Protein AF-0000000086676859 (afdb_homodimer)

Organism: NCBI:txid175570

pLDDT: mean 82.03, std 22.64, range [22.64, 98.88]

InterPro domains:
  IPR011251 Luciferase-like domain [PF00296] (35-246)
  IPR036661 Luciferase-like domain superfamily [G3DSA:3.20.20.30] (1-370)
  IPR036661 Luciferase-like domain superfamily [SSF51679] (4-365)
  IPR051260 Diverse substrate monooxygenases [PTHR30011] (36-241)

Secondary structure (DSSP, 8-state):
--S-EEEEE--TT-SS-SPPPSS---HHHHHTHHHHHHHHHHT-SEEEE---SS-TTS----TTS-S-------S-----SSS------------SS--SPPPHHHHHHHHHTT-SSSEEEEEEETTTS-HHHHHHHHHHHHHHTTS-BEEEEE----HHHHHTTT-----HHHHHHHHHHHHHHHHHHHTSB-TT-EEEETTTTEEE-GGGB----EE-SS-EE----SSPPPTTSS-EEEEEGGGS-GGG-SEEEE--SSHHHHHHHHHHHHHTT-SEEEEEEEEEE-S-S-TTS-----SSEEEEE-HHHHHHHHHHHHTT-SEEEEEESSHHHHHHHHHHHS-S-PPP-SSHHHHHTPPPPPPTT-/--S-EEEEE--TT-SS-SPP-SS---HHHHHTHHHHHHHHHHT-SEEEE---SS-TTS----TTS-S-------------SSS------------SS--SPPPHHHHHHHHHTT-SSSEEEEEEETTTS-HHHHHHHHHHHHHHTTS-BEEEEE----HHHHHTTT-----HHHHHHHHHHHHHHHHHHHTSB-TT-EEEETTTTEEE-GGGB----EE-SS-EE----SSPPPTTSS-EEEEEGGGS-GGG-SEEEE--SSHHHHHHHHHHHHHTT-SEEEEEEEEEE-S-S-TTS-----SSEEEEE-HHHHHHHHHHHHTT-SEEEEEESSHHHHHHHHHHHS-S-PPP-SSHHHHHTPPPPPPTT-

Nearest PDB structures (foldseek):
  3sdo-assembly1_B  TM=7.356E-01  e=5.758E-23  Burkholderia pseudomallei 1710b
  3sdo-assembly1_A  TM=7.218E-01  e=7.322E-23  Burkholderia pseudomallei 1710b
  5dqp-assembly1_B  TM=7.515E-01  e=1.270E-16  EDTA-degrading bacterium BNC1
  5dqp-assembly1_A  TM=7.462E-01  e=9.404E-17  EDTA-degrading bacterium BNC1
  7e36-assembly1_B  TM=7.087E-01  e=1.615E-16  Nocardia tenerifensis

Radius of gyration: 25.93 Å; Cα contacts (8 Å, |Δi|>4): 1665; chains: 2; bounding box: 66×74×64 Å

Foldseek 3Di:
DQLAAEEAEQAWFFQALAARPDDDQDVVNQLRQVLQVLCVLLFHQAYEYEDALDFQLQPDDQVLDLDPPPPPPPDPPPPDPDDPPPPPSPPPPSSHTGGDHDAQLVSLLVNLVVDQFHAREYEDELLQDDLLRVLQSQLVSLVSNVFRYAYRYGHDFDQVRNVSRPGHGDDSVRSLQSSQLSLVVSLLLLLQAPPCQQPPPVVVPDGGNVVRGHWPFDDDDPDTGTDNRPDHRGSLNHHQYEGALSSNPLLSHQEHEYFAADLVVLLVVLVVSVVVHHNFYAAEEEEDADPPDDCPDDRDDPRHHYDYYHLVVVVVVSNSNSVRGNYYYYTYNGSVPVSNRVSVSDDDHPDTDSHSCVRSVHHRDDRPVD/DQLAAEEAEQAWFFQALDARPDDDQDVVNQLRQVLQVLCVLLFHQAYEYEDALDFQLQPDDQVLDLDPPPPPPPDDPPPDPDPPSPPPSPPPPSSHTDGDHDAQLVSLLVNLVVDQFHAREYEDELLQDDLLRVLQSQLVSLVSNVFRYAYRYGHDFDQVRNVSRPGHGDDSVRSLQSSQLSLVVSLLLLLQAPPCQQPPPVVVPGGGNVVRGHWPFDDDDPDTGTDNRPDHRGSLNHHAYEGALSSNPLLSHQEHEYFAADLVVLLVVLVVSVVVHHNFYAAEEEEDADPPDDCPDDRDDPRHHYDYYHLVVVVVVSNSNSVRGNYYYYTYNGSVPVSNRNSVSDDDHDDGDSHSCVRSVHHRDDRPVD

Sequence (740 aa):
MTGLHLAVEIDGAGAHPGPRPAGDPTPADAVGLEAALAAEAAGFAFVTLADSPLPPGAGTARVEAGGAARVGVGGAARVEAGGAVRVGVGGVEAGAGGAARVEAGVRAAYLARRTRRIGLAPTLHVTVTEPFHLATQLASLDHASLGRAAWVIGAENSAAALATVGDRPLDDAGLRREIADVVDVARALWDSWEDDAIIRDRAAGRFLDADRVHHVNFTGARFAVTGPLITPRPPQGQVVVIGADTLGVTDRLDVALVAASTVDETAERARQARADGARLVFAEVEVQLGTDRDAVTPWAPSGRLRHVGDADGFRALLDRLAGVVDGVRLHPAKLAVDLPRLAAALPGRPDTGPTLRDTLGLPRPANQFAMTGLHLAVEIDGAGAHPGPRPAGDPTPADAVGLEAALAAEAAGFAFVTLADSPLPPGAGTARVEAGGAARVGVGGAARVEAGGAVRVGVGGVEAGAGGAARVEAGVRAAYLARRTRRIGLAPTLHVTVTEPFHLATQLASLDHASLGRAAWVIGAENSAAALATVGDRPLDDAGLRREIADVVDVARALWDSWEDDAIIRDRAAGRFLDADRVHHVNFTGARFAVTGPLITPRPPQGQVVVIGADTLGVTDRLDVALVAASTVDETAERARQARADGARLVFAEVEVQLGTDRDAVTPWAPSGRLRHVGDADGFRALLDRLAGVVDGVRLHPAKLAVDLPRLAAALPGRPDTGPTLRDTLGLPRPANQFA

Structure (mmCIF, N/CA/C/O backbone):
data_AF-0000000086676859-model_v1
#
loop_
_entity.id
_entity.type
_entity.pdbx_description
1 polymer 'Luciferase-like domain-containing protein'
#
loop_
_atom_site.group_PDB
_atom_site.id
_atom_site.type_symbol
_atom_site.label_atom_id
_atom_site.label_alt_id
_atom_site.label_comp_id
_atom_site.label_asym_id
_atom_site.label_entity_id
_atom_site.label_seq_id
_atom_site.pdbx_PDB_ins_code
_atom_site.Cartn_x
_atom_site.Cartn_y
_atom_site.Cartn_z
_atom_site.occupancy
_atom_site.B_iso_or_equiv
_atom_site.auth_seq_id
_atom_site.auth_comp_id
_atom_site.auth_asym_id
_atom_site.auth_atom_id
_atom_site.pdbx_PDB_model_num
ATOM 1 N N . MET A 1 1 ? 23.047 -29.453 -7.781 1 43.62 1 MET A N 1
ATOM 2 C CA . MET A 1 1 ? 22.125 -28.438 -7.266 1 43.62 1 MET A CA 1
ATOM 3 C C . MET A 1 1 ? 21.078 -28.062 -8.312 1 43.62 1 MET A C 1
ATOM 5 O O . MET A 1 1 ? 21.391 -27.969 -9.5 1 43.62 1 MET A O 1
ATOM 9 N N . THR A 1 2 ? 19.828 -28.484 -8.18 1 57 2 THR A N 1
ATOM 10 C CA . THR A 1 2 ? 18.906 -28.297 -9.297 1 57 2 THR A CA 1
ATOM 11 C C . THR A 1 2 ? 18.875 -26.828 -9.734 1 57 2 THR A C 1
ATOM 13 O O . THR A 1 2 ? 19.078 -25.938 -8.914 1 57 2 THR A O 1
ATOM 16 N N . GLY A 1 3 ? 19.344 -26.453 -10.992 1 80.25 3 GLY A N 1
ATOM 17 C CA . GLY A 1 3 ? 19.297 -25.203 -11.75 1 80.25 3 GLY A CA 1
ATOM 18 C C . GLY A 1 3 ? 17.953 -24.516 -11.672 1 80.25 3 GLY A C 1
ATOM 19 O O . GLY A 1 3 ? 17.672 -23.594 -12.438 1 80.25 3 GLY A O 1
ATOM 20 N N . LEU A 1 4 ? 17.062 -25.047 -10.609 1 91.31 4 LEU A N 1
ATOM 21 C CA . LEU A 1 4 ? 15.711 -24.516 -10.547 1 91.31 4 LEU A CA 1
ATOM 22 C C . LEU A 1 4 ? 15.641 -23.312 -9.609 1 91.31 4 LEU A C 1
ATOM 24 O O . LEU A 1 4 ? 16.234 -23.328 -8.523 1 91.31 4 LEU A O 1
ATOM 28 N N . HIS A 1 5 ? 15.008 -22.312 -10.016 1 94.75 5 HIS A N 1
ATOM 29 C CA . HIS A 1 5 ? 14.594 -21.266 -9.078 1 94.75 5 HIS A CA 1
ATOM 30 C C . HIS A 1 5 ? 13.438 -21.734 -8.203 1 94.75 5 HIS A C 1
ATOM 32 O O . HIS A 1 5 ? 12.516 -22.406 -8.688 1 94.75 5 HIS A O 1
ATOM 38 N N . LEU A 1 6 ? 13.508 -21.422 -6.918 1 95.5 6 LEU A N 1
ATOM 39 C CA . LEU A 1 6 ? 12.469 -21.844 -5.988 1 95.5 6 LEU A CA 1
ATOM 40 C C . LEU A 1 6 ? 11.695 -20.656 -5.453 1 95.5 6 LEU A C 1
ATOM 42 O O . LEU A 1 6 ? 12.297 -19.656 -5.016 1 95.5 6 LEU A O 1
ATOM 46 N N . ALA A 1 7 ? 10.422 -20.719 -5.539 1 96.81 7 ALA A N 1
ATOM 47 C CA . ALA A 1 7 ? 9.5 -19.766 -4.918 1 96.81 7 ALA A CA 1
ATOM 48 C C . ALA A 1 7 ? 8.492 -20.484 -4.023 1 96.81 7 ALA A C 1
ATOM 50 O O . ALA A 1 7 ? 8.273 -21.688 -4.176 1 96.81 7 ALA A O 1
ATOM 51 N N . VAL A 1 8 ? 7.898 -19.75 -3.059 1 96.75 8 VAL A N 1
ATOM 52 C CA . VAL A 1 8 ? 6.918 -20.375 -2.17 1 96.75 8 VAL A CA 1
ATOM 53 C C . VAL A 1 8 ? 5.832 -19.359 -1.815 1 96.75 8 VAL A C 1
ATOM 55 O O . VAL A 1 8 ? 6.117 -18.188 -1.588 1 96.75 8 VAL A O 1
ATOM 58 N N . GLU A 1 9 ? 4.637 -19.812 -1.855 1 95.12 9 GLU A N 1
ATOM 59 C CA . GLU A 1 9 ? 3.533 -19 -1.351 1 95.12 9 GLU A CA 1
ATOM 60 C C . GLU A 1 9 ? 3.445 -19.078 0.171 1 95.12 9 GLU A C 1
ATOM 62 O O . GLU A 1 9 ? 3.406 -20.172 0.743 1 95.12 9 GLU A O 1
ATOM 67 N N . ILE A 1 10 ? 3.412 -17.938 0.811 1 90.88 10 ILE A N 1
ATOM 68 C CA . ILE A 1 10 ? 3.355 -17.922 2.268 1 90.88 10 ILE A CA 1
ATOM 69 C C . ILE A 1 10 ? 2.035 -17.312 2.73 1 90.88 10 ILE A C 1
ATOM 71 O O . ILE A 1 10 ? 2.025 -16.391 3.549 1 90.88 10 ILE A O 1
ATOM 75 N N . ASP A 1 11 ? 1.001 -17.766 2.254 1 80.5 11 ASP A N 1
ATOM 76 C CA . ASP A 1 11 ? -0.311 -17.203 2.582 1 80.5 11 ASP A CA 1
ATOM 77 C C . ASP A 1 11 ? -1.062 -18.125 3.549 1 80.5 11 ASP A C 1
ATOM 79 O O . ASP A 1 11 ? -1.173 -19.328 3.316 1 80.5 11 ASP A O 1
ATOM 83 N N . GLY A 1 12 ? -1.575 -17.516 4.605 1 75.31 12 GLY A N 1
ATOM 84 C CA . GLY A 1 12 ? -2.445 -18.219 5.527 1 75.31 12 GLY A CA 1
ATOM 85 C C . GLY A 1 12 ? -1.773 -19.422 6.176 1 75.31 12 GLY A C 1
ATOM 86 O O . GLY A 1 12 ? -0.614 -19.344 6.59 1 75.31 12 GLY A O 1
ATOM 87 N N . ALA A 1 13 ? -2.615 -20.469 6.246 1 74.06 13 ALA A N 1
ATOM 88 C CA . ALA A 1 13 ? -2.135 -21.688 6.91 1 74.06 13 ALA A CA 1
ATOM 89 C C . ALA A 1 13 ? -1.52 -22.656 5.906 1 74.06 13 ALA A C 1
ATOM 91 O O . ALA A 1 13 ? -0.854 -23.625 6.289 1 74.06 13 ALA A O 1
ATOM 92 N N . GLY A 1 14 ? -1.655 -22.312 4.668 1 79.19 14 GLY A N 1
ATOM 93 C CA . GLY A 1 14 ? -1.155 -23.203 3.637 1 79.19 14 GLY A CA 1
ATOM 94 C C . GLY A 1 14 ? -2.221 -23.625 2.639 1 79.19 14 GLY A C 1
ATOM 95 O O . GLY A 1 14 ? -3.342 -23.109 2.672 1 79.19 14 GLY A O 1
ATOM 96 N N . ALA A 1 15 ? -1.875 -24.516 1.769 1 74.38 15 ALA A N 1
ATOM 97 C CA . ALA A 1 15 ? -2.721 -24.859 0.631 1 74.38 15 ALA A CA 1
ATOM 98 C C . ALA A 1 15 ? -3.77 -25.891 1.027 1 74.38 15 ALA A C 1
ATOM 100 O O . ALA A 1 15 ? -4.758 -26.094 0.317 1 74.38 15 ALA A O 1
ATOM 101 N N . HIS A 1 16 ? -3.518 -26.562 2.096 1 73.69 16 HIS A N 1
ATOM 102 C CA . HIS A 1 16 ? -4.492 -27.531 2.555 1 73.69 16 HIS A CA 1
ATOM 103 C C . HIS A 1 16 ? -5.672 -26.859 3.248 1 73.69 16 HIS A C 1
ATOM 105 O O . HIS A 1 16 ? -5.48 -25.984 4.102 1 73.69 16 HIS A O 1
ATOM 111 N N . PRO A 1 17 ? -6.812 -27.172 2.838 1 62.75 17 PRO A N 1
ATOM 112 C CA . PRO A 1 17 ? -7.996 -26.531 3.406 1 62.75 17 PRO A CA 1
ATOM 113 C C . PRO A 1 17 ? -8.227 -26.891 4.871 1 62.75 17 PRO A C 1
ATOM 115 O O . PRO A 1 17 ? -9.055 -26.281 5.543 1 62.75 17 PRO A O 1
ATOM 118 N N . GLY A 1 18 ? -7.465 -27.766 5.434 1 58.72 18 GLY A N 1
ATOM 119 C CA . GLY A 1 18 ? -7.715 -28.219 6.793 1 58.72 18 GLY A CA 1
ATOM 120 C C . GLY A 1 18 ? -7.551 -27.125 7.828 1 58.72 18 GLY A C 1
ATOM 121 O O . GLY A 1 18 ? -7.164 -26 7.5 1 58.72 18 GLY A O 1
ATOM 122 N N . PRO A 1 19 ? -8.164 -27.438 8.961 1 52.56 19 PRO A N 1
ATOM 123 C CA . PRO A 1 19 ? -8.141 -26.453 10.047 1 52.56 19 PRO A CA 1
ATOM 124 C C . PRO A 1 19 ? -6.727 -26 10.398 1 52.56 19 PRO A C 1
ATOM 126 O O . PRO A 1 19 ? -5.77 -26.75 10.219 1 52.56 19 PRO A O 1
ATOM 129 N N . ARG A 1 20 ? -6.527 -24.766 10.617 1 55.12 20 ARG A N 1
ATOM 130 C CA . ARG A 1 20 ? -5.273 -24.203 11.109 1 55.12 20 ARG A CA 1
ATOM 131 C C . ARG A 1 20 ? -4.859 -24.875 12.422 1 55.12 20 ARG A C 1
ATOM 133 O O . ARG A 1 20 ? -5.707 -25.234 13.234 1 55.12 20 ARG A O 1
ATOM 140 N N . PRO A 1 21 ? -3.525 -25.25 12.508 1 49.97 21 PRO A N 1
ATOM 141 C CA . PRO A 1 21 ? -3.115 -25.797 13.805 1 49.97 21 PRO A CA 1
ATOM 142 C C . PRO A 1 21 ? -3.59 -24.938 14.984 1 49.97 21 PRO A C 1
ATOM 144 O O . PRO A 1 21 ? -3.889 -23.75 14.812 1 49.97 21 PRO A O 1
ATOM 147 N N . ALA A 1 22 ? -3.467 -25.5 16.141 1 46.62 22 ALA A N 1
ATOM 148 C CA . ALA A 1 22 ? -3.766 -24.938 17.469 1 46.62 22 ALA A CA 1
ATOM 149 C C . ALA A 1 22 ? -2.895 -23.719 17.75 1 46.62 22 ALA A C 1
ATOM 151 O O . ALA A 1 22 ? -1.729 -23.672 17.344 1 46.62 22 ALA A O 1
ATOM 152 N N . GLY A 1 23 ? -3.52 -22.531 17.812 1 49.03 23 GLY A N 1
ATOM 153 C CA . GLY A 1 23 ? -2.967 -21.281 18.328 1 49.03 23 GLY A CA 1
ATOM 154 C C . GLY A 1 23 ? -3.453 -20.062 17.578 1 49.03 23 GLY A C 1
ATOM 155 O O . GLY A 1 23 ? -3.932 -20.172 16.438 1 49.03 23 GLY A O 1
ATOM 156 N N . ASP A 1 24 ? -3.58 -19.047 18.297 1 47.28 24 ASP A N 1
ATOM 157 C CA . ASP A 1 24 ? -4.102 -17.766 17.828 1 47.28 24 ASP A CA 1
ATOM 158 C C . ASP A 1 24 ? -3.105 -17.078 16.891 1 47.28 24 ASP A C 1
ATOM 160 O O . ASP A 1 24 ? -1.936 -16.906 17.234 1 47.28 24 ASP A O 1
ATOM 164 N N . PRO A 1 25 ? -3.482 -17 15.602 1 52.03 25 PRO A N 1
ATOM 165 C CA . PRO A 1 25 ? -2.533 -16.25 14.781 1 52.03 25 PRO A CA 1
ATOM 166 C C . PRO A 1 25 ? -2.227 -14.859 15.352 1 52.03 25 PRO A C 1
ATOM 168 O O . PRO A 1 25 ? -3.111 -14.211 15.914 1 52.03 25 PRO A O 1
ATOM 171 N N . THR A 1 26 ? -0.889 -14.594 15.711 1 50.91 26 THR A N 1
ATOM 172 C CA . THR A 1 26 ? -0.47 -13.234 16.047 1 50.91 26 THR A CA 1
ATOM 173 C C . THR A 1 26 ? -0.537 -12.328 14.812 1 50.91 26 THR A C 1
ATOM 175 O O . THR A 1 26 ? -0.588 -12.82 13.68 1 50.91 26 THR A O 1
ATOM 178 N N . PRO A 1 27 ? -0.759 -11.094 15.023 1 49.66 27 PRO A N 1
ATOM 179 C CA . PRO A 1 27 ? -0.689 -10.156 13.898 1 49.66 27 PRO A CA 1
ATOM 180 C C . PRO A 1 27 ? 0.512 -10.414 12.992 1 49.66 27 PRO A C 1
ATOM 182 O O . PRO A 1 27 ? 0.408 -10.273 11.773 1 49.66 27 PRO A O 1
ATOM 185 N N . ALA A 1 28 ? 1.633 -10.758 13.664 1 51.75 28 ALA A N 1
ATOM 186 C CA . ALA A 1 28 ? 2.816 -11.086 12.875 1 51.75 28 ALA A CA 1
ATOM 187 C C . ALA A 1 28 ? 2.555 -12.281 11.969 1 51.75 28 ALA A C 1
ATOM 189 O O . ALA A 1 28 ? 3.045 -12.328 10.836 1 51.75 28 ALA A O 1
ATOM 190 N N . ASP A 1 29 ? 1.719 -13.086 12.484 1 58.19 29 ASP A N 1
ATOM 191 C CA . ASP A 1 29 ? 1.367 -14.266 11.703 1 58.19 29 ASP A CA 1
ATOM 192 C C . ASP A 1 29 ? 0.578 -13.883 10.453 1 58.19 29 ASP A C 1
ATOM 194 O O . ASP A 1 29 ? 0.742 -14.492 9.391 1 58.19 29 ASP A O 1
ATOM 198 N N . ALA A 1 30 ? 0.035 -12.75 10.781 1 60.69 30 ALA A N 1
ATOM 199 C CA . ALA A 1 30 ? -0.823 -12.359 9.664 1 60.69 30 ALA A CA 1
ATOM 200 C C . ALA A 1 30 ? -0.001 -11.773 8.523 1 60.69 30 ALA A C 1
ATOM 202 O O . ALA A 1 30 ? -0.376 -11.891 7.355 1 60.69 30 ALA A O 1
ATOM 203 N N . VAL A 1 31 ? 1.177 -11.312 8.93 1 67.81 31 VAL A N 1
ATOM 204 C CA . VAL A 1 31 ? 1.97 -10.664 7.887 1 67.81 31 VAL A CA 1
ATOM 205 C C . VAL A 1 31 ? 2.883 -11.688 7.219 1 67.81 31 VAL A C 1
ATOM 207 O O . VAL A 1 31 ? 3.281 -11.516 6.066 1 67.81 31 VAL A O 1
ATOM 210 N N . GLY A 1 32 ? 3.305 -12.719 7.887 1 82.25 32 GLY A N 1
ATOM 211 C CA . GLY A 1 32 ? 4.066 -13.789 7.262 1 82.25 32 GLY A CA 1
ATOM 212 C C . GLY A 1 32 ? 5.566 -13.625 7.434 1 82.25 32 GLY A C 1
ATOM 213 O O . GLY A 1 32 ? 6.344 -14.109 6.609 1 82.25 32 GLY A O 1
ATOM 214 N N . LEU A 1 33 ? 6.035 -12.875 8.445 1 86.62 33 LEU A N 1
ATOM 215 C CA . LEU A 1 33 ? 7.453 -12.586 8.617 1 86.62 33 LEU A CA 1
ATOM 216 C C . LEU A 1 33 ? 8.242 -13.867 8.852 1 86.62 33 LEU A C 1
ATOM 218 O O . LEU A 1 33 ? 9.273 -14.094 8.203 1 86.62 33 LEU A O 1
ATOM 222 N N . GLU A 1 34 ? 7.797 -14.742 9.766 1 87.62 34 GLU A N 1
ATOM 223 C CA . GLU A 1 34 ? 8.516 -15.969 10.078 1 87.62 34 GLU A CA 1
ATOM 224 C C . GLU A 1 34 ? 8.656 -16.859 8.844 1 87.62 34 GLU A C 1
ATOM 226 O O . GLU A 1 34 ? 9.719 -17.422 8.594 1 87.62 34 GLU A O 1
ATOM 231 N N . ALA A 1 35 ? 7.609 -16.938 8.133 1 92.38 35 ALA A N 1
ATOM 232 C CA . ALA A 1 35 ? 7.637 -17.75 6.914 1 92.38 35 ALA A CA 1
ATOM 233 C C . ALA A 1 35 ? 8.594 -17.156 5.883 1 92.38 35 ALA A C 1
ATOM 235 O O . ALA A 1 35 ? 9.344 -17.891 5.23 1 92.38 35 ALA A O 1
ATOM 236 N N . ALA A 1 36 ? 8.594 -15.844 5.719 1 94.06 36 ALA A N 1
ATOM 237 C CA . ALA A 1 36 ? 9.477 -15.172 4.762 1 94.06 36 ALA A CA 1
ATOM 238 C C . ALA A 1 36 ? 10.945 -15.383 5.129 1 94.06 36 ALA A C 1
ATOM 240 O O . ALA A 1 36 ? 11.773 -15.664 4.258 1 94.06 36 ALA A O 1
ATOM 241 N N . LEU A 1 37 ? 11.234 -15.273 6.395 1 92.62 37 LEU A N 1
ATOM 242 C CA . LEU A 1 37 ? 12.602 -15.461 6.859 1 92.62 37 LEU A CA 1
ATOM 243 C C . LEU A 1 37 ? 13.055 -16.906 6.672 1 92.62 37 LEU A C 1
ATOM 245 O O . LEU A 1 37 ? 14.195 -17.156 6.281 1 92.62 37 LEU A O 1
ATOM 249 N N . ALA A 1 38 ? 12.148 -17.797 6.98 1 92.38 38 ALA A N 1
ATOM 250 C CA . ALA A 1 38 ? 12.469 -19.203 6.777 1 92.38 38 ALA A CA 1
ATOM 251 C C . ALA A 1 38 ? 12.742 -19.5 5.305 1 92.38 38 ALA A C 1
ATOM 253 O O . ALA A 1 38 ? 13.688 -20.219 4.969 1 92.38 38 ALA A O 1
ATOM 254 N N . ALA A 1 39 ? 11.922 -18.969 4.453 1 94.62 39 ALA A N 1
ATOM 255 C CA . ALA A 1 39 ? 12.102 -19.156 3.014 1 94.62 39 ALA A CA 1
ATOM 256 C C . ALA A 1 39 ? 13.422 -18.547 2.551 1 94.62 39 ALA A C 1
ATOM 258 O O . ALA A 1 39 ? 14.141 -19.141 1.745 1 94.62 39 ALA A O 1
ATOM 259 N N . GLU A 1 40 ? 13.719 -17.328 3.047 1 93.94 40 GLU A N 1
ATOM 260 C CA . GLU A 1 40 ? 14.977 -16.672 2.711 1 93.94 40 GLU A CA 1
ATOM 261 C C . GLU A 1 40 ? 16.172 -17.516 3.121 1 93.94 40 GLU A C 1
ATOM 263 O O . GLU A 1 40 ? 17.109 -17.703 2.334 1 93.94 40 GLU A O 1
ATOM 268 N N . ALA A 1 41 ? 16.125 -18.031 4.293 1 91.5 41 ALA A N 1
ATOM 269 C CA . ALA A 1 41 ? 17.219 -18.859 4.816 1 91.5 41 ALA A CA 1
ATOM 270 C C . ALA A 1 41 ? 17.375 -20.141 4.004 1 91.5 41 ALA A C 1
ATOM 272 O O . ALA A 1 41 ? 18.484 -20.656 3.852 1 91.5 41 ALA A O 1
ATOM 273 N N . ALA A 1 42 ? 16.266 -20.609 3.457 1 92.19 42 ALA A N 1
ATOM 274 C CA . ALA A 1 42 ? 16.281 -21.875 2.705 1 92.19 42 ALA A CA 1
ATOM 275 C C . ALA A 1 42 ? 16.719 -21.641 1.265 1 92.19 42 ALA A C 1
ATOM 277 O O . ALA A 1 42 ? 16.891 -22.594 0.504 1 92.19 42 ALA A O 1
ATOM 278 N N . GLY A 1 43 ? 16.844 -20.375 0.895 1 91.62 43 GLY A N 1
ATOM 279 C CA . GLY A 1 43 ? 17.391 -20.062 -0.414 1 91.62 43 GLY A CA 1
ATOM 280 C C . GLY A 1 43 ? 16.344 -19.859 -1.481 1 91.62 43 GLY A C 1
ATOM 281 O O . GLY A 1 43 ? 16.641 -19.922 -2.676 1 91.62 43 GLY A O 1
ATOM 282 N N . PHE A 1 44 ? 15.109 -19.656 -1.098 1 94.88 44 PHE A N 1
ATOM 283 C CA . PHE A 1 44 ? 14.07 -19.328 -2.066 1 94.88 44 PHE A CA 1
ATOM 284 C C . PHE A 1 44 ? 14.359 -18.016 -2.764 1 94.88 44 PHE A C 1
ATOM 286 O O . PHE A 1 44 ? 14.844 -17.062 -2.135 1 94.88 44 PHE A O 1
ATOM 293 N N . ALA A 1 45 ? 14.031 -17.984 -4.047 1 95.94 45 ALA A N 1
ATOM 294 C CA . ALA A 1 45 ? 14.242 -16.766 -4.836 1 95.94 45 ALA A CA 1
ATOM 295 C C . ALA A 1 45 ? 13.242 -15.68 -4.461 1 95.94 45 ALA A C 1
ATOM 297 O O . ALA A 1 45 ? 13.586 -14.5 -4.402 1 95.94 45 ALA A O 1
ATOM 298 N N . PHE A 1 46 ? 12 -16.062 -4.254 1 97.25 46 PHE A N 1
ATOM 299 C CA . PHE A 1 46 ? 10.984 -15.094 -3.844 1 97.25 46 PHE A CA 1
ATOM 300 C C . PHE A 1 46 ? 9.82 -15.789 -3.162 1 97.25 46 PHE A C 1
ATOM 302 O O . PHE A 1 46 ? 9.641 -17 -3.303 1 97.25 46 PHE A O 1
ATOM 309 N N . VAL A 1 47 ? 9.125 -15.016 -2.33 1 97.38 47 VAL A N 1
ATOM 310 C CA . VAL A 1 47 ? 7.852 -15.438 -1.764 1 97.38 47 VAL A CA 1
ATOM 311 C C . VAL A 1 47 ? 6.703 -14.727 -2.479 1 97.38 47 VAL A C 1
ATOM 313 O O . VAL A 1 47 ? 6.871 -13.609 -2.967 1 97.38 47 VAL A O 1
ATOM 316 N N . THR A 1 48 ? 5.629 -15.406 -2.615 1 97.62 48 THR A N 1
ATOM 317 C CA . THR A 1 48 ? 4.422 -14.766 -3.121 1 97.62 48 THR A CA 1
ATOM 318 C C . THR A 1 48 ? 3.391 -14.594 -2.008 1 97.62 48 THR A C 1
ATOM 320 O O . THR A 1 48 ? 3.307 -15.422 -1.101 1 97.62 48 THR A O 1
ATOM 323 N N . LEU A 1 49 ? 2.715 -13.469 -2.047 1 94.56 49 LEU A N 1
ATOM 324 C CA . LEU A 1 49 ? 1.664 -13.102 -1.104 1 94.56 49 LEU A CA 1
ATOM 325 C C . LEU A 1 49 ? 0.323 -12.953 -1.814 1 94.56 49 LEU A C 1
ATOM 327 O O . LEU A 1 49 ? 0.121 -12 -2.576 1 94.56 49 LEU A O 1
ATOM 331 N N . ALA A 1 50 ? -0.566 -13.891 -1.501 1 90.62 50 ALA A N 1
ATOM 332 C CA . ALA A 1 50 ? -1.87 -13.867 -2.158 1 90.62 50 ALA A CA 1
ATOM 333 C C . ALA A 1 50 ? -2.736 -12.734 -1.619 1 90.62 50 ALA A C 1
ATOM 335 O O . ALA A 1 50 ? -2.498 -12.227 -0.518 1 90.62 50 ALA A O 1
ATOM 336 N N . ASP A 1 51 ? -3.693 -12.312 -2.443 1 89.94 51 ASP A N 1
ATOM 337 C CA . ASP A 1 51 ? -4.672 -11.297 -2.049 1 89.94 51 ASP A CA 1
ATOM 338 C C . ASP A 1 51 ? -6.016 -11.539 -2.73 1 89.94 51 ASP A C 1
ATOM 340 O O . ASP A 1 51 ? -6.117 -12.359 -3.643 1 89.94 51 ASP A O 1
ATOM 344 N N . SER A 1 52 ? -7.004 -10.93 -2.152 1 88.19 52 SER A N 1
ATOM 345 C CA . SER A 1 52 ? -8.359 -10.945 -2.697 1 88.19 52 SER A CA 1
ATOM 346 C C . SER A 1 52 ? -9.148 -9.719 -2.252 1 88.19 52 SER A C 1
ATOM 348 O O . SER A 1 52 ? -9 -9.258 -1.118 1 88.19 52 SER A O 1
ATOM 350 N N . PRO A 1 53 ? -9.945 -9.188 -3.18 1 89.5 53 PRO A N 1
ATOM 351 C CA . PRO A 1 53 ? -10.828 -8.102 -2.746 1 89.5 53 PRO A CA 1
ATOM 352 C C . PRO A 1 53 ? -11.977 -8.594 -1.86 1 89.5 53 PRO A C 1
ATOM 354 O O . PRO A 1 53 ? -12.773 -7.785 -1.372 1 89.5 53 PRO A O 1
ATOM 357 N N . LEU A 1 54 ? -12.047 -9.859 -1.658 1 86 54 LEU A N 1
ATOM 358 C CA . LEU A 1 54 ? -13.094 -10.453 -0.833 1 86 54 LEU A CA 1
ATOM 359 C C . LEU A 1 54 ? -12.508 -11.055 0.439 1 86 54 LEU A C 1
ATOM 361 O O . LEU A 1 54 ? -11.359 -11.492 0.449 1 86 54 LEU A O 1
ATOM 365 N N . PRO A 1 55 ? -13.281 -10.984 1.522 1 78.81 55 PRO A N 1
ATOM 366 C CA . PRO A 1 55 ? -12.805 -11.68 2.719 1 78.81 55 PRO A CA 1
ATOM 367 C C . PRO A 1 55 ? -12.602 -13.18 2.484 1 78.81 55 PRO A C 1
ATOM 369 O O . PRO A 1 55 ? -13.109 -13.727 1.502 1 78.81 55 PRO A O 1
ATOM 372 N N . PRO A 1 56 ? -11.742 -13.719 3.383 1 67.38 56 PRO A N 1
ATOM 373 C CA . PRO A 1 56 ? -11.578 -15.164 3.248 1 67.38 56 PRO A CA 1
ATOM 374 C C . PRO A 1 56 ? -12.906 -15.922 3.354 1 67.38 56 PRO A C 1
ATOM 376 O O . PRO A 1 56 ? -13.812 -15.484 4.07 1 67.38 56 PRO A O 1
ATOM 379 N N . GLY A 1 57 ? -12.961 -17.047 2.555 1 58.06 57 GLY A N 1
ATOM 380 C CA . GLY A 1 57 ? -14.133 -17.906 2.604 1 58.06 57 GLY A CA 1
ATOM 381 C C . GLY A 1 57 ? -15.203 -17.5 1.6 1 58.06 57 GLY A C 1
ATOM 382 O O . GLY A 1 57 ? -16.172 -18.234 1.4 1 58.06 57 GLY A O 1
ATOM 383 N N . ALA A 1 58 ? -15.148 -16.156 1.293 1 45.75 58 ALA A N 1
ATOM 384 C CA . ALA A 1 58 ? -16.188 -15.758 0.345 1 45.75 58 ALA A CA 1
ATOM 385 C C . ALA A 1 58 ? -16.016 -16.469 -0.993 1 45.75 58 ALA A C 1
ATOM 387 O O . ALA A 1 58 ? -16.812 -16.281 -1.913 1 45.75 58 ALA A O 1
ATOM 388 N N . GLY A 1 59 ? -15.969 -17.797 -1.059 1 39.66 59 GLY A N 1
ATOM 389 C CA . GLY A 1 59 ? -16.078 -18.75 -2.152 1 39.66 59 GLY A CA 1
ATOM 390 C C . GLY A 1 59 ? -15.234 -18.375 -3.355 1 39.66 59 GLY A C 1
ATOM 391 O O . GLY A 1 59 ? -15.461 -18.875 -4.457 1 39.66 59 GLY A O 1
ATOM 392 N N . THR A 1 60 ? -14.5 -17.266 -3.352 1 41.22 60 THR A N 1
ATOM 393 C CA . THR A 1 60 ? -14.062 -17 -4.719 1 41.22 60 THR A CA 1
ATOM 394 C C . THR A 1 60 ? -12.719 -17.672 -5.004 1 41.22 60 THR A C 1
ATOM 396 O O . THR A 1 60 ? -11.883 -17.812 -4.105 1 41.22 60 THR A O 1
ATOM 399 N N . ALA A 1 61 ? -12.742 -18.609 -5.926 1 36.28 61 ALA A N 1
ATOM 400 C CA . ALA A 1 61 ? -11.609 -19.281 -6.555 1 36.28 61 ALA A CA 1
ATOM 401 C C . ALA A 1 61 ? -10.469 -18.297 -6.816 1 36.28 61 ALA A C 1
ATOM 403 O O . ALA A 1 61 ? -10.711 -17.141 -7.164 1 36.28 61 ALA A O 1
ATOM 404 N N . ARG A 1 62 ? -9.461 -18.516 -6.051 1 38.88 62 ARG A N 1
ATOM 405 C CA . ARG A 1 62 ? -8.266 -17.734 -6.363 1 38.88 62 ARG A CA 1
ATOM 406 C C . ARG A 1 62 ? -8.094 -17.578 -7.871 1 38.88 62 ARG A C 1
ATOM 408 O O . ARG A 1 62 ? -7.926 -18.578 -8.586 1 38.88 62 ARG A O 1
ATOM 415 N N . VAL A 1 63 ? -8.711 -16.641 -8.586 1 36.81 63 VAL A N 1
ATOM 416 C CA . VAL A 1 63 ? -8.688 -16.406 -10.031 1 36.81 63 VAL A CA 1
ATOM 417 C C . VAL A 1 63 ? -7.266 -16.094 -10.484 1 36.81 63 VAL A C 1
ATOM 419 O O . VAL A 1 63 ? -6.965 -14.969 -10.875 1 36.81 63 VAL A O 1
ATOM 422 N N . GLU A 1 64 ? -6.312 -16.219 -9.562 1 35.5 64 GLU A N 1
ATOM 423 C CA . GLU A 1 64 ? -5.059 -15.969 -10.266 1 35.5 64 GLU A CA 1
ATOM 424 C C . GLU A 1 64 ? -5.047 -16.641 -11.633 1 35.5 64 GLU A C 1
ATOM 426 O O . GLU A 1 64 ? -4.215 -16.312 -12.484 1 35.5 64 GLU A O 1
ATOM 431 N N . ALA A 1 65 ? -5.723 -17.906 -11.75 1 28.83 65 ALA A N 1
ATOM 432 C CA . ALA A 1 65 ? -5.605 -18.734 -12.953 1 28.83 65 ALA A CA 1
ATOM 433 C C . ALA A 1 65 ? -6.668 -18.359 -13.977 1 28.83 65 ALA A C 1
ATOM 435 O O . ALA A 1 65 ? -7.801 -18.031 -13.617 1 28.83 65 ALA A O 1
ATOM 436 N N . GLY A 1 66 ? -6.512 -17.625 -14.945 1 28.84 66 GLY A N 1
ATOM 437 C CA . GLY A 1 66 ? -7.344 -17.344 -16.109 1 28.84 66 GLY A CA 1
ATOM 438 C C . GLY A 1 66 ? -8.484 -18.328 -16.281 1 28.84 66 GLY A C 1
ATOM 439 O O . GLY A 1 66 ? -9.195 -18.281 -17.281 1 28.84 66 GLY A O 1
ATOM 440 N N . GLY A 1 67 ? -8.414 -19.531 -15.773 1 27.27 67 GLY A N 1
ATOM 441 C CA . GLY A 1 67 ? -9.414 -20.469 -16.25 1 27.27 67 GLY A CA 1
ATOM 442 C C . GLY A 1 67 ? -10.797 -20.203 -15.695 1 27.27 67 GLY A C 1
ATOM 443 O O . GLY A 1 67 ? -10.945 -19.562 -14.648 1 27.27 67 GLY A O 1
ATOM 444 N N . ALA A 1 68 ? -11.898 -20.406 -16.562 1 26.69 68 ALA A N 1
ATOM 445 C CA . ALA A 1 68 ? -13.312 -20.453 -16.219 1 26.69 68 ALA A CA 1
ATOM 446 C C . ALA A 1 68 ? -13.539 -21.219 -14.914 1 26.69 68 ALA A C 1
ATOM 448 O O . ALA A 1 68 ? -13.211 -22.391 -14.805 1 26.69 68 ALA A O 1
ATOM 449 N N . ALA A 1 69 ? -13.344 -20.75 -13.844 1 30.02 69 ALA A N 1
ATOM 450 C CA . ALA A 1 69 ? -13.977 -21.516 -12.773 1 30.02 69 ALA A CA 1
ATOM 451 C C . ALA A 1 69 ? -15.305 -22.109 -13.227 1 30.02 69 ALA A C 1
ATOM 453 O O . ALA A 1 69 ? -16.188 -21.391 -13.711 1 30.02 69 ALA A O 1
ATOM 454 N N . ARG A 1 70 ? -15.422 -23.359 -13.609 1 25.84 70 ARG A N 1
ATOM 455 C CA . ARG A 1 70 ? -16.734 -24.016 -13.625 1 25.84 70 ARG A CA 1
ATOM 456 C C . ARG A 1 70 ? -17.516 -23.703 -12.359 1 25.84 70 ARG A C 1
ATOM 458 O O . ARG A 1 70 ? -17.031 -23.938 -11.25 1 25.84 70 ARG A O 1
ATOM 465 N N . VAL A 1 71 ? -18.359 -22.641 -12.367 1 26.98 71 VAL A N 1
ATOM 466 C CA . VAL A 1 71 ? -19.453 -22.516 -11.414 1 26.98 71 VAL A CA 1
ATOM 467 C C . VAL A 1 71 ? -20.047 -23.906 -11.117 1 26.98 71 VAL A C 1
ATOM 469 O O . VAL A 1 71 ? -20.594 -24.547 -12.008 1 26.98 71 VAL A O 1
ATOM 472 N N . GLY A 1 72 ? -19.578 -24.75 -10.422 1 25.2 72 GLY A N 1
ATOM 473 C CA . GLY A 1 72 ? -20.594 -25.703 -10.016 1 25.2 72 GLY A CA 1
ATOM 474 C C . GLY A 1 72 ? -21.891 -25.047 -9.578 1 25.2 72 GLY A C 1
ATOM 475 O O . GLY A 1 72 ? -21.875 -24.109 -8.781 1 25.2 72 GLY A O 1
ATOM 476 N N . VAL A 1 73 ? -23 -24.984 -10.547 1 24.41 73 VAL A N 1
ATOM 477 C CA . VAL A 1 73 ? -24.422 -24.656 -10.555 1 24.41 73 VAL A CA 1
ATOM 478 C C . VAL A 1 73 ? -25.094 -25.234 -9.305 1 24.41 73 VAL A C 1
ATOM 480 O O . VAL A 1 73 ? -26.297 -25.516 -9.312 1 24.41 73 VAL A O 1
ATOM 483 N N . GLY A 1 74 ? -24.625 -25.922 -8.312 1 24.67 74 GLY A N 1
ATOM 484 C CA . GLY A 1 74 ? -25.75 -26.484 -7.59 1 24.67 74 GLY A CA 1
ATOM 485 C C . GLY A 1 74 ? -26.766 -25.453 -7.16 1 24.67 74 GLY A C 1
ATOM 486 O O . GLY A 1 74 ? -27.953 -25.562 -7.492 1 24.67 74 GLY A O 1
ATOM 487 N N . GLY A 1 75 ? -26.891 -24.797 -5.93 1 24.52 75 GLY A N 1
ATOM 488 C CA . GLY A 1 75 ? -28.234 -24.406 -5.492 1 24.52 75 GLY A CA 1
ATOM 489 C C . GLY A 1 75 ? -28.719 -23.125 -6.145 1 24.52 75 GLY A C 1
ATOM 490 O O . GLY A 1 75 ? -27.938 -22.219 -6.391 1 24.52 75 GLY A O 1
ATOM 491 N N . ALA A 1 76 ? -29.625 -23.281 -7.129 1 24.3 76 ALA A N 1
ATOM 492 C CA . ALA A 1 76 ? -30.594 -22.312 -7.648 1 24.3 76 ALA A CA 1
ATOM 493 C C . ALA A 1 76 ? -31 -21.312 -6.578 1 24.3 76 ALA A C 1
ATOM 495 O O . ALA A 1 76 ? -31.547 -21.688 -5.535 1 24.3 76 ALA A O 1
ATOM 496 N N . ALA A 1 77 ? -30.328 -20.297 -6.363 1 25.28 77 ALA A N 1
ATOM 497 C CA . ALA A 1 77 ? -31.078 -19.281 -5.621 1 25.28 77 ALA A CA 1
ATOM 498 C C . ALA A 1 77 ? -32.344 -18.891 -6.359 1 25.28 77 ALA A C 1
ATOM 500 O O . ALA A 1 77 ? -32.312 -18.516 -7.535 1 25.28 77 ALA A O 1
ATOM 501 N N . ARG A 1 78 ? -33.5 -19.562 -6.117 1 23.47 78 ARG A N 1
ATOM 502 C CA . ARG A 1 78 ? -34.812 -19.016 -6.473 1 23.47 78 ARG A CA 1
ATOM 503 C C . ARG A 1 78 ? -34.906 -17.531 -6.094 1 23.47 78 ARG A C 1
ATOM 505 O O . ARG A 1 78 ? -34.656 -17.172 -4.945 1 23.47 78 ARG A O 1
ATOM 512 N N . VAL A 1 79 ? -34.719 -16.703 -7.016 1 25.5 79 VAL A N 1
ATOM 513 C CA . VAL A 1 79 ? -35.062 -15.281 -6.992 1 25.5 79 VAL A CA 1
ATOM 514 C C . VAL A 1 79 ? -36.531 -15.109 -6.562 1 25.5 79 VAL A C 1
ATOM 516 O O . VAL A 1 79 ? -37.438 -15.5 -7.285 1 25.5 79 VAL A O 1
ATOM 519 N N . GLU A 1 80 ? -36.875 -15.523 -5.285 1 24.73 80 GLU A N 1
ATOM 520 C CA . GLU A 1 80 ? -38.25 -15.07 -5.16 1 24.73 80 GLU A CA 1
ATOM 521 C C . GLU A 1 80 ? -38.375 -13.586 -5.465 1 24.73 80 GLU A C 1
ATOM 523 O O . GLU A 1 80 ? -37.406 -12.844 -5.41 1 24.73 80 GLU A O 1
ATOM 528 N N . ALA A 1 81 ? -39.625 -13.055 -5.785 1 22.64 81 ALA A N 1
ATOM 529 C CA . ALA A 1 81 ? -40.156 -11.742 -6.109 1 22.64 81 ALA A CA 1
ATOM 530 C C . ALA A 1 81 ? -39.438 -10.641 -5.336 1 22.64 81 ALA A C 1
ATOM 532 O O . ALA A 1 81 ? -39.25 -9.531 -5.84 1 22.64 81 ALA A O 1
ATOM 533 N N . GLY A 1 82 ? -39.438 -10.68 -4.082 1 24.34 82 GLY A N 1
ATOM 534 C CA . GLY A 1 82 ? -39.031 -9.516 -3.309 1 24.34 82 GLY A CA 1
ATOM 535 C C . GLY A 1 82 ? -37.531 -9.297 -3.285 1 24.34 82 GLY A C 1
ATOM 536 O O . GLY A 1 82 ? -36.75 -10.234 -3.496 1 24.34 82 GLY A O 1
ATOM 537 N N . GLY A 1 83 ? -36.844 -8.117 -3.539 1 23.92 83 GLY A N 1
ATOM 538 C CA . GLY A 1 83 ? -35.625 -7.535 -4.059 1 23.92 83 GLY A CA 1
ATOM 539 C C . GLY A 1 83 ? -34.375 -8.055 -3.365 1 23.92 83 GLY A C 1
ATOM 540 O O . GLY A 1 83 ? -33.281 -7.492 -3.527 1 23.92 83 GLY A O 1
ATOM 541 N N . ALA A 1 84 ? -34.5 -8.672 -2.26 1 24.7 84 ALA A N 1
ATOM 542 C CA . ALA A 1 84 ? -33.375 -9.031 -1.415 1 24.7 84 ALA A CA 1
ATOM 543 C C . ALA A 1 84 ? -32.562 -10.148 -2.045 1 24.7 84 ALA A C 1
ATOM 545 O O . ALA A 1 84 ? -33.094 -11.219 -2.357 1 24.7 84 ALA A O 1
ATOM 546 N N . VAL A 1 85 ? -31.688 -9.859 -3.039 1 23.38 85 VAL A N 1
ATOM 547 C CA . VAL A 1 85 ? -30.906 -10.938 -3.627 1 23.38 85 VAL A CA 1
ATOM 548 C C . VAL A 1 85 ? -30.062 -11.617 -2.545 1 23.38 85 VAL A C 1
ATOM 550 O O . VAL A 1 85 ? -29.266 -10.969 -1.865 1 23.38 85 VAL A O 1
ATOM 553 N N . ARG A 1 86 ? -30.641 -12.695 -1.931 1 23.77 86 ARG A N 1
ATOM 554 C CA . ARG A 1 86 ? -29.875 -13.562 -1.04 1 23.77 86 ARG A CA 1
ATOM 555 C C . ARG A 1 86 ? -28.797 -14.328 -1.81 1 23.77 86 ARG A C 1
ATOM 557 O O . ARG A 1 86 ? -29.109 -15.078 -2.736 1 23.77 86 ARG A O 1
ATOM 564 N N . VAL A 1 87 ? -27.781 -13.797 -2.217 1 26 87 VAL A N 1
ATOM 565 C CA . VAL A 1 87 ? -26.719 -14.602 -2.828 1 26 87 VAL A CA 1
ATOM 566 C C . VAL A 1 87 ? -26.375 -15.773 -1.916 1 26 87 VAL A C 1
ATOM 568 O O . VAL A 1 87 ? -26.094 -15.586 -0.728 1 26 87 VAL A O 1
ATOM 571 N N . GLY A 1 88 ? -27.016 -16.875 -2.15 1 23.41 88 GLY A N 1
ATOM 572 C CA . GLY A 1 88 ? -26.656 -18.125 -1.505 1 23.41 88 GLY A CA 1
ATOM 573 C C . GLY A 1 88 ? -25.188 -18.453 -1.604 1 23.41 88 GLY A C 1
ATOM 574 O O . GLY A 1 88 ? -24.625 -18.484 -2.701 1 23.41 88 GLY A O 1
ATOM 575 N N . VAL A 1 89 ? -24.359 -18.078 -0.671 1 25.78 89 VAL A N 1
ATOM 576 C CA . VAL A 1 89 ? -22.984 -18.484 -0.377 1 25.78 89 VAL A CA 1
ATOM 577 C C . VAL A 1 89 ? -22.891 -20.016 -0.431 1 25.78 89 VAL A C 1
ATOM 579 O O . VAL A 1 89 ? -23.469 -20.703 0.408 1 25.78 89 VAL A O 1
ATOM 582 N N . GLY A 1 90 ? -23.141 -20.688 -1.516 1 24.36 90 GLY A N 1
ATOM 583 C CA . GLY A 1 90 ? -22.875 -22.125 -1.49 1 24.36 90 GLY A CA 1
ATOM 584 C C . GLY A 1 90 ? -21.594 -22.469 -0.75 1 24.36 90 GLY A C 1
ATOM 585 O O . GLY A 1 90 ? -20.734 -21.625 -0.561 1 24.36 90 GLY A O 1
ATOM 586 N N . GLY A 1 91 ? -21.547 -23.812 -0.144 1 24.05 91 GLY A N 1
ATOM 587 C CA . GLY A 1 91 ? -20.625 -24.453 0.794 1 24.05 91 GLY A CA 1
ATOM 588 C C . GLY A 1 91 ? -19.188 -24.453 0.309 1 24.05 91 GLY A C 1
ATOM 589 O O . GLY A 1 91 ? -18.75 -25.438 -0.302 1 24.05 91 GLY A O 1
ATOM 590 N N . VAL A 1 92 ? -18.875 -23.875 -0.789 1 25.12 92 VAL A N 1
ATOM 591 C CA . VAL A 1 92 ? -17.438 -24.125 -0.806 1 25.12 92 VAL A CA 1
ATOM 592 C C . VAL A 1 92 ? -16.891 -24.062 0.617 1 25.12 92 VAL A C 1
ATOM 594 O O . VAL A 1 92 ? -17.25 -23.188 1.396 1 25.12 92 VAL A O 1
ATOM 597 N N . GLU A 1 93 ? -16.625 -25.156 1.127 1 25.98 93 GLU A N 1
ATOM 598 C CA . GLU A 1 93 ? -15.891 -25.312 2.381 1 25.98 93 GLU A CA 1
ATOM 599 C C . GLU A 1 93 ? -14.852 -24.203 2.547 1 25.98 93 GLU A C 1
ATOM 601 O O . GLU A 1 93 ? -14.023 -23.984 1.662 1 25.98 93 GLU A O 1
ATOM 606 N N . ALA A 1 94 ? -15.258 -23.062 3.043 1 31.39 94 ALA A N 1
ATOM 607 C CA . ALA A 1 94 ? -14.32 -22.125 3.686 1 31.39 94 ALA A CA 1
ATOM 608 C C . ALA A 1 94 ? -13.008 -22.828 4.031 1 31.39 94 ALA A C 1
ATOM 610 O O . ALA A 1 94 ? -12.977 -23.719 4.883 1 31.39 94 ALA A O 1
ATOM 611 N N . GLY A 1 95 ? -12.445 -23.344 3.041 1 29.69 95 GLY A N 1
ATOM 612 C CA . GLY A 1 95 ? -11.234 -23.859 3.658 1 29.69 95 GLY A CA 1
ATOM 613 C C . GLY A 1 95 ? -10.867 -23.156 4.949 1 29.69 95 GLY A C 1
ATOM 614 O O . GLY A 1 95 ? -11.102 -21.953 5.094 1 29.69 95 GLY A O 1
ATOM 615 N N . ALA A 1 96 ? -10.875 -23.875 6.059 1 32.03 96 ALA A N 1
ATOM 616 C CA . ALA A 1 96 ? -10.836 -23.594 7.492 1 32.03 96 ALA A CA 1
ATOM 617 C C . ALA A 1 96 ? -10.078 -22.297 7.781 1 32.03 96 ALA A C 1
ATOM 619 O O . ALA A 1 96 ? -10.469 -21.516 8.656 1 32.03 96 ALA A O 1
ATOM 620 N N . GLY A 1 97 ? -8.758 -22.172 7.543 1 35.72 97 GLY A N 1
ATOM 621 C CA . GLY A 1 97 ? -7.859 -21.531 8.484 1 35.72 97 GLY A CA 1
ATOM 622 C C . GLY A 1 97 ? -7.836 -20.016 8.352 1 35.72 97 GLY A C 1
ATOM 623 O O . GLY A 1 97 ? -7.566 -19.312 9.32 1 35.72 97 GLY A O 1
ATOM 624 N N . GLY A 1 98 ? -7.426 -19.312 7.121 1 45.41 98 GLY A N 1
ATOM 625 C CA . GLY A 1 98 ? -6.754 -18.047 7.426 1 45.41 98 GLY A CA 1
ATOM 626 C C . GLY A 1 98 ? -7.707 -16.875 7.516 1 45.41 98 GLY A C 1
ATOM 627 O O . GLY A 1 98 ? -8.445 -16.594 6.57 1 45.41 98 GLY A O 1
ATOM 628 N N . ALA A 1 99 ? -8.492 -16.469 8.773 1 50.53 99 ALA A N 1
ATOM 629 C CA . ALA A 1 99 ? -9.516 -15.5 9.188 1 50.53 99 ALA A CA 1
ATOM 630 C C . ALA A 1 99 ? -9.281 -14.148 8.523 1 50.53 99 ALA A C 1
ATOM 632 O O . ALA A 1 99 ? -10.188 -13.602 7.887 1 50.53 99 ALA A O 1
ATOM 633 N N . ALA A 1 100 ? -8.32 -13.477 8.859 1 62.25 100 ALA A N 1
ATOM 634 C CA . ALA A 1 100 ? -8.156 -12.047 8.586 1 62.25 100 ALA A CA 1
ATOM 635 C C . ALA A 1 100 ? -7.066 -11.812 7.551 1 62.25 100 ALA A C 1
ATOM 637 O O . ALA A 1 100 ? -6.074 -12.539 7.5 1 62.25 100 ALA A O 1
ATOM 638 N N . ARG A 1 101 ? -7.508 -11.117 6.379 1 76.81 101 ARG A N 1
ATOM 639 C CA . ARG A 1 101 ? -6.504 -10.773 5.375 1 76.81 101 ARG A CA 1
ATOM 640 C C . ARG A 1 101 ? -5.902 -9.398 5.652 1 76.81 101 ARG A C 1
ATOM 642 O O . ARG A 1 101 ? -6.609 -8.477 6.059 1 76.81 101 ARG A O 1
ATOM 649 N N . VAL A 1 102 ? -4.574 -9.336 5.598 1 83.12 102 VAL A N 1
ATOM 650 C CA . VAL A 1 102 ? -3.857 -8.078 5.418 1 83.12 102 VAL A CA 1
ATOM 651 C C . VAL A 1 102 ? -3.463 -7.91 3.951 1 83.12 102 VAL A C 1
ATOM 653 O O . VAL A 1 102 ? -2.992 -8.859 3.318 1 83.12 102 VAL A O 1
ATOM 656 N N . GLU A 1 103 ? -3.736 -6.766 3.426 1 90.81 103 GLU A N 1
ATOM 657 C CA . GLU A 1 103 ? -3.504 -6.539 2.004 1 90.81 103 GLU A CA 1
ATOM 658 C C . GLU A 1 103 ? -2.08 -6.918 1.608 1 90.81 103 GLU A C 1
ATOM 660 O O . GLU A 1 103 ? -1.127 -6.609 2.328 1 90.81 103 GLU A O 1
ATOM 665 N N . ALA A 1 104 ? -1.892 -7.543 0.474 1 93 104 ALA A N 1
ATOM 666 C CA . ALA A 1 104 ? -0.632 -8.156 0.056 1 93 104 ALA A CA 1
ATOM 667 C C . ALA A 1 104 ? 0.449 -7.094 -0.143 1 93 104 ALA A C 1
ATOM 669 O O . ALA A 1 104 ? 1.621 -7.328 0.165 1 93 104 ALA A O 1
ATOM 670 N N . GLY A 1 105 ? 0.113 -5.957 -0.708 1 93.56 105 GLY A N 1
ATOM 671 C CA . GLY A 1 105 ? 1.085 -4.891 -0.886 1 93.56 105 GLY A CA 1
ATOM 672 C C . GLY A 1 105 ? 1.66 -4.387 0.422 1 93.56 105 GLY A C 1
ATOM 673 O O . GLY A 1 105 ? 2.869 -4.176 0.534 1 93.56 105 GLY A O 1
ATOM 674 N N . VAL A 1 106 ? 0.818 -4.195 1.384 1 90.75 106 VAL A N 1
ATOM 675 C CA . VAL A 1 106 ? 1.234 -3.744 2.709 1 90.75 106 VAL A CA 1
ATOM 676 C C . VAL A 1 106 ? 2.121 -4.805 3.359 1 90.75 106 VAL A C 1
ATOM 678 O O . VAL A 1 106 ? 3.15 -4.477 3.955 1 90.75 106 VAL A O 1
ATOM 681 N N . ARG A 1 107 ? 1.749 -6.094 3.191 1 91.25 107 ARG A N 1
ATOM 682 C CA . ARG A 1 107 ? 2.564 -7.18 3.721 1 91.25 107 ARG A CA 1
ATOM 683 C C . ARG A 1 107 ? 3.955 -7.18 3.094 1 91.25 107 ARG A C 1
ATOM 685 O O . ARG A 1 107 ? 4.957 -7.324 3.795 1 91.25 107 ARG A O 1
ATOM 692 N N . ALA A 1 108 ? 3.965 -7.031 1.803 1 94.81 108 ALA A N 1
ATOM 693 C CA . ALA A 1 108 ? 5.242 -7.035 1.098 1 94.81 108 ALA A CA 1
ATOM 694 C C . ALA A 1 108 ? 6.133 -5.887 1.568 1 94.81 108 ALA A C 1
ATOM 696 O O . ALA A 1 108 ? 7.336 -6.066 1.775 1 94.81 108 ALA A O 1
ATOM 697 N N . ALA A 1 109 ? 5.543 -4.723 1.689 1 90.88 109 ALA A N 1
ATOM 698 C CA . ALA A 1 109 ? 6.301 -3.566 2.162 1 90.88 109 ALA A CA 1
ATOM 699 C C . ALA A 1 109 ? 6.824 -3.793 3.576 1 90.88 109 ALA A C 1
ATOM 701 O O . ALA A 1 109 ? 7.953 -3.42 3.895 1 90.88 109 ALA A O 1
ATOM 702 N N . TYR A 1 110 ? 6.012 -4.402 4.395 1 86.69 110 TYR A N 1
ATOM 703 C CA . TYR A 1 110 ? 6.395 -4.758 5.758 1 86.69 110 TYR A CA 1
ATOM 704 C C . TYR A 1 110 ? 7.613 -5.676 5.758 1 86.69 110 TYR A C 1
ATOM 706 O O . TYR A 1 110 ? 8.516 -5.516 6.582 1 86.69 110 TYR A O 1
ATOM 714 N N . LEU A 1 111 ? 7.68 -6.551 4.805 1 90.81 111 LEU A N 1
ATOM 715 C CA . LEU A 1 111 ? 8.719 -7.57 4.746 1 90.81 111 LEU A CA 1
ATOM 716 C C . LEU A 1 111 ? 9.992 -7.016 4.117 1 90.81 111 LEU A C 1
ATOM 718 O O . LEU A 1 111 ? 11.07 -7.598 4.266 1 90.81 111 LEU A O 1
ATOM 722 N N . ALA A 1 112 ? 9.922 -5.945 3.365 1 88.38 112 ALA A N 1
ATOM 723 C CA . ALA A 1 112 ? 10.961 -5.461 2.465 1 88.38 112 ALA A CA 1
ATOM 724 C C . ALA A 1 112 ? 12.289 -5.281 3.203 1 88.38 112 ALA A C 1
ATOM 726 O O . ALA A 1 112 ? 13.336 -5.715 2.721 1 88.38 112 ALA A O 1
ATOM 727 N N . ARG A 1 113 ? 12.328 -4.785 4.398 1 79.19 113 ARG A N 1
ATOM 728 C CA . ARG A 1 113 ? 13.609 -4.578 5.059 1 79.19 113 ARG A CA 1
ATOM 729 C C . ARG A 1 113 ? 13.75 -5.477 6.281 1 79.19 113 ARG A C 1
ATOM 731 O O . ARG A 1 113 ? 14.633 -5.262 7.117 1 79.19 113 ARG A O 1
ATOM 738 N N . ARG A 1 114 ? 12.844 -6.293 6.406 1 86.25 114 ARG A N 1
ATOM 739 C CA . ARG A 1 114 ? 12.977 -7.332 7.422 1 86.25 114 ARG A CA 1
ATOM 740 C C . ARG A 1 114 ? 13.562 -8.609 6.824 1 86.25 114 ARG A C 1
ATOM 742 O O . ARG A 1 114 ? 13.883 -9.547 7.555 1 86.25 114 ARG A O 1
ATOM 749 N N . THR A 1 115 ? 13.609 -8.633 5.547 1 90.56 115 THR A N 1
ATOM 750 C CA . THR A 1 115 ? 14.359 -9.609 4.773 1 90.56 115 THR A CA 1
ATOM 751 C C . THR A 1 115 ? 15.461 -8.938 3.969 1 90.56 115 THR A C 1
ATOM 753 O O . THR A 1 115 ? 15.508 -7.707 3.877 1 90.56 115 THR A O 1
ATOM 756 N N . ARG A 1 116 ? 16.344 -9.727 3.404 1 89.06 116 ARG A N 1
ATOM 757 C CA . ARG A 1 116 ? 17.516 -9.094 2.811 1 89.06 116 ARG A CA 1
ATOM 758 C C . ARG A 1 116 ? 17.688 -9.508 1.354 1 89.06 116 ARG A C 1
ATOM 760 O O . ARG A 1 116 ? 18.203 -8.742 0.543 1 89.06 116 ARG A O 1
ATOM 767 N N . ARG A 1 117 ? 17.281 -10.695 1.069 1 92.19 117 ARG A N 1
ATOM 768 C CA . ARG A 1 117 ? 17.672 -11.219 -0.233 1 92.19 117 ARG A CA 1
ATOM 769 C C . ARG A 1 117 ? 16.469 -11.742 -1.003 1 92.19 117 ARG A C 1
ATOM 771 O O . ARG A 1 117 ? 16.469 -11.758 -2.236 1 92.19 117 ARG A O 1
ATOM 778 N N . ILE A 1 118 ? 15.453 -12.172 -0.297 1 95.38 118 ILE A N 1
ATOM 779 C CA . ILE A 1 118 ? 14.344 -12.883 -0.929 1 95.38 118 ILE A CA 1
ATOM 780 C C . ILE A 1 118 ? 13.445 -11.883 -1.662 1 95.38 118 ILE A C 1
ATOM 782 O O . ILE A 1 118 ? 13.195 -10.781 -1.168 1 95.38 118 ILE A O 1
ATOM 786 N N . GLY A 1 119 ? 13.078 -12.234 -2.877 1 97.69 119 GLY A N 1
ATOM 787 C CA . GLY A 1 119 ? 12.094 -11.43 -3.594 1 97.69 119 GLY A CA 1
ATOM 788 C C . GLY A 1 119 ? 10.727 -11.43 -2.936 1 97.69 119 GLY A C 1
ATOM 789 O O . GLY A 1 119 ? 10.344 -12.406 -2.289 1 97.69 119 GLY A O 1
ATOM 790 N N . LEU A 1 120 ? 9.992 -10.344 -3.096 1 97.75 120 LEU A N 1
ATOM 791 C CA . LEU A 1 120 ? 8.656 -10.156 -2.535 1 97.75 120 LEU A CA 1
ATOM 792 C C . LEU A 1 120 ? 7.629 -9.93 -3.641 1 97.75 120 LEU A C 1
ATOM 794 O O . LEU A 1 120 ? 7.711 -8.938 -4.371 1 97.75 120 LEU A O 1
ATOM 798 N N . ALA A 1 121 ? 6.676 -10.852 -3.746 1 98.56 121 ALA A N 1
ATOM 799 C CA . ALA A 1 121 ? 5.75 -10.805 -4.871 1 98.56 121 ALA A CA 1
ATOM 800 C C . ALA A 1 121 ? 4.301 -10.781 -4.391 1 98.56 121 ALA A C 1
ATOM 802 O O . ALA A 1 121 ? 3.635 -11.82 -4.355 1 98.56 121 ALA A O 1
ATOM 803 N N . PRO A 1 122 ? 3.777 -9.555 -4.117 1 97.5 122 PRO A N 1
ATOM 804 C CA . PRO A 1 122 ? 2.355 -9.461 -3.773 1 97.5 122 PRO A CA 1
ATOM 805 C C . PRO A 1 122 ? 1.443 -9.656 -4.984 1 97.5 122 PRO A C 1
ATOM 807 O O . PRO A 1 122 ? 1.803 -9.266 -6.098 1 97.5 122 PRO A O 1
ATOM 810 N N . THR A 1 123 ? 0.31 -10.289 -4.723 1 96.75 123 THR A N 1
ATOM 811 C CA . THR A 1 123 ? -0.74 -10.312 -5.734 1 96.75 123 THR A CA 1
ATOM 812 C C . THR A 1 123 ? -1.524 -9 -5.73 1 96.75 123 THR A C 1
ATOM 814 O O . THR A 1 123 ? -2.023 -8.578 -4.688 1 96.75 123 THR A O 1
ATOM 817 N N . LEU A 1 124 ? -1.569 -8.305 -6.816 1 97.38 124 LEU A N 1
ATOM 818 C CA . LEU A 1 124 ? -2.471 -7.184 -7.059 1 97.38 124 LEU A CA 1
ATOM 819 C C . LEU A 1 124 ? -3.4 -7.477 -8.234 1 97.38 124 LEU A C 1
ATOM 821 O O . LEU A 1 124 ? -2.951 -7.922 -9.289 1 97.38 124 LEU A O 1
ATOM 825 N N . HIS A 1 125 ? -4.68 -7.27 -8.008 1 96.38 125 HIS A N 1
ATOM 826 C CA . HIS A 1 125 ? -5.684 -7.594 -9.016 1 96.38 125 HIS A CA 1
ATOM 827 C C . HIS A 1 125 ? -5.895 -6.426 -9.977 1 96.38 125 HIS A C 1
ATOM 829 O O . HIS A 1 125 ? -6.316 -5.344 -9.562 1 96.38 125 HIS A O 1
ATOM 835 N N . VAL A 1 126 ? -5.738 -6.691 -11.242 1 97 126 VAL A N 1
ATOM 836 C CA . VAL A 1 126 ? -5.797 -5.668 -12.281 1 97 126 VAL A CA 1
ATOM 837 C C . VAL A 1 126 ? -7.219 -5.129 -12.398 1 97 126 VAL A C 1
ATOM 839 O O . VAL A 1 126 ? -7.43 -4.023 -12.914 1 97 126 VAL A O 1
ATOM 842 N N . THR A 1 127 ? -8.195 -5.859 -11.898 1 95.12 127 THR A N 1
ATOM 843 C CA . THR A 1 127 ? -9.594 -5.52 -12.125 1 95.12 127 THR A CA 1
ATOM 844 C C . THR A 1 127 ? -10.094 -4.562 -11.039 1 95.12 127 THR A C 1
ATOM 846 O O . THR A 1 127 ? -11.094 -3.865 -11.242 1 95.12 127 THR A O 1
ATOM 849 N N . VAL A 1 128 ? -9.391 -4.562 -9.906 1 94.81 128 VAL A N 1
ATOM 850 C CA . VAL A 1 128 ? -9.969 -3.791 -8.812 1 94.81 128 VAL A CA 1
ATOM 851 C C . VAL A 1 128 ? -8.953 -2.775 -8.297 1 94.81 128 VAL A C 1
ATOM 853 O O . VAL A 1 128 ? -9.273 -1.923 -7.469 1 94.81 128 VAL A O 1
ATOM 856 N N . THR A 1 129 ? -7.754 -2.836 -8.727 1 96 129 THR A N 1
ATOM 857 C CA . THR A 1 129 ? -6.742 -1.863 -8.336 1 96 129 THR A CA 1
ATOM 858 C C . THR A 1 129 ? -6.504 -0.85 -9.445 1 96 129 THR A C 1
ATOM 860 O O . THR A 1 129 ? -6.199 -1.228 -10.578 1 96 129 THR A O 1
ATOM 863 N N . GLU A 1 130 ? -6.68 0.46 -9.148 1 95.75 130 GLU A N 1
ATOM 864 C CA . GLU A 1 130 ? -6.422 1.506 -10.133 1 95.75 130 GLU A CA 1
ATOM 865 C C . GLU A 1 130 ? -4.988 1.43 -10.648 1 95.75 130 GLU A C 1
ATOM 867 O O . GLU A 1 130 ? -4.039 1.344 -9.867 1 95.75 130 GLU A O 1
ATOM 872 N N . PRO A 1 131 ? -4.77 1.439 -12.016 1 97.12 131 PRO A N 1
ATOM 873 C CA . PRO A 1 131 ? -3.482 1.081 -12.617 1 97.12 131 PRO A CA 1
ATOM 874 C C . PRO A 1 131 ? -2.355 2.025 -12.203 1 97.12 131 PRO A C 1
ATOM 876 O O . PRO A 1 131 ? -1.217 1.589 -12.016 1 97.12 131 PRO A O 1
ATOM 879 N N . PHE A 1 132 ? -2.576 3.324 -12.141 1 97 132 PHE A N 1
ATOM 880 C CA . PHE A 1 132 ? -1.544 4.246 -11.688 1 97 132 PHE A CA 1
ATOM 881 C C . PHE A 1 132 ? -1.11 3.914 -10.266 1 97 132 PHE A C 1
ATOM 883 O O . PHE A 1 132 ? 0.085 3.879 -9.969 1 97 132 PHE A O 1
ATOM 890 N N . HIS A 1 133 ? -2.035 3.666 -9.398 1 95.56 133 HIS A N 1
ATOM 891 C CA . HIS A 1 133 ? -1.754 3.281 -8.016 1 95.56 133 HIS A CA 1
ATOM 892 C C . HIS A 1 133 ? -1.01 1.952 -7.957 1 95.56 133 HIS A C 1
ATOM 894 O O . HIS A 1 133 ? -0.06 1.803 -7.188 1 95.56 133 HIS A O 1
ATOM 900 N N . LEU A 1 134 ? -1.457 1.001 -8.758 1 97.25 134 LEU A N 1
ATOM 901 C CA . LEU A 1 134 ? -0.812 -0.305 -8.828 1 97.25 134 LEU A CA 1
ATOM 902 C C . LEU A 1 134 ? 0.665 -0.164 -9.18 1 97.25 134 LEU A C 1
ATOM 904 O O . LEU A 1 134 ? 1.53 -0.681 -8.469 1 97.25 134 LEU A O 1
ATOM 908 N N . ALA A 1 135 ? 0.937 0.574 -10.219 1 98.12 135 ALA A N 1
ATOM 909 C CA . ALA A 1 135 ? 2.307 0.769 -10.68 1 98.12 135 ALA A CA 1
ATOM 910 C C . ALA A 1 135 ? 3.145 1.493 -9.633 1 98.12 135 ALA A C 1
ATOM 912 O O . ALA A 1 135 ? 4.305 1.146 -9.406 1 98.12 135 ALA A O 1
ATOM 913 N N . THR A 1 136 ? 2.566 2.496 -9 1 95.62 136 THR A N 1
ATOM 914 C CA . THR A 1 136 ? 3.258 3.301 -8 1 95.62 136 THR A CA 1
ATOM 915 C C . THR A 1 136 ? 3.607 2.457 -6.777 1 95.62 136 THR A C 1
ATOM 917 O O . THR A 1 136 ? 4.734 2.52 -6.277 1 95.62 136 THR A O 1
ATOM 920 N N . GLN A 1 137 ? 2.656 1.671 -6.305 1 96 137 GLN A N 1
ATOM 921 C CA . GLN A 1 137 ? 2.881 0.806 -5.152 1 96 137 GLN A CA 1
ATOM 922 C C . GLN A 1 137 ? 4.008 -0.187 -5.422 1 96 137 GLN A C 1
ATOM 924 O O . GLN A 1 137 ? 4.887 -0.379 -4.578 1 96 137 GLN A O 1
ATOM 929 N N . LEU A 1 138 ? 4.012 -0.764 -6.578 1 98 138 LEU A N 1
ATOM 930 C CA . LEU A 1 138 ? 5.004 -1.775 -6.922 1 98 138 LEU A CA 1
ATOM 931 C C . LEU A 1 138 ? 6.379 -1.145 -7.117 1 98 138 LEU A C 1
ATOM 933 O O . LEU A 1 138 ? 7.391 -1.706 -6.691 1 98 138 LEU A O 1
ATOM 937 N N . ALA A 1 139 ? 6.43 -0.007 -7.777 1 95.81 139 ALA A N 1
ATOM 938 C CA . ALA A 1 139 ? 7.699 0.708 -7.902 1 95.81 139 ALA A CA 1
ATOM 939 C C . ALA A 1 139 ? 8.242 1.105 -6.535 1 95.81 139 ALA A C 1
ATOM 941 O O . ALA A 1 139 ? 9.445 0.978 -6.277 1 95.81 139 ALA A O 1
ATOM 942 N N . SER A 1 140 ? 7.363 1.614 -5.688 1 92.44 140 SER A N 1
ATOM 943 C CA . SER A 1 140 ? 7.758 1.984 -4.332 1 92.44 140 SER A CA 1
ATOM 944 C C . SER A 1 140 ? 8.289 0.78 -3.562 1 92.44 140 SER A C 1
ATOM 946 O O . SER A 1 140 ? 9.281 0.888 -2.838 1 92.44 140 SER A O 1
ATOM 948 N N . LEU A 1 141 ? 7.645 -0.368 -3.709 1 94.5 141 LEU A N 1
ATOM 949 C CA . LEU A 1 141 ? 8.109 -1.602 -3.086 1 94.5 141 LEU A CA 1
ATOM 950 C C . LEU A 1 141 ? 9.5 -1.973 -3.592 1 94.5 141 LEU A C 1
ATOM 952 O O . LEU A 1 141 ? 10.344 -2.43 -2.818 1 94.5 141 LEU A O 1
ATOM 956 N N . ASP A 1 142 ? 9.727 -1.812 -4.879 1 94.94 142 ASP A N 1
ATOM 957 C CA . ASP A 1 142 ? 11.031 -2.135 -5.445 1 94.94 142 ASP A CA 1
ATOM 958 C C . ASP A 1 142 ? 12.125 -1.25 -4.848 1 94.94 142 ASP A C 1
ATOM 960 O O . ASP A 1 142 ? 13.211 -1.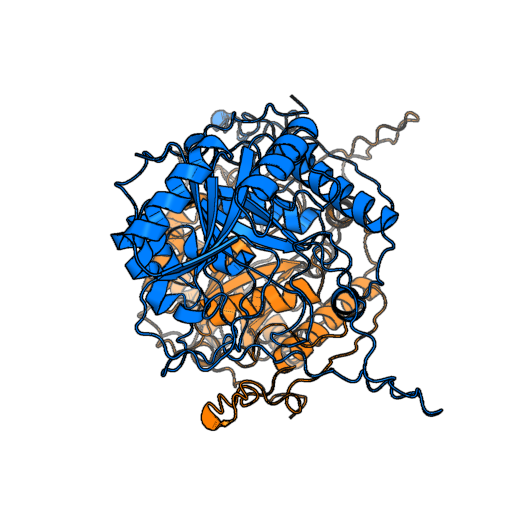73 -4.523 1 94.94 142 ASP A O 1
ATOM 964 N N . HIS A 1 143 ? 11.82 -0.009 -4.672 1 90.06 143 HIS A N 1
ATOM 965 C CA . HIS A 1 143 ? 12.758 0.892 -4.023 1 90.06 143 HIS A CA 1
ATOM 966 C C . HIS A 1 143 ? 12.977 0.505 -2.562 1 90.06 143 HIS A C 1
ATOM 968 O O . HIS A 1 143 ? 14.117 0.42 -2.102 1 90.06 143 HIS A O 1
ATOM 974 N N . ALA A 1 144 ? 11.875 0.274 -1.892 1 86.88 144 ALA A N 1
ATOM 975 C CA . ALA A 1 144 ? 11.953 -0.031 -0.465 1 86.88 144 ALA A CA 1
ATOM 976 C C . ALA A 1 144 ? 12.727 -1.322 -0.222 1 86.88 144 ALA A C 1
ATOM 978 O O . ALA A 1 144 ? 13.398 -1.467 0.803 1 86.88 144 ALA A O 1
ATOM 979 N N . SER A 1 145 ? 12.695 -2.246 -1.149 1 91.12 145 SER A N 1
ATOM 980 C CA . SER A 1 145 ? 13.344 -3.543 -1.006 1 91.12 145 SER A CA 1
ATOM 981 C C . SER A 1 145 ? 14.695 -3.566 -1.725 1 91.12 145 SER A C 1
ATOM 983 O O . SER A 1 145 ? 15.375 -4.594 -1.744 1 91.12 145 SER A O 1
ATOM 985 N N . LEU A 1 146 ? 15.039 -2.494 -2.369 1 90 146 LEU A N 1
ATOM 986 C CA . LEU A 1 146 ? 16.297 -2.346 -3.105 1 90 146 LEU A CA 1
ATOM 987 C C . LEU A 1 146 ? 16.375 -3.342 -4.258 1 90 146 LEU A C 1
ATOM 989 O O . LEU A 1 146 ? 17.391 -4.012 -4.438 1 90 146 LEU A O 1
ATOM 993 N N . GLY A 1 147 ? 15.227 -3.479 -4.926 1 94.5 147 GLY A N 1
ATOM 994 C CA . GLY A 1 147 ? 15.219 -4.23 -6.172 1 94.5 147 GLY A CA 1
ATOM 995 C C . GLY A 1 147 ? 14.75 -5.66 -6 1 94.5 147 GLY A C 1
ATOM 996 O O . GLY A 1 147 ? 15.227 -6.562 -6.691 1 94.5 147 GLY A O 1
ATOM 997 N N . ARG A 1 148 ? 13.844 -5.926 -5.125 1 96.75 148 ARG A N 1
ATOM 998 C CA . ARG A 1 148 ? 13.438 -7.309 -4.895 1 96.75 148 ARG A CA 1
ATOM 999 C C . ARG A 1 148 ? 11.938 -7.48 -5.098 1 96.75 148 ARG A C 1
ATOM 1001 O O . ARG A 1 148 ? 11.367 -8.5 -4.711 1 96.75 148 ARG A O 1
ATOM 1008 N N . ALA A 1 149 ? 11.25 -6.43 -5.695 1 97.94 149 ALA A N 1
ATOM 1009 C CA . ALA A 1 149 ? 9.805 -6.48 -5.875 1 97.94 149 ALA A CA 1
ATOM 1010 C C . ALA A 1 149 ? 9.43 -7.305 -7.102 1 97.94 149 ALA A C 1
ATOM 1012 O O . ALA A 1 149 ? 10.094 -7.227 -8.141 1 97.94 149 ALA A O 1
ATOM 1013 N N . ALA A 1 150 ? 8.375 -8.055 -7.004 1 98.81 150 ALA A N 1
ATOM 1014 C CA . ALA A 1 150 ? 7.66 -8.688 -8.109 1 98.81 150 ALA A CA 1
ATOM 1015 C C . ALA A 1 150 ? 6.156 -8.461 -7.992 1 98.81 150 ALA A C 1
ATOM 1017 O O . ALA A 1 150 ? 5.684 -7.891 -7.004 1 98.81 150 ALA A O 1
ATOM 1018 N N . TRP A 1 151 ? 5.496 -8.734 -9.016 1 98.81 151 TRP A N 1
ATOM 1019 C CA . TRP A 1 151 ? 4.043 -8.602 -9.078 1 98.81 151 TRP A CA 1
ATOM 1020 C C . TRP A 1 151 ? 3.4 -9.891 -9.57 1 98.81 151 TRP A C 1
ATOM 1022 O O . TRP A 1 151 ? 3.699 -10.359 -10.672 1 98.81 151 TRP A O 1
ATOM 1032 N N . VAL A 1 152 ? 2.572 -10.531 -8.734 1 98.62 152 VAL A N 1
ATOM 1033 C CA . VAL A 1 152 ? 1.71 -11.602 -9.227 1 98.62 152 VAL A CA 1
ATOM 1034 C C . VAL A 1 152 ? 0.398 -11.008 -9.734 1 98.62 152 VAL A C 1
ATOM 1036 O O . VAL A 1 152 ? -0.367 -10.422 -8.969 1 98.62 152 VAL A O 1
ATOM 1039 N N . ILE A 1 153 ? 0.141 -11.219 -10.992 1 98.5 153 ILE A N 1
ATOM 1040 C CA . ILE A 1 153 ? -1.076 -10.688 -11.594 1 98.5 153 ILE A CA 1
ATOM 1041 C C . ILE A 1 153 ? -2.291 -11.445 -11.062 1 98.5 153 ILE A C 1
ATOM 1043 O O . ILE A 1 153 ? -2.404 -12.656 -11.25 1 98.5 153 ILE A O 1
ATOM 1047 N N . GLY A 1 154 ? -3.127 -10.703 -10.312 1 97.06 154 GLY A N 1
ATOM 1048 C CA . GLY A 1 154 ? -4.477 -11.172 -10.055 1 97.06 154 GLY A CA 1
ATOM 1049 C C . GLY A 1 154 ? -5.5 -10.617 -11.023 1 97.06 154 GLY A C 1
ATOM 1050 O O . GLY A 1 154 ? -5.41 -9.461 -11.438 1 97.06 154 GLY A O 1
ATOM 1051 N N . ALA A 1 155 ? -6.523 -11.422 -11.336 1 95.88 155 ALA A N 1
ATOM 1052 C CA . ALA A 1 155 ? -7.562 -11.008 -12.273 1 95.88 155 ALA A CA 1
ATOM 1053 C C . ALA A 1 155 ? -8.945 -11.461 -11.797 1 95.88 155 ALA A C 1
ATOM 1055 O O . ALA A 1 155 ? -9.719 -12.023 -12.578 1 95.88 155 ALA A O 1
ATOM 1056 N N . GLU A 1 156 ? -9.172 -11.242 -10.539 1 92.25 156 GLU A N 1
ATOM 1057 C CA . GLU A 1 156 ? -10.492 -11.57 -10.008 1 92.25 156 GLU A CA 1
ATOM 1058 C C . GLU A 1 156 ? -11.586 -10.859 -10.797 1 92.25 156 GLU A C 1
ATOM 1060 O O . GLU A 1 156 ? -11.547 -9.641 -10.969 1 92.25 156 GLU A O 1
ATOM 1065 N N . ASN A 1 157 ? -12.648 -11.641 -11.242 1 94.31 157 ASN A N 1
ATOM 1066 C CA . ASN A 1 157 ? -13.633 -11.078 -12.164 1 94.31 157 ASN A CA 1
ATOM 1067 C C . ASN A 1 157 ? -15.055 -11.445 -11.75 1 94.31 157 ASN A C 1
ATOM 1069 O O . ASN A 1 157 ? -15.977 -11.414 -12.57 1 94.31 157 ASN A O 1
ATOM 1073 N N . SER A 1 158 ? -15.242 -11.898 -10.492 1 91.62 158 SER A N 1
ATOM 1074 C CA . SER A 1 158 ? -16.578 -12.188 -10 1 91.62 158 SER A CA 1
ATOM 1075 C C . SER A 1 158 ? -17.375 -10.898 -9.758 1 91.62 158 SER A C 1
ATOM 1077 O O . SER A 1 158 ? -16.781 -9.836 -9.555 1 91.62 158 SER A O 1
ATOM 1079 N N . ALA A 1 159 ? -18.625 -11.031 -9.781 1 92.06 159 ALA A N 1
ATOM 1080 C CA . ALA A 1 159 ? -19.5 -9.883 -9.516 1 92.06 159 ALA A CA 1
ATOM 1081 C C . ALA A 1 159 ? -19.234 -9.297 -8.133 1 92.06 159 ALA A C 1
ATOM 1083 O O . ALA A 1 159 ? -19.172 -8.07 -7.973 1 92.06 159 ALA A O 1
ATOM 1084 N N . ALA A 1 160 ? -19.047 -10.148 -7.16 1 89.38 160 ALA A N 1
ATOM 1085 C CA . ALA A 1 160 ? -18.797 -9.703 -5.793 1 89.38 160 ALA A CA 1
ATOM 1086 C C . ALA A 1 160 ? -17.5 -8.914 -5.703 1 89.38 160 ALA A C 1
ATOM 1088 O O . ALA A 1 160 ? -17.438 -7.871 -5.043 1 89.38 160 ALA A O 1
ATOM 1089 N N . ALA A 1 161 ? -16.469 -9.383 -6.348 1 91.31 161 ALA A N 1
ATOM 1090 C CA . ALA A 1 161 ? -15.172 -8.727 -6.32 1 91.31 161 ALA A CA 1
ATOM 1091 C C . ALA A 1 161 ? -15.242 -7.352 -6.984 1 91.31 161 ALA A C 1
ATOM 1093 O O . ALA A 1 161 ? -14.773 -6.355 -6.418 1 91.31 161 ALA A O 1
ATOM 1094 N N . LEU A 1 162 ? -15.859 -7.301 -8.172 1 94.12 162 LEU A N 1
ATOM 1095 C CA . LEU A 1 162 ? -15.898 -6.047 -8.914 1 94.12 162 LEU A CA 1
ATOM 1096 C C . LEU A 1 162 ? -16.812 -5.035 -8.219 1 94.12 162 LEU A C 1
ATOM 1098 O O . LEU A 1 162 ? -16.562 -3.828 -8.281 1 94.12 162 LEU A O 1
ATOM 1102 N N . ALA A 1 163 ? -17.797 -5.484 -7.492 1 92.81 163 ALA A N 1
ATOM 1103 C CA . ALA A 1 163 ? -18.719 -4.605 -6.766 1 92.81 163 ALA A CA 1
ATOM 1104 C C . ALA A 1 163 ? -17.984 -3.869 -5.641 1 92.81 163 ALA A C 1
ATOM 1106 O O . ALA A 1 163 ? -18.438 -2.803 -5.207 1 92.81 163 ALA A O 1
ATOM 1107 N N . THR A 1 164 ? -16.891 -4.391 -5.188 1 92.56 164 THR A N 1
ATOM 1108 C CA . THR A 1 164 ? -16.156 -3.742 -4.109 1 92.56 164 THR A CA 1
ATOM 1109 C C . THR A 1 164 ? -15.648 -2.371 -4.551 1 92.56 164 THR A C 1
ATOM 1111 O O . THR A 1 164 ? -15.391 -1.501 -3.715 1 92.56 164 THR A O 1
ATOM 1114 N N . VAL A 1 165 ? -15.469 -2.191 -5.852 1 94.31 165 VAL A N 1
ATOM 1115 C CA . VAL A 1 165 ? -15 -0.904 -6.355 1 94.31 165 VAL A CA 1
ATOM 1116 C C . VAL A 1 165 ? -16.047 -0.311 -7.305 1 94.31 165 VAL A C 1
ATOM 1118 O O . VAL A 1 165 ? -15.727 0.55 -8.125 1 94.31 165 VAL A O 1
ATOM 1121 N N . GLY A 1 166 ? -17.25 -0.819 -7.273 1 93.5 166 GLY A N 1
ATOM 1122 C CA . GLY A 1 166 ? -18.359 -0.251 -8.008 1 93.5 166 GLY A CA 1
ATOM 1123 C C . GLY A 1 166 ? -18.375 -0.638 -9.477 1 93.5 166 GLY A C 1
ATOM 1124 O O . GLY A 1 166 ? -18.922 0.08 -10.305 1 93.5 166 GLY A O 1
ATOM 1125 N N . ASP A 1 167 ? -17.656 -1.696 -9.859 1 94.62 167 ASP A N 1
ATOM 1126 C CA . ASP A 1 167 ? -17.578 -2.135 -11.25 1 94.62 167 ASP A CA 1
ATOM 1127 C C . ASP A 1 167 ? -18.359 -3.43 -11.461 1 94.62 167 ASP A C 1
ATOM 1129 O O . ASP A 1 167 ? -18.984 -3.947 -10.531 1 94.62 167 ASP A O 1
ATOM 1133 N N . ARG A 1 168 ? -18.453 -3.9 -12.727 1 94.88 168 ARG A N 1
ATOM 1134 C CA . ARG A 1 168 ? -19.125 -5.133 -13.125 1 94.88 168 ARG A CA 1
ATOM 1135 C C . ARG A 1 168 ? -18.156 -6.078 -13.828 1 94.88 168 ARG A C 1
ATOM 1137 O O . ARG A 1 168 ? -17.141 -5.641 -14.375 1 94.88 168 ARG A O 1
ATOM 1144 N N . PRO A 1 169 ? -18.438 -7.387 -13.805 1 95.38 169 PRO A N 1
ATOM 1145 C CA . PRO A 1 169 ? -17.562 -8.359 -14.461 1 95.38 169 PRO A CA 1
ATOM 1146 C C . PRO A 1 169 ? -17.359 -8.078 -15.945 1 95.38 169 PRO A C 1
ATOM 1148 O O . PRO A 1 169 ? -18.266 -7.551 -16.594 1 95.38 169 PRO A O 1
ATOM 1151 N N . LEU A 1 170 ? -16.188 -8.43 -16.391 1 96.12 170 LEU A N 1
ATOM 1152 C CA . LEU A 1 170 ? -15.852 -8.328 -17.812 1 96.12 170 LEU A CA 1
ATOM 1153 C C . LEU A 1 170 ? -16.078 -9.664 -18.516 1 96.12 170 LEU A C 1
ATOM 1155 O O . LEU A 1 170 ? -15.961 -10.727 -17.891 1 96.12 170 LEU A O 1
ATOM 1159 N N . ASP A 1 171 ? -16.375 -9.57 -19.797 1 95.5 171 ASP A N 1
ATOM 1160 C CA . ASP A 1 171 ? -16.344 -10.812 -20.562 1 95.5 171 ASP A CA 1
ATOM 1161 C C . ASP A 1 171 ? -14.898 -11.242 -20.828 1 95.5 171 ASP A C 1
ATOM 1163 O O . ASP A 1 171 ? -13.953 -10.539 -20.469 1 95.5 171 ASP A O 1
ATOM 1167 N N . ASP A 1 172 ? -14.727 -12.398 -21.438 1 93.38 172 ASP A N 1
ATOM 1168 C CA . ASP A 1 172 ? -13.398 -12.992 -21.594 1 93.38 172 ASP A CA 1
ATOM 1169 C C . ASP A 1 172 ? -12.477 -12.062 -22.375 1 93.38 172 ASP A C 1
ATOM 1171 O O . ASP A 1 172 ? -11.328 -11.836 -21.984 1 93.38 172 ASP A O 1
ATOM 1175 N N . ALA A 1 173 ? -12.938 -11.508 -23.453 1 94.88 173 ALA A N 1
ATOM 1176 C CA . ALA A 1 173 ? -12.133 -10.609 -24.281 1 94.88 173 ALA A CA 1
ATOM 1177 C C . ALA A 1 173 ? -11.797 -9.328 -23.516 1 94.88 173 ALA A C 1
ATOM 1179 O O . ALA A 1 173 ? -10.664 -8.836 -23.609 1 94.88 173 ALA A O 1
ATOM 1180 N N . GLY A 1 174 ? -12.789 -8.805 -22.875 1 96.31 174 GLY A N 1
ATOM 1181 C CA . GLY A 1 174 ? -12.578 -7.613 -22.062 1 96.31 174 GLY A CA 1
ATOM 1182 C C . GLY A 1 174 ? -11.562 -7.82 -20.953 1 96.31 174 GLY A C 1
ATOM 1183 O O . GLY A 1 174 ? -10.734 -6.945 -20.688 1 96.31 174 GLY A O 1
ATOM 1184 N N . LEU A 1 175 ? -11.648 -8.977 -20.297 1 96.31 175 LEU A N 1
ATOM 1185 C CA . LEU A 1 175 ? -10.711 -9.281 -19.219 1 96.31 175 LEU A CA 1
ATOM 1186 C C . LEU A 1 175 ? -9.289 -9.398 -19.75 1 96.31 175 LEU A C 1
ATOM 1188 O O . LEU A 1 175 ? -8.352 -8.859 -19.156 1 96.31 175 LEU A O 1
ATOM 1192 N N . ARG A 1 176 ? -9.141 -10.062 -20.844 1 95.56 176 ARG A N 1
ATOM 1193 C CA . ARG A 1 176 ? -7.82 -10.203 -21.453 1 95.56 176 ARG A CA 1
ATOM 1194 C C . ARG A 1 176 ? -7.246 -8.836 -21.812 1 95.56 176 ARG A C 1
ATOM 1196 O O . ARG A 1 176 ? -6.062 -8.57 -21.578 1 95.56 176 ARG A O 1
ATOM 1203 N N . ARG A 1 177 ? -8.102 -7.98 -22.359 1 96.94 177 ARG A N 1
ATOM 1204 C CA . ARG A 1 177 ? -7.672 -6.633 -22.719 1 96.94 177 ARG A CA 1
ATOM 1205 C C . ARG A 1 177 ? -7.273 -5.828 -21.484 1 96.94 177 ARG A C 1
ATOM 1207 O O . ARG A 1 177 ? -6.266 -5.117 -21.5 1 96.94 177 ARG A O 1
ATOM 1214 N N . GLU A 1 178 ? -8.086 -5.941 -20.453 1 97.31 178 GLU A N 1
ATOM 1215 C CA . GLU A 1 178 ? -7.781 -5.246 -19.203 1 97.31 178 GLU A CA 1
ATOM 1216 C C . GLU A 1 178 ? -6.422 -5.656 -18.656 1 97.31 178 GLU A C 1
ATOM 1218 O O . GLU A 1 178 ? -5.613 -4.805 -18.281 1 97.31 178 GLU A O 1
ATOM 1223 N N . ILE A 1 179 ? -6.156 -6.992 -18.641 1 98.06 179 ILE A N 1
ATOM 1224 C CA . ILE A 1 179 ? -4.891 -7.516 -18.125 1 98.06 179 ILE A CA 1
ATOM 1225 C C . ILE A 1 179 ? -3.732 -6.969 -18.953 1 98.06 179 ILE A C 1
ATOM 1227 O O . ILE A 1 179 ? -2.766 -6.438 -18.406 1 98.06 179 ILE A O 1
ATOM 1231 N N . ALA A 1 180 ? -3.855 -7.039 -20.234 1 98.19 180 ALA A N 1
ATOM 1232 C CA . ALA A 1 180 ? -2.805 -6.566 -21.125 1 98.19 180 ALA A CA 1
ATOM 1233 C C . ALA A 1 180 ? -2.553 -5.07 -20.938 1 98.19 180 ALA A C 1
ATOM 1235 O O . ALA A 1 180 ? -1.402 -4.645 -20.812 1 98.19 180 ALA A O 1
ATOM 1236 N N . ASP A 1 181 ? -3.68 -4.285 -20.938 1 98.31 181 ASP A N 1
ATOM 1237 C CA . ASP A 1 181 ? -3.574 -2.836 -20.797 1 98.31 181 ASP A CA 1
ATOM 1238 C C . ASP A 1 181 ? -2.885 -2.453 -19.5 1 98.31 181 ASP A C 1
ATOM 1240 O O . ASP A 1 181 ? -2.004 -1.591 -19.484 1 98.31 181 ASP A O 1
ATOM 1244 N N . VAL A 1 182 ? -3.25 -3.078 -18.391 1 98.56 182 VAL A N 1
ATOM 1245 C CA . VAL A 1 182 ? -2.691 -2.715 -17.094 1 98.56 182 VAL A CA 1
ATOM 1246 C C . VAL A 1 182 ? -1.207 -3.07 -17.047 1 98.56 182 VAL A C 1
ATOM 1248 O O . VAL A 1 182 ? -0.39 -2.295 -16.547 1 98.56 182 VAL A O 1
ATOM 1251 N N . VAL A 1 183 ? -0.802 -4.25 -17.594 1 98.62 183 VAL A N 1
ATOM 1252 C CA . VAL A 1 183 ? 0.601 -4.652 -17.609 1 98.62 183 VAL A CA 1
ATOM 1253 C C . VAL A 1 183 ? 1.413 -3.66 -18.438 1 98.62 183 VAL A C 1
ATOM 1255 O O . VAL A 1 183 ? 2.459 -3.182 -17.984 1 98.62 183 VAL A O 1
ATOM 1258 N N . ASP A 1 184 ? 0.909 -3.32 -19.609 1 98.38 184 ASP A N 1
ATOM 1259 C CA . ASP A 1 184 ? 1.617 -2.402 -20.5 1 98.38 184 ASP A CA 1
ATOM 1260 C C . ASP A 1 184 ? 1.742 -1.017 -19.875 1 98.38 184 ASP A C 1
ATOM 1262 O O . ASP A 1 184 ? 2.803 -0.391 -19.938 1 98.38 184 ASP A O 1
ATOM 1266 N N . VAL A 1 185 ? 0.681 -0.529 -19.281 1 98.38 185 VAL A N 1
ATOM 1267 C CA . VAL A 1 185 ? 0.681 0.792 -18.656 1 98.38 185 VAL A CA 1
ATOM 1268 C C . VAL A 1 185 ? 1.631 0.804 -17.469 1 98.38 185 VAL A C 1
ATOM 1270 O O . VAL A 1 185 ? 2.373 1.767 -17.266 1 98.38 185 VAL A O 1
ATOM 1273 N N . ALA A 1 186 ? 1.604 -0.249 -16.625 1 98.62 186 ALA A N 1
ATOM 1274 C CA . ALA A 1 186 ? 2.521 -0.327 -15.484 1 98.62 186 ALA A CA 1
ATOM 1275 C C . ALA A 1 186 ? 3.973 -0.241 -15.945 1 98.62 186 ALA A C 1
ATOM 1277 O O . ALA A 1 186 ? 4.766 0.519 -15.391 1 98.62 186 ALA A O 1
ATOM 1278 N N . ARG A 1 187 ? 4.316 -0.99 -16.984 1 98.56 187 ARG A N 1
ATOM 1279 C CA . ARG A 1 187 ? 5.684 -0.986 -17.5 1 98.56 187 ARG A CA 1
ATOM 1280 C C . ARG A 1 187 ? 6.055 0.385 -18.047 1 98.56 187 ARG A C 1
ATOM 1282 O O . ARG A 1 187 ? 7.172 0.86 -17.844 1 98.56 187 ARG A O 1
ATOM 1289 N N . ALA A 1 188 ? 5.086 1.02 -18.766 1 98.31 188 ALA A N 1
ATOM 1290 C CA . ALA A 1 188 ? 5.332 2.367 -19.281 1 98.31 188 ALA A CA 1
ATOM 1291 C C . ALA A 1 188 ? 5.555 3.352 -18.141 1 98.31 188 ALA A C 1
ATOM 1293 O O . ALA A 1 188 ? 6.43 4.215 -18.219 1 98.31 188 ALA A O 1
ATOM 1294 N N . LEU A 1 189 ? 4.762 3.232 -17.125 1 97.94 189 LEU A N 1
ATOM 1295 C CA . LEU A 1 189 ? 4.898 4.105 -15.969 1 97.94 189 LEU A CA 1
ATOM 1296 C C . LEU A 1 189 ? 6.234 3.881 -15.273 1 97.94 189 LEU A C 1
ATOM 1298 O O . LEU A 1 189 ? 6.906 4.84 -14.883 1 97.94 189 LEU A O 1
ATOM 1302 N N . TRP A 1 190 ? 6.688 2.621 -15.109 1 98 190 TRP A N 1
ATOM 1303 C CA . TRP A 1 190 ? 7.969 2.312 -14.484 1 98 190 TRP A CA 1
ATOM 1304 C C . TRP A 1 190 ? 9.125 2.889 -15.297 1 98 190 TRP A C 1
ATOM 1306 O O . TRP A 1 190 ? 10.172 3.221 -14.742 1 98 190 TRP A O 1
ATOM 1316 N N . ASP A 1 191 ? 8.914 3.07 -16.547 1 97.69 191 ASP A N 1
ATOM 1317 C CA . ASP A 1 191 ? 9.93 3.598 -17.453 1 97.69 191 ASP A CA 1
ATOM 1318 C C . ASP A 1 191 ? 9.797 5.109 -17.609 1 97.69 191 ASP A C 1
ATOM 1320 O O . ASP A 1 191 ? 10.555 5.734 -18.344 1 97.69 191 ASP A O 1
ATOM 1324 N N . SER A 1 192 ? 8.797 5.695 -17 1 95.56 192 SER A N 1
ATOM 1325 C CA . SER A 1 192 ? 8.477 7.098 -17.266 1 95.56 192 SER A CA 1
ATOM 1326 C C . SER A 1 192 ? 9.625 8.016 -16.844 1 95.56 192 SER A C 1
ATOM 1328 O O . SER A 1 192 ? 9.695 9.164 -17.281 1 95.56 192 SER A O 1
ATOM 1330 N N . TRP A 1 193 ? 10.477 7.551 -15.906 1 91.69 193 TRP A N 1
ATOM 1331 C CA . TRP A 1 193 ? 11.758 8.195 -15.617 1 91.69 193 TRP A CA 1
ATOM 1332 C C . TRP A 1 193 ? 12.898 7.449 -16.297 1 91.69 193 TRP A C 1
ATOM 1334 O O . TRP A 1 193 ? 13.008 6.227 -16.188 1 91.69 193 TRP A O 1
ATOM 1344 N N . GLU A 1 194 ? 13.703 8.203 -17 1 93.62 194 GLU A N 1
ATOM 1345 C CA . GLU A 1 194 ? 14.938 7.578 -17.484 1 93.62 194 GLU A CA 1
ATOM 1346 C C . GLU A 1 194 ? 15.891 7.301 -16.328 1 93.62 194 GLU A C 1
ATOM 1348 O O . GLU A 1 194 ? 15.727 7.848 -15.227 1 93.62 194 GLU A O 1
ATOM 1353 N N . ASP A 1 195 ? 16.891 6.43 -16.531 1 89.56 195 ASP A N 1
ATOM 1354 C CA . ASP A 1 195 ? 17.812 6.008 -15.484 1 89.56 195 ASP A CA 1
ATOM 1355 C C . ASP A 1 195 ? 18.562 7.203 -14.906 1 89.56 195 ASP A C 1
ATOM 1357 O O . ASP A 1 195 ? 18.859 7.238 -13.703 1 89.56 195 ASP A O 1
ATOM 1361 N N . ASP A 1 196 ? 18.828 8.188 -15.68 1 82.25 196 ASP A N 1
ATOM 1362 C CA . ASP A 1 196 ? 19.656 9.305 -15.25 1 82.25 196 ASP A CA 1
ATOM 1363 C C . ASP A 1 196 ? 18.828 10.586 -15.109 1 82.25 196 ASP A C 1
ATOM 1365 O O . ASP A 1 196 ? 19.375 11.695 -15.219 1 82.25 196 ASP A O 1
ATOM 1369 N N . ALA A 1 197 ? 17.547 10.336 -14.906 1 82.19 197 ALA A N 1
ATOM 1370 C CA . ALA A 1 197 ? 16.672 11.508 -14.812 1 82.19 197 ALA A CA 1
ATOM 1371 C C . ALA A 1 197 ? 17.016 12.352 -13.586 1 82.19 197 ALA A C 1
ATOM 1373 O O . ALA A 1 197 ? 16.828 13.57 -13.594 1 82.19 197 ALA A O 1
ATOM 1374 N N . ILE A 1 198 ? 17.547 11.68 -12.641 1 72.25 198 ILE A N 1
ATOM 1375 C CA . ILE A 1 198 ? 17.938 12.391 -11.43 1 72.25 198 ILE A CA 1
ATOM 1376 C C . ILE A 1 198 ? 19.359 12.914 -11.57 1 72.25 198 ILE A C 1
ATOM 1378 O O . ILE A 1 198 ? 20.297 12.141 -11.719 1 72.25 198 ILE A O 1
ATOM 1382 N N . ILE A 1 199 ? 19.641 14.195 -11.781 1 64.62 199 ILE A N 1
ATOM 1383 C CA . ILE A 1 199 ? 20.953 14.75 -12.086 1 64.62 199 ILE A CA 1
ATOM 1384 C C . ILE A 1 199 ? 21.547 15.391 -10.844 1 64.62 199 ILE A C 1
ATOM 1386 O O . ILE A 1 199 ? 22.766 15.523 -10.727 1 64.62 199 ILE A O 1
ATOM 1390 N N . ARG A 1 200 ? 20.922 15.383 -9.859 1 60.94 200 ARG A N 1
ATOM 1391 C CA . ARG A 1 200 ? 21.391 15.945 -8.594 1 60.94 200 ARG A CA 1
ATOM 1392 C C . ARG A 1 200 ? 22.422 17.047 -8.828 1 60.94 200 ARG A C 1
ATOM 1394 O O . ARG A 1 200 ? 23.578 16.906 -8.422 1 60.94 200 ARG A O 1
ATOM 1401 N N . ASP A 1 201 ? 22.25 17.953 -9.734 1 54.62 201 ASP A N 1
ATOM 1402 C CA . ASP A 1 201 ? 23.141 19.094 -9.922 1 54.62 201 ASP A CA 1
ATOM 1403 C C . ASP A 1 201 ? 22.969 20.109 -8.805 1 54.62 201 ASP A C 1
ATOM 1405 O O . ASP A 1 201 ? 22.125 21.016 -8.898 1 54.62 201 ASP A O 1
ATOM 1409 N N . ARG A 1 202 ? 23.734 19.891 -7.766 1 53.81 202 ARG A N 1
ATOM 1410 C CA . ARG A 1 202 ? 23.656 20.734 -6.57 1 53.81 202 ARG A CA 1
ATOM 1411 C C . ARG A 1 202 ? 23.938 22.188 -6.902 1 53.81 202 ARG A C 1
ATOM 1413 O O . ARG A 1 202 ? 23.281 23.094 -6.379 1 53.81 202 ARG A O 1
ATOM 1420 N N . ALA A 1 203 ? 24.969 22.25 -7.688 1 53.31 203 ALA A N 1
ATOM 1421 C CA . ALA A 1 203 ? 25.391 23.609 -8.039 1 53.31 203 ALA A CA 1
ATOM 1422 C C . ALA A 1 203 ? 24.25 24.375 -8.727 1 53.31 203 ALA A C 1
ATOM 1424 O O . ALA A 1 203 ? 24.078 25.562 -8.492 1 53.31 203 ALA A O 1
ATOM 1425 N N . ALA A 1 204 ? 23.531 23.609 -9.453 1 51.84 204 ALA A N 1
ATOM 1426 C CA . ALA A 1 204 ? 22.469 24.234 -10.234 1 51.84 204 ALA A CA 1
ATOM 1427 C C . ALA A 1 204 ? 21.125 24.109 -9.531 1 51.84 204 ALA A C 1
ATOM 1429 O O . ALA A 1 204 ? 20.125 24.688 -9.977 1 51.84 204 ALA A O 1
ATOM 1430 N N . GLY A 1 205 ? 21.109 23.469 -8.391 1 54 205 GLY A N 1
ATOM 1431 C CA . GLY A 1 205 ? 19.875 23.25 -7.66 1 54 205 GLY A CA 1
ATOM 1432 C C . GLY A 1 205 ? 18.875 22.391 -8.406 1 54 205 GLY A C 1
ATOM 1433 O O . GLY A 1 205 ? 17.672 22.516 -8.211 1 54 205 GLY A O 1
ATOM 1434 N N . ARG A 1 206 ? 19.5 21.859 -9.562 1 57.72 206 ARG A N 1
ATOM 1435 C CA . ARG A 1 206 ? 18.625 21.016 -10.359 1 57.72 206 ARG A CA 1
ATOM 1436 C C . ARG A 1 206 ? 18.734 19.547 -9.922 1 57.72 206 ARG A C 1
ATOM 1438 O O . ARG A 1 206 ? 19.844 19.016 -9.82 1 57.72 206 ARG A O 1
ATOM 1445 N N . PHE A 1 207 ? 17.547 19 -9.555 1 66.38 207 PHE A N 1
ATOM 1446 C CA . PHE A 1 207 ? 17.531 17.625 -9.047 1 66.38 207 PHE A CA 1
ATOM 1447 C C . PHE A 1 207 ? 16.984 16.656 -10.094 1 66.38 207 PHE A C 1
ATOM 1449 O O . PHE A 1 207 ? 17.375 15.492 -10.141 1 66.38 207 PHE A O 1
ATOM 1456 N N . LEU A 1 208 ? 16.266 17.219 -10.953 1 73.75 208 LEU A N 1
ATOM 1457 C CA . LEU A 1 208 ? 15.57 16.391 -11.922 1 73.75 208 LEU A CA 1
ATOM 1458 C C . LEU A 1 208 ? 15.695 16.969 -13.328 1 73.75 208 LEU A C 1
ATOM 1460 O O . LEU A 1 208 ? 15.57 18.172 -13.531 1 73.75 208 LEU A O 1
ATOM 1464 N N . ASP A 1 209 ? 16.141 16.203 -14.25 1 77.88 209 ASP A N 1
ATOM 1465 C CA . ASP A 1 209 ? 16.078 16.547 -15.664 1 77.88 209 ASP A CA 1
ATOM 1466 C C . ASP A 1 209 ? 14.695 16.281 -16.25 1 77.88 209 ASP A C 1
ATOM 1468 O O . ASP A 1 209 ? 14.359 15.125 -16.547 1 77.88 209 ASP A O 1
ATOM 1472 N N . ALA A 1 210 ? 13.922 17.281 -16.328 1 79.12 210 ALA A N 1
ATOM 1473 C CA . ALA A 1 210 ? 12.523 17.172 -16.75 1 79.12 210 ALA A CA 1
ATOM 1474 C C . ALA A 1 210 ? 12.422 16.531 -18.141 1 79.12 210 ALA A C 1
ATOM 1476 O O . ALA A 1 210 ? 11.422 15.883 -18.453 1 79.12 210 ALA A O 1
ATOM 1477 N N . ASP A 1 211 ? 13.461 16.641 -18.969 1 85.62 211 ASP A N 1
ATOM 1478 C CA . ASP A 1 211 ? 13.445 16.094 -20.312 1 85.62 211 ASP A CA 1
ATOM 1479 C C . ASP A 1 211 ? 13.57 14.57 -20.297 1 85.62 211 ASP A C 1
ATOM 1481 O O . ASP A 1 211 ? 13.344 13.906 -21.297 1 85.62 211 ASP A O 1
ATOM 1485 N N . ARG A 1 212 ? 13.883 14.156 -19.094 1 89.75 212 ARG A N 1
ATOM 1486 C CA . ARG A 1 212 ? 14.07 12.719 -18.969 1 89.75 212 ARG A CA 1
ATOM 1487 C C . ARG A 1 212 ? 12.945 12.086 -18.156 1 89.75 212 ARG A C 1
ATOM 1489 O O . ARG A 1 212 ? 13.062 10.945 -17.688 1 89.75 212 ARG A O 1
ATOM 1496 N N . VAL A 1 213 ? 11.945 12.789 -17.922 1 89.44 213 VAL A N 1
ATOM 1497 C CA . VAL A 1 213 ? 10.703 12.328 -17.328 1 89.44 213 VAL A CA 1
ATOM 1498 C C . VAL A 1 213 ? 9.562 12.422 -18.344 1 89.44 213 VAL A C 1
ATOM 1500 O O . VAL A 1 213 ? 9.344 13.484 -18.922 1 89.44 213 VAL A O 1
ATOM 1503 N N . HIS A 1 214 ? 8.828 11.289 -18.594 1 93.19 214 HIS A N 1
ATOM 1504 C CA . HIS A 1 214 ? 7.93 11.195 -19.734 1 93.19 214 HIS A CA 1
ATOM 1505 C C . HIS A 1 214 ? 6.504 10.883 -19.297 1 93.19 214 HIS A C 1
ATOM 1507 O O . HIS A 1 214 ? 6.297 10.078 -18.391 1 93.19 214 HIS A O 1
ATOM 1513 N N . HIS A 1 215 ? 5.598 11.547 -19.922 1 94.25 215 HIS A N 1
ATOM 1514 C CA . HIS A 1 215 ? 4.203 11.148 -19.797 1 94.25 215 HIS A CA 1
ATOM 1515 C C . HIS A 1 215 ? 3.922 9.875 -20.578 1 94.25 215 HIS A C 1
ATOM 1517 O O . HIS A 1 215 ? 4.484 9.672 -21.656 1 94.25 215 HIS A O 1
ATOM 1523 N N . VAL A 1 216 ? 3.082 9.016 -20.031 1 95.94 216 VAL A N 1
ATOM 1524 C CA . VAL A 1 216 ? 2.668 7.777 -20.688 1 95.94 216 VAL A CA 1
ATOM 1525 C C . VAL A 1 216 ? 1.451 8.039 -21.562 1 95.94 216 VAL A C 1
ATOM 1527 O O . VAL A 1 216 ? 1.342 7.484 -22.672 1 95.94 216 VAL A O 1
ATOM 1530 N N . ASN A 1 217 ? 0.486 8.812 -21.188 1 95.25 217 ASN A N 1
ATOM 1531 C CA . ASN A 1 217 ? -0.715 9.227 -21.906 1 95.25 217 ASN A CA 1
ATOM 1532 C C . ASN A 1 217 ? -1.456 8.031 -22.5 1 95.25 217 ASN A C 1
ATOM 1534 O O . ASN A 1 217 ? -1.726 8 -23.703 1 95.25 217 ASN A O 1
ATOM 1538 N N . PHE A 1 218 ? -1.915 7.16 -21.703 1 97.38 218 PHE A N 1
ATOM 1539 C CA . PHE A 1 218 ? -2.674 5.984 -22.109 1 97.38 218 PHE A CA 1
ATOM 1540 C C . PHE A 1 218 ? -4.172 6.23 -21.984 1 97.38 218 PHE A C 1
ATOM 1542 O O . PHE A 1 218 ? -4.629 6.766 -20.969 1 97.38 218 PHE A O 1
ATOM 1549 N N . THR A 1 219 ? -4.945 5.891 -22.969 1 96.62 219 THR A N 1
ATOM 1550 C CA . THR A 1 219 ? -6.402 5.828 -22.906 1 96.62 219 THR A CA 1
ATOM 1551 C C . THR A 1 219 ? -6.902 4.469 -23.391 1 96.62 219 THR A C 1
ATOM 1553 O O . THR A 1 219 ? -6.738 4.117 -24.562 1 96.62 219 THR A O 1
ATOM 1556 N N . GLY A 1 220 ? -7.449 3.721 -22.484 1 95.12 220 GLY A N 1
ATOM 1557 C CA . GLY A 1 220 ? -7.992 2.412 -22.797 1 95.12 220 GLY A CA 1
ATOM 1558 C C . GLY A 1 220 ? -9.5 2.342 -22.656 1 95.12 220 GLY A C 1
ATOM 1559 O O . GLY A 1 220 ? -10.172 3.375 -22.594 1 95.12 220 GLY A O 1
ATOM 1560 N N . ALA A 1 221 ? -10.031 1.132 -22.656 1 92.75 221 ALA A N 1
ATOM 1561 C CA . ALA A 1 221 ? -11.477 0.918 -22.609 1 92.75 221 ALA A CA 1
ATOM 1562 C C . ALA A 1 221 ? -12.039 1.276 -21.234 1 92.75 221 ALA A C 1
ATOM 1564 O O . ALA A 1 221 ? -13.148 1.804 -21.125 1 92.75 221 ALA A O 1
ATOM 1565 N N . ARG A 1 222 ? -11.195 1.03 -20.188 1 92.62 222 ARG A N 1
ATOM 1566 C CA . ARG A 1 222 ? -11.781 1.123 -18.859 1 92.62 222 ARG A CA 1
ATOM 1567 C C . ARG A 1 222 ? -11.078 2.184 -18.016 1 92.62 222 ARG A C 1
ATOM 1569 O O . ARG A 1 222 ? -11.562 2.562 -16.953 1 92.62 222 ARG A O 1
ATOM 1576 N N . PHE A 1 223 ? -9.922 2.592 -18.516 1 95.38 223 PHE A N 1
ATOM 1577 C CA . PHE A 1 223 ? -9.195 3.572 -17.719 1 95.38 223 PHE A CA 1
ATOM 1578 C C . PHE A 1 223 ? -8.289 4.418 -18.594 1 95.38 223 PHE A C 1
ATOM 1580 O O . PHE A 1 223 ? -8.062 4.094 -19.766 1 95.38 223 PHE A O 1
ATOM 1587 N N . ALA A 1 224 ? -7.836 5.523 -18.078 1 96.81 224 ALA A N 1
ATOM 1588 C CA . ALA A 1 224 ? -6.82 6.391 -18.672 1 96.81 224 ALA A CA 1
ATOM 1589 C C . ALA A 1 224 ? -5.785 6.809 -17.625 1 96.81 224 ALA A C 1
ATOM 1591 O O . ALA A 1 224 ? -6.105 6.965 -16.453 1 96.81 224 ALA A O 1
ATOM 1592 N N . VAL A 1 225 ? -4.566 6.871 -18.062 1 96.12 225 VAL A N 1
ATOM 1593 C CA . VAL A 1 225 ? -3.447 7.258 -17.219 1 96.12 225 VAL A CA 1
ATOM 1594 C C . VAL A 1 225 ? -2.531 8.219 -17.969 1 96.12 225 VAL A C 1
ATOM 1596 O O . VAL A 1 225 ? -2.145 7.949 -19.109 1 96.12 225 VAL A O 1
ATOM 1599 N N . THR A 1 226 ? -2.154 9.281 -17.344 1 94 226 THR A N 1
ATOM 1600 C CA . THR A 1 226 ? -1.274 10.25 -17.984 1 94 226 THR A CA 1
ATOM 1601 C C . THR A 1 226 ? 0.177 10.023 -17.578 1 94 226 THR A C 1
ATOM 1603 O O . THR A 1 226 ? 1.062 9.922 -18.422 1 94 226 THR A O 1
ATOM 1606 N N . GLY A 1 227 ? 0.414 9.82 -16.266 1 89.81 227 GLY A N 1
ATOM 1607 C CA . GLY A 1 227 ? 1.775 9.828 -15.758 1 89.81 227 GLY A CA 1
ATOM 1608 C C . GLY A 1 227 ? 2.395 11.211 -15.711 1 89.81 227 GLY A C 1
ATOM 1609 O O . GLY A 1 227 ? 1.7 12.211 -15.898 1 89.81 227 GLY A O 1
ATOM 1610 N N . PRO A 1 228 ? 3.773 11.32 -15.461 1 92.81 228 PRO A N 1
ATOM 1611 C CA . PRO A 1 228 ? 4.711 10.25 -15.102 1 92.81 228 PRO A CA 1
ATOM 1612 C C . PRO A 1 228 ? 4.461 9.695 -13.703 1 92.81 228 PRO A C 1
ATOM 1614 O O . PRO A 1 228 ? 3.553 10.156 -13 1 92.81 228 PRO A O 1
ATOM 1617 N N . LEU A 1 229 ? 5.191 8.594 -13.422 1 92.06 229 LEU A N 1
ATOM 1618 C CA . LEU A 1 229 ? 5.152 8.047 -12.07 1 92.06 229 LEU A CA 1
ATOM 1619 C C . LEU A 1 229 ? 5.773 9.023 -11.07 1 92.06 229 LEU A C 1
ATOM 1621 O O . LEU A 1 229 ? 6.438 9.984 -11.469 1 92.06 229 LEU A O 1
ATOM 1625 N N . ILE A 1 230 ? 5.527 8.789 -9.789 1 87.19 230 ILE A N 1
ATOM 1626 C CA . ILE A 1 230 ? 6.031 9.695 -8.766 1 87.19 230 ILE A CA 1
ATOM 1627 C C . ILE A 1 230 ? 7.426 9.258 -8.32 1 87.19 230 ILE A C 1
ATOM 1629 O O . ILE A 1 230 ? 8.148 10.023 -7.684 1 87.19 230 ILE A O 1
ATOM 1633 N N . THR A 1 231 ? 7.797 8.062 -8.695 1 87.06 231 THR A N 1
ATOM 1634 C CA . THR A 1 231 ? 9.094 7.496 -8.328 1 87.06 231 THR A CA 1
ATOM 1635 C C . THR A 1 231 ? 10.047 7.523 -9.516 1 87.06 231 THR A C 1
ATOM 1637 O O . THR A 1 231 ? 9.617 7.438 -10.664 1 87.06 231 THR A O 1
ATOM 1640 N N . PRO A 1 232 ? 11.359 7.559 -9.156 1 87.62 232 PRO A N 1
ATOM 1641 C CA . PRO A 1 232 ? 12.305 7.234 -10.227 1 87.62 232 PRO A CA 1
ATOM 1642 C C . PRO A 1 232 ? 12.102 5.828 -10.781 1 87.62 232 PRO A C 1
ATOM 1644 O O . PRO A 1 232 ? 11.305 5.055 -10.242 1 87.62 232 PRO A O 1
ATOM 1647 N N . ARG A 1 233 ? 12.82 5.617 -11.867 1 93.44 233 ARG A N 1
ATOM 1648 C CA . ARG A 1 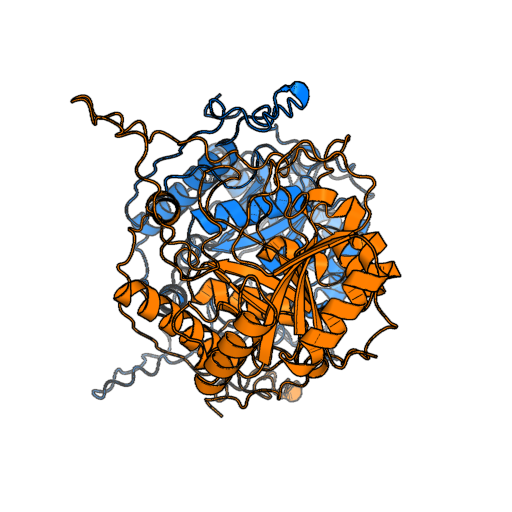233 ? 12.797 4.262 -12.414 1 93.44 233 ARG A CA 1
ATOM 1649 C C . ARG A 1 233 ? 13.219 3.242 -11.359 1 93.44 233 ARG A C 1
ATOM 1651 O O . ARG A 1 233 ? 14.188 3.451 -10.633 1 93.44 233 ARG A O 1
ATOM 1658 N N . PRO A 1 234 ? 12.445 2.158 -11.18 1 93.81 234 PRO A N 1
ATOM 1659 C CA . PRO A 1 234 ? 12.781 1.164 -10.156 1 93.81 234 PRO A CA 1
ATOM 1660 C C . PRO A 1 234 ? 14.203 0.625 -10.312 1 93.81 234 PRO A C 1
ATOM 1662 O O . PRO A 1 234 ? 14.734 0.575 -11.422 1 93.81 234 PRO A O 1
ATOM 1665 N N . PRO A 1 235 ? 14.852 0.209 -9.219 1 93.31 235 PRO A N 1
ATOM 1666 C CA . PRO A 1 235 ? 16.188 -0.383 -9.266 1 93.31 235 PRO A CA 1
ATOM 1667 C C . PRO A 1 235 ? 16.297 -1.51 -10.289 1 93.31 235 PRO A C 1
ATOM 1669 O O . PRO A 1 235 ? 17.344 -1.663 -10.938 1 93.31 235 PRO A O 1
ATOM 1672 N N . GLN A 1 236 ? 15.266 -2.232 -10.57 1 97.19 236 GLN A N 1
ATOM 1673 C CA . GLN A 1 236 ? 15.281 -3.348 -11.516 1 97.19 236 GLN A CA 1
ATOM 1674 C C . GLN A 1 236 ? 14.984 -2.873 -12.93 1 97.19 236 GLN A C 1
ATOM 1676 O O . GLN A 1 236 ? 14.992 -3.67 -13.875 1 97.19 236 GLN A O 1
ATOM 1681 N N . GLY A 1 237 ? 14.75 -1.587 -13.086 1 96.88 237 GLY A N 1
ATOM 1682 C CA . GLY A 1 237 ? 14.164 -1.089 -14.32 1 96.88 237 GLY A CA 1
ATOM 1683 C C . GLY A 1 237 ? 12.648 -1.202 -14.344 1 96.88 237 GLY A C 1
ATOM 1684 O O . GLY A 1 237 ? 11.945 -0.194 -14.266 1 96.88 237 GLY A O 1
ATOM 1685 N N . GLN A 1 238 ? 12.234 -2.43 -14.367 1 98.12 238 GLN A N 1
ATOM 1686 C CA . GLN A 1 238 ? 10.828 -2.791 -14.219 1 98.12 238 GLN A CA 1
ATOM 1687 C C . GLN A 1 238 ? 10.648 -3.92 -13.203 1 98.12 238 GLN A C 1
ATOM 1689 O O . GLN A 1 238 ? 11.469 -4.84 -13.141 1 98.12 238 GLN A O 1
ATOM 1694 N N . VAL A 1 239 ? 9.586 -3.791 -12.422 1 98.19 239 VAL A N 1
ATOM 1695 C CA . VAL A 1 239 ? 9.211 -4.836 -11.477 1 98.19 239 VAL A CA 1
ATOM 1696 C C . VAL A 1 239 ? 8.992 -6.152 -12.219 1 98.19 239 VAL A C 1
ATOM 1698 O O . VAL A 1 239 ? 8.438 -6.164 -13.32 1 98.19 239 VAL A O 1
ATOM 1701 N N . VAL A 1 240 ? 9.461 -7.316 -11.672 1 98.81 240 VAL A N 1
ATOM 1702 C CA . VAL A 1 240 ? 9.266 -8.625 -12.289 1 98.81 240 VAL A CA 1
ATOM 1703 C C . VAL A 1 240 ? 7.777 -8.969 -12.312 1 98.81 240 VAL A C 1
ATOM 1705 O O . VAL A 1 240 ? 7.102 -8.906 -11.281 1 98.81 240 VAL A O 1
ATOM 1708 N N . VAL A 1 241 ? 7.281 -9.305 -13.484 1 98.88 241 VAL A N 1
ATOM 1709 C CA . VAL A 1 241 ? 5.855 -9.578 -13.648 1 98.88 241 VAL A CA 1
ATOM 1710 C C . VAL A 1 241 ? 5.629 -11.086 -13.758 1 98.88 241 VAL A C 1
ATOM 1712 O O . VAL A 1 241 ? 6.152 -11.734 -14.664 1 98.88 241 VAL A O 1
ATOM 1715 N N . ILE A 1 242 ? 4.832 -11.625 -12.828 1 98.81 242 ILE A N 1
ATOM 1716 C CA . ILE A 1 242 ? 4.527 -13.047 -12.711 1 98.81 242 ILE A CA 1
ATOM 1717 C C . ILE A 1 242 ? 3.039 -13.281 -12.969 1 98.81 242 ILE A C 1
ATOM 1719 O O . ILE A 1 242 ? 2.193 -12.516 -12.5 1 98.81 242 ILE A O 1
ATOM 1723 N N . GLY A 1 243 ? 2.717 -14.289 -13.734 1 98.44 243 GLY A N 1
ATOM 1724 C CA . GLY A 1 243 ? 1.314 -14.594 -13.969 1 98.44 243 GLY A CA 1
ATOM 1725 C C . GLY A 1 243 ? 1.092 -16 -14.5 1 98.44 243 GLY A C 1
ATOM 1726 O O . GLY A 1 243 ? 2.033 -16.656 -14.961 1 98.44 243 GLY A O 1
ATOM 1727 N N . ALA A 1 244 ? -0.117 -16.453 -14.391 1 97.44 244 ALA A N 1
ATOM 1728 C CA . ALA A 1 244 ? -0.495 -17.734 -14.984 1 97.44 244 ALA A CA 1
ATOM 1729 C C . ALA A 1 244 ? -0.402 -17.688 -16.5 1 97.44 244 ALA A C 1
ATOM 1731 O O . ALA A 1 244 ? -0.736 -16.672 -17.125 1 97.44 244 ALA A O 1
ATOM 1732 N N . ASP A 1 245 ? -0.03 -18.781 -17.078 1 96.19 245 ASP A N 1
ATOM 1733 C CA . ASP A 1 245 ? 0.083 -18.875 -18.531 1 96.19 245 ASP A CA 1
ATOM 1734 C C . ASP A 1 245 ? -1.288 -18.766 -19.188 1 96.19 245 ASP A C 1
ATOM 1736 O O . ASP A 1 245 ? -1.385 -18.5 -20.391 1 96.19 245 ASP A O 1
ATOM 1740 N N . THR A 1 246 ? -2.363 -18.844 -18.406 1 94.5 246 THR A N 1
ATOM 1741 C CA . THR A 1 246 ? -3.719 -18.875 -18.938 1 94.5 246 THR A CA 1
ATOM 1742 C C . THR A 1 246 ? -4.32 -17.469 -18.984 1 94.5 246 THR A C 1
ATOM 1744 O O . THR A 1 246 ? -5.441 -17.281 -19.453 1 94.5 246 THR A O 1
ATOM 1747 N N . LEU A 1 247 ? -3.617 -16.438 -18.562 1 95.38 247 LEU A N 1
ATOM 1748 C CA . LEU A 1 247 ? -4.156 -15.094 -18.469 1 95.38 247 LEU A CA 1
ATOM 1749 C C . LEU A 1 247 ? -4.254 -14.445 -19.859 1 95.38 247 LEU A C 1
ATOM 1751 O O . LEU A 1 247 ? -4.852 -13.375 -20 1 95.38 247 LEU A O 1
ATOM 1755 N N . GLY A 1 248 ? -3.674 -15.039 -20.875 1 94.44 248 GLY A N 1
ATOM 1756 C CA . GLY A 1 248 ? -3.748 -14.508 -22.219 1 94.44 248 GLY A CA 1
ATOM 1757 C C . GLY A 1 248 ? -2.693 -13.461 -22.5 1 94.44 248 GLY A C 1
ATOM 1758 O O . GLY A 1 248 ? -2.797 -12.719 -23.484 1 94.44 248 GLY A O 1
ATOM 1759 N N . VAL A 1 249 ? -1.712 -13.328 -21.594 1 96.69 249 VAL A N 1
ATOM 1760 C CA . VAL A 1 249 ? -0.68 -12.312 -21.766 1 96.69 249 VAL A CA 1
ATOM 1761 C C . VAL A 1 249 ? 0.697 -12.922 -21.531 1 96.69 249 VAL A C 1
ATOM 1763 O O . VAL A 1 249 ? 1.58 -12.281 -20.953 1 96.69 249 VAL A O 1
ATOM 1766 N N . THR A 1 250 ? 0.897 -14.18 -21.922 1 97.69 250 THR A N 1
ATOM 1767 C CA . THR A 1 250 ? 2.117 -14.922 -21.641 1 97.69 250 THR A CA 1
ATOM 1768 C C . THR A 1 250 ? 3.34 -14.188 -22.172 1 97.69 250 THR A C 1
ATOM 1770 O O . THR A 1 250 ? 4.406 -14.203 -21.562 1 97.69 250 THR A O 1
ATOM 1773 N N . ASP A 1 251 ? 3.191 -13.523 -23.281 1 97.44 251 ASP A N 1
ATOM 1774 C CA . ASP A 1 251 ? 4.285 -12.805 -23.922 1 97.44 251 ASP A CA 1
ATOM 1775 C C . ASP A 1 251 ? 4.699 -11.586 -23.109 1 97.44 251 ASP A C 1
ATOM 1777 O O . ASP A 1 251 ? 5.758 -11 -23.344 1 97.44 251 ASP A O 1
ATOM 1781 N N . ARG A 1 252 ? 3.889 -11.219 -22.141 1 97.5 252 ARG A N 1
ATOM 1782 C CA . ARG A 1 252 ? 4.164 -10.055 -21.297 1 97.5 252 ARG A CA 1
ATOM 1783 C C . ARG A 1 252 ? 4.77 -10.484 -19.969 1 97.5 252 ARG A C 1
ATOM 1785 O O . ARG A 1 252 ? 5.16 -9.641 -19.156 1 97.5 252 ARG A O 1
ATOM 1792 N N . LEU A 1 253 ? 4.883 -11.742 -19.719 1 98.31 253 LEU A N 1
ATOM 1793 C CA . LEU A 1 253 ? 5.281 -12.234 -18.391 1 98.31 253 LEU A CA 1
ATOM 1794 C C . LEU A 1 253 ? 6.789 -12.438 -18.328 1 98.31 253 LEU A C 1
ATOM 1796 O O . LEU A 1 253 ? 7.398 -12.93 -19.281 1 98.31 253 LEU A O 1
ATOM 1800 N N . ASP A 1 254 ? 7.402 -11.984 -17.219 1 98.56 254 ASP A N 1
ATOM 1801 C CA . ASP A 1 254 ? 8.773 -12.398 -16.922 1 98.56 254 ASP A CA 1
ATOM 1802 C C . ASP A 1 254 ? 8.812 -13.836 -16.422 1 98.56 254 ASP A C 1
ATOM 1804 O O . ASP A 1 254 ? 9.766 -14.57 -16.703 1 98.56 254 ASP A O 1
ATOM 1808 N N . VAL A 1 255 ? 7.801 -14.219 -15.633 1 98.69 255 VAL A N 1
ATOM 1809 C CA . VAL A 1 255 ? 7.645 -15.586 -15.133 1 98.69 255 VAL A CA 1
ATOM 1810 C C . VAL A 1 255 ? 6.223 -16.078 -15.3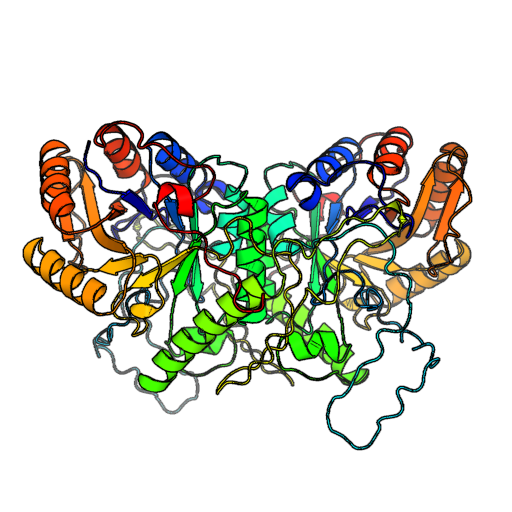98 1 98.69 255 VAL A C 1
ATOM 1812 O O . VAL A 1 255 ? 5.258 -15.516 -14.867 1 98.69 255 VAL A O 1
ATOM 1815 N N . ALA A 1 256 ? 6.094 -17.094 -16.219 1 98.75 256 ALA A N 1
ATOM 1816 C CA . ALA A 1 256 ? 4.809 -17.75 -16.422 1 98.75 256 ALA A CA 1
ATOM 1817 C C . ALA A 1 256 ? 4.637 -18.938 -15.469 1 98.75 256 ALA A C 1
ATOM 1819 O O . ALA A 1 256 ? 5.516 -19.781 -15.367 1 98.75 256 ALA A O 1
ATOM 1820 N N . LEU A 1 257 ? 3.539 -18.938 -14.758 1 98.5 257 LEU A N 1
ATOM 1821 C CA . LEU A 1 257 ? 3.176 -20.047 -13.883 1 98.5 257 LEU A CA 1
ATOM 1822 C C . LEU A 1 257 ? 2.324 -21.078 -14.633 1 98.5 257 LEU A C 1
ATOM 1824 O O . LEU A 1 257 ? 1.284 -20.734 -15.195 1 98.5 257 LEU A O 1
ATOM 1828 N N . VAL A 1 258 ? 2.744 -22.312 -14.625 1 98 258 VAL A N 1
ATOM 1829 C CA . VAL A 1 258 ? 1.992 -23.375 -15.297 1 98 258 VAL A CA 1
ATOM 1830 C C . VAL A 1 258 ? 1.529 -24.406 -14.273 1 98 258 VAL A C 1
ATOM 1832 O O . VAL A 1 258 ? 2.293 -24.797 -13.391 1 98 258 VAL A O 1
ATOM 1835 N N . ALA A 1 259 ? 0.259 -24.734 -14.383 1 96.69 259 ALA A N 1
ATOM 1836 C CA . ALA A 1 259 ? -0.332 -25.75 -13.5 1 96.69 259 ALA A CA 1
ATOM 1837 C C . ALA A 1 259 ? -0.796 -26.969 -14.297 1 96.69 259 ALA A C 1
ATOM 1839 O O . ALA A 1 259 ? -1.523 -26.828 -15.289 1 96.69 259 ALA A O 1
ATOM 1840 N N . ALA A 1 260 ? -0.307 -28.109 -13.922 1 96.25 260 ALA A N 1
ATOM 1841 C CA . ALA A 1 260 ? -0.739 -29.406 -14.445 1 96.25 260 ALA A CA 1
ATOM 1842 C C . ALA A 1 260 ? -0.556 -30.5 -13.414 1 96.25 260 ALA A C 1
ATOM 1844 O O . ALA A 1 260 ? 0.169 -30.328 -12.43 1 96.25 260 ALA A O 1
ATOM 1845 N N . SER A 1 261 ? -1.17 -31.625 -13.641 1 95.06 261 SER A N 1
ATOM 1846 C CA . SER A 1 261 ? -1.239 -32.656 -12.602 1 95.06 261 SER A CA 1
ATOM 1847 C C . SER A 1 261 ? -0.1 -33.656 -12.734 1 95.06 261 SER A C 1
ATOM 1849 O O . SER A 1 261 ? 0.149 -34.438 -11.82 1 95.06 261 SER A O 1
ATOM 1851 N N . THR A 1 262 ? 0.573 -33.656 -13.922 1 96.5 262 THR A N 1
ATOM 1852 C CA . THR A 1 262 ? 1.7 -34.562 -14.117 1 96.5 262 THR A CA 1
ATOM 1853 C C . THR A 1 262 ? 2.91 -33.812 -14.656 1 96.5 262 THR A C 1
ATOM 1855 O O . THR A 1 262 ? 2.775 -32.688 -15.188 1 96.5 262 THR A O 1
ATOM 1858 N N . VAL A 1 263 ? 4.07 -34.406 -14.531 1 97.88 263 VAL A N 1
ATOM 1859 C CA . VAL A 1 263 ? 5.301 -33.781 -15.023 1 97.88 263 VAL A CA 1
ATOM 1860 C C . VAL A 1 263 ? 5.246 -33.688 -16.547 1 97.88 263 VAL A C 1
ATOM 1862 O O . VAL A 1 263 ? 5.676 -32.688 -17.125 1 97.88 263 VAL A O 1
ATOM 1865 N N . ASP A 1 264 ? 4.664 -34.688 -17.203 1 97.5 264 ASP A N 1
ATOM 1866 C CA . ASP A 1 264 ? 4.559 -34.688 -18.656 1 97.5 264 ASP A CA 1
ATOM 1867 C C . ASP A 1 264 ? 3.656 -33.531 -19.125 1 97.5 264 ASP A C 1
ATOM 1869 O O . ASP A 1 264 ? 3.988 -32.812 -20.062 1 97.5 264 ASP A O 1
ATOM 1873 N N . GLU A 1 265 ? 2.521 -33.406 -18.484 1 97.69 265 GLU A N 1
ATOM 1874 C CA . GLU A 1 265 ? 1.622 -32.312 -18.812 1 97.69 265 GLU A CA 1
ATOM 1875 C C . GLU A 1 265 ? 2.268 -30.969 -18.516 1 97.69 265 GLU A C 1
ATOM 1877 O O . GLU A 1 265 ? 2.062 -30 -19.25 1 97.69 265 GLU A O 1
ATOM 1882 N N . THR A 1 266 ? 2.963 -30.922 -17.453 1 98.06 266 THR A N 1
ATOM 1883 C CA . THR A 1 266 ? 3.703 -29.703 -17.109 1 98.06 266 THR A CA 1
ATOM 1884 C C . THR A 1 266 ? 4.699 -29.359 -18.219 1 98.06 266 THR A C 1
ATOM 1886 O O . THR A 1 266 ? 4.824 -28.188 -18.594 1 98.06 266 THR A O 1
ATOM 1889 N N . ALA A 1 267 ? 5.391 -30.359 -18.703 1 98.19 267 ALA A N 1
ATOM 1890 C CA . ALA A 1 267 ? 6.352 -30.156 -19.797 1 98.19 267 ALA A CA 1
ATOM 1891 C C . ALA A 1 267 ? 5.672 -29.578 -21.031 1 98.19 267 ALA A C 1
ATOM 1893 O O . ALA A 1 267 ? 6.215 -28.672 -21.672 1 98.19 267 ALA A O 1
ATOM 1894 N N . GLU A 1 268 ? 4.543 -30.109 -21.328 1 98.06 268 GLU A N 1
ATOM 1895 C CA . GLU A 1 268 ? 3.789 -29.609 -22.484 1 98.06 268 GLU A CA 1
ATOM 1896 C C . GLU A 1 268 ? 3.379 -28.156 -22.297 1 98.06 268 GLU A C 1
ATOM 1898 O O . GLU A 1 268 ? 3.529 -27.344 -23.203 1 98.06 268 GLU A O 1
ATOM 1903 N N . ARG A 1 269 ? 2.887 -27.844 -21.141 1 97.88 269 ARG A N 1
ATOM 1904 C CA . ARG A 1 269 ? 2.473 -26.484 -20.859 1 97.88 269 ARG A CA 1
ATOM 1905 C C . ARG A 1 269 ? 3.668 -25.531 -20.859 1 97.88 269 ARG A C 1
ATOM 1907 O O . ARG A 1 269 ? 3.559 -24.391 -21.312 1 97.88 269 ARG A O 1
ATOM 1914 N N . ALA A 1 270 ? 4.75 -25.984 -20.312 1 98.5 270 ALA A N 1
ATOM 1915 C CA . ALA A 1 270 ? 5.965 -25.172 -20.281 1 98.5 270 ALA A CA 1
ATOM 1916 C C . ALA A 1 270 ? 6.434 -24.844 -21.703 1 98.5 270 ALA A C 1
ATOM 1918 O O . ALA A 1 270 ? 6.793 -23.703 -22 1 98.5 270 ALA A O 1
ATOM 1919 N N . ARG A 1 271 ? 6.441 -25.859 -22.547 1 98.12 271 ARG A N 1
ATOM 1920 C CA . ARG A 1 271 ? 6.809 -25.641 -23.953 1 98.12 271 ARG A CA 1
ATOM 1921 C C . ARG A 1 271 ? 5.902 -24.594 -24.609 1 98.12 271 ARG A C 1
ATOM 1923 O O . ARG A 1 271 ? 6.379 -23.719 -25.312 1 98.12 271 ARG A O 1
ATOM 1930 N N . GLN A 1 272 ? 4.648 -24.75 -24.359 1 98.31 272 GLN A N 1
ATOM 1931 C CA . GLN A 1 272 ? 3.688 -23.812 -24.922 1 98.31 272 GLN A CA 1
ATOM 1932 C C . GLN A 1 272 ? 3.922 -22.391 -24.406 1 98.31 272 GLN A C 1
ATOM 1934 O O . GLN A 1 272 ? 3.863 -21.422 -25.156 1 98.31 272 GLN A O 1
ATOM 1939 N N . ALA A 1 273 ? 4.113 -22.25 -23.078 1 98.25 273 ALA A N 1
ATOM 1940 C CA . ALA A 1 273 ? 4.352 -20.938 -22.484 1 98.25 273 ALA A CA 1
ATOM 1941 C C . ALA A 1 273 ? 5.578 -20.266 -23.109 1 98.25 273 ALA A C 1
ATOM 1943 O O . ALA A 1 273 ? 5.562 -19.062 -23.391 1 98.25 273 ALA A O 1
ATOM 1944 N N . ARG A 1 274 ? 6.617 -21.062 -23.312 1 97.81 274 ARG A N 1
ATOM 1945 C CA . ARG A 1 274 ? 7.82 -20.547 -23.953 1 97.81 274 ARG A CA 1
ATOM 1946 C C . ARG A 1 274 ? 7.531 -20.109 -25.391 1 97.81 274 ARG A C 1
ATOM 1948 O O . ARG A 1 274 ? 7.992 -19.062 -25.828 1 97.81 274 ARG A O 1
ATOM 1955 N N . ALA A 1 275 ? 6.805 -20.922 -26.031 1 97.88 275 ALA A N 1
ATOM 1956 C CA . ALA A 1 275 ? 6.426 -20.594 -27.406 1 97.88 275 ALA A CA 1
ATOM 1957 C C . ALA A 1 275 ? 5.609 -19.312 -27.453 1 97.88 275 ALA A C 1
ATOM 1959 O O . ALA A 1 275 ? 5.715 -18.531 -28.406 1 97.88 275 ALA A O 1
ATOM 1960 N N . ASP A 1 276 ? 4.883 -19.062 -26.438 1 97.62 276 ASP A N 1
ATOM 1961 C CA . ASP A 1 276 ? 4.02 -17.875 -26.359 1 97.62 276 ASP A CA 1
ATOM 1962 C C . ASP A 1 276 ? 4.805 -16.656 -25.906 1 97.62 276 ASP A C 1
ATOM 1964 O O . ASP A 1 27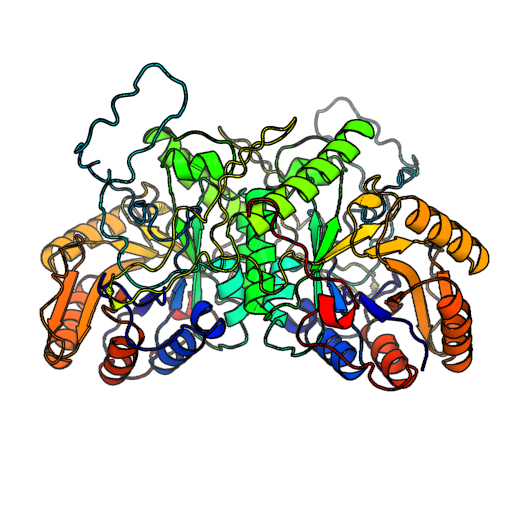6 ? 4.266 -15.547 -25.875 1 97.62 276 ASP A O 1
ATOM 1968 N N . GLY A 1 277 ? 6.035 -16.844 -25.484 1 97 277 GLY A N 1
ATOM 1969 C CA . GLY A 1 277 ? 6.895 -15.688 -25.281 1 97 277 GLY A CA 1
ATOM 1970 C C . GLY A 1 277 ? 7.309 -15.484 -23.844 1 97 277 GLY A C 1
ATOM 1971 O O . GLY A 1 277 ? 7.902 -14.461 -23.5 1 97 277 GLY A O 1
ATOM 1972 N N . ALA A 1 278 ? 6.98 -16.406 -22.938 1 96.5 278 ALA A N 1
ATOM 1973 C CA . ALA A 1 278 ? 7.406 -16.266 -21.547 1 96.5 278 ALA A CA 1
ATOM 1974 C C . ALA A 1 278 ? 8.922 -16.328 -21.438 1 96.5 278 ALA A C 1
ATOM 1976 O O . ALA A 1 278 ? 9.57 -17.125 -22.109 1 96.5 278 ALA A O 1
ATOM 1977 N N . ARG A 1 279 ? 9.477 -15.492 -20.531 1 97.06 279 ARG A N 1
ATOM 1978 C CA . ARG A 1 279 ? 10.922 -15.492 -20.344 1 97.06 279 ARG A CA 1
ATOM 1979 C C . ARG A 1 279 ? 11.359 -16.672 -19.469 1 97.06 279 ARG A C 1
ATOM 1981 O O . ARG A 1 279 ? 12.344 -17.344 -19.766 1 97.06 279 ARG A O 1
ATOM 1988 N N . LEU A 1 280 ? 10.68 -16.844 -18.406 1 98.25 280 LEU A N 1
ATOM 1989 C CA . LEU A 1 280 ? 10.867 -17.984 -17.531 1 98.25 280 LEU A CA 1
ATOM 1990 C C . LEU A 1 280 ? 9.547 -18.719 -17.297 1 98.25 280 LEU A C 1
ATOM 1992 O O . LEU A 1 280 ? 8.477 -18.109 -17.344 1 98.25 280 LEU A O 1
ATOM 1996 N N . VAL A 1 281 ? 9.625 -19.984 -17.062 1 98.62 281 VAL A N 1
ATOM 1997 C CA . VAL A 1 281 ? 8.445 -20.797 -16.781 1 98.62 281 VAL A CA 1
ATOM 1998 C C . VAL A 1 281 ? 8.617 -21.516 -15.445 1 98.62 281 VAL A C 1
ATOM 2000 O O . VAL A 1 281 ? 9.633 -22.156 -15.195 1 98.62 281 VAL A O 1
ATOM 2003 N N . PHE A 1 282 ? 7.668 -21.312 -14.539 1 98.62 282 PHE A N 1
ATOM 2004 C CA . PHE A 1 282 ? 7.629 -21.953 -13.234 1 98.62 282 PHE A CA 1
ATOM 2005 C C . PHE A 1 282 ? 6.469 -22.938 -13.148 1 98.62 282 PHE A C 1
ATOM 2007 O O . PHE A 1 282 ? 5.348 -22.625 -13.555 1 98.62 282 PHE A O 1
ATOM 2014 N N . ALA A 1 283 ? 6.703 -24.109 -12.602 1 98.5 283 ALA A N 1
ATOM 2015 C CA . ALA A 1 283 ? 5.641 -25.078 -12.336 1 98.5 283 ALA A CA 1
ATOM 2016 C C . ALA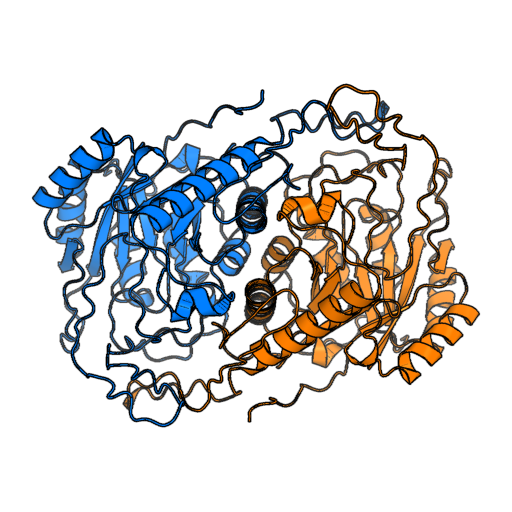 A 1 283 ? 4.996 -24.828 -10.977 1 98.5 283 ALA A C 1
ATOM 2018 O O . ALA A 1 283 ? 5.691 -24.531 -10 1 98.5 283 ALA A O 1
ATOM 2019 N N . GLU A 1 284 ? 3.686 -24.922 -10.914 1 97.62 284 GLU A N 1
ATOM 2020 C CA . GLU A 1 284 ? 2.949 -24.891 -9.656 1 97.62 284 GLU A CA 1
ATOM 2021 C C . GLU A 1 284 ? 2.959 -26.266 -8.977 1 97.62 284 GLU A C 1
ATOM 2023 O O . GLU A 1 284 ? 2.469 -27.25 -9.539 1 97.62 284 GLU A O 1
ATOM 2028 N N . VAL A 1 285 ? 3.439 -26.297 -7.703 1 96.81 285 VAL A N 1
ATOM 2029 C CA . VAL A 1 285 ? 3.572 -27.594 -7.043 1 96.81 285 VAL A CA 1
ATOM 2030 C C . VAL A 1 285 ? 3.043 -27.5 -5.613 1 96.81 285 VAL A C 1
ATOM 2032 O O . VAL A 1 285 ? 3.533 -26.703 -4.812 1 96.81 285 VAL A O 1
ATOM 2035 N N . GLU A 1 286 ? 2.076 -28.312 -5.258 1 94.81 286 GLU A N 1
ATOM 2036 C CA . GLU A 1 286 ? 1.636 -28.5 -3.879 1 94.81 286 GLU A CA 1
ATOM 2037 C C . GLU A 1 286 ? 2.475 -29.562 -3.17 1 94.81 286 GLU A C 1
ATOM 2039 O O . GLU A 1 286 ? 2.838 -30.578 -3.766 1 94.81 286 GLU A O 1
ATOM 2044 N N . VAL A 1 287 ? 2.77 -29.312 -1.902 1 94.88 287 VAL A N 1
ATOM 2045 C CA . VAL A 1 287 ? 3.682 -30.234 -1.244 1 94.88 287 VAL A CA 1
ATOM 2046 C C . VAL A 1 287 ? 3.199 -30.516 0.178 1 94.88 287 VAL A C 1
ATOM 2048 O O . VAL A 1 287 ? 2.902 -29.578 0.931 1 94.88 287 VAL A O 1
ATOM 2051 N N . GLN A 1 288 ? 3.051 -31.656 0.525 1 92.56 288 GLN A N 1
ATOM 2052 C CA . GLN A 1 288 ? 2.932 -32.156 1.89 1 92.56 288 GLN A CA 1
ATOM 2053 C C . GLN A 1 288 ? 4.066 -33.125 2.221 1 92.56 288 GLN A C 1
ATOM 2055 O O . GLN A 1 288 ? 4.113 -34.25 1.693 1 92.56 288 GLN A O 1
ATOM 2060 N N . LEU A 1 289 ? 4.949 -32.656 3.08 1 92.75 289 LEU A N 1
ATOM 2061 C CA . LEU A 1 289 ? 6.09 -33.469 3.43 1 92.75 289 LEU A CA 1
ATOM 2062 C C . LEU A 1 289 ? 5.82 -34.25 4.711 1 92.75 289 LEU A C 1
ATOM 2064 O O . LEU A 1 289 ? 5.375 -33.688 5.707 1 92.75 289 LEU A O 1
ATOM 2068 N N . GLY A 1 290 ? 6.125 -35.438 4.711 1 85.19 290 GLY A N 1
ATOM 2069 C CA . GLY A 1 290 ? 5.926 -36.312 5.855 1 85.19 290 GLY A CA 1
ATOM 2070 C C . GLY A 1 290 ? 4.656 -37.125 5.758 1 85.19 290 GLY A C 1
ATOM 2071 O O . GLY A 1 290 ? 3.748 -36.781 4.996 1 85.19 290 GLY A O 1
ATOM 2072 N N . THR A 1 291 ? 4.582 -38.312 6.316 1 71.12 291 THR A N 1
ATOM 2073 C CA . THR A 1 291 ? 3.436 -39.219 6.277 1 71.12 291 THR A CA 1
ATOM 2074 C C . THR A 1 291 ? 2.699 -39.188 7.613 1 71.12 291 THR A C 1
ATOM 2076 O O . THR A 1 291 ? 1.865 -40.062 7.871 1 71.12 291 THR A O 1
ATOM 2079 N N . ASP A 1 292 ? 3.055 -38.219 8.477 1 69.75 292 ASP A N 1
ATOM 2080 C CA . ASP A 1 292 ? 2.547 -38.219 9.844 1 69.75 292 ASP A CA 1
ATOM 2081 C C . ASP A 1 292 ? 1.208 -37.469 9.938 1 69.75 292 ASP A C 1
ATOM 2083 O O . ASP A 1 292 ? 0.65 -37.344 11.031 1 69.75 292 ASP A O 1
ATOM 2087 N N . ARG A 1 293 ? 0.786 -36.875 8.906 1 68.69 293 ARG A N 1
ATOM 2088 C CA . ARG A 1 293 ? -0.42 -36.062 9.039 1 68.69 293 ARG A CA 1
ATOM 2089 C C . ARG A 1 293 ? -1.663 -36.875 8.664 1 68.69 293 ARG A C 1
ATOM 2091 O O . ARG A 1 293 ? -1.608 -37.75 7.789 1 68.69 293 ARG A O 1
ATOM 2098 N N . ASP A 1 294 ? -2.637 -36.719 9.648 1 54.31 294 ASP A N 1
ATOM 2099 C CA . ASP A 1 294 ? -3.893 -37.438 9.586 1 54.31 294 ASP A CA 1
ATOM 2100 C C . ASP A 1 294 ? -4.648 -37.125 8.297 1 54.31 294 ASP A C 1
ATOM 2102 O O . ASP A 1 294 ? -4.648 -36 7.832 1 54.31 294 ASP A O 1
ATOM 2106 N N . ALA A 1 295 ? -4.844 -38.062 7.504 1 52.25 295 ALA A N 1
ATOM 2107 C CA . ALA A 1 295 ? -5.621 -38.25 6.281 1 52.25 295 ALA A CA 1
ATOM 2108 C C . ALA A 1 295 ? -6.977 -37.562 6.375 1 52.25 295 ALA A C 1
ATOM 2110 O O . ALA A 1 295 ? -7.773 -37.594 5.438 1 52.25 295 ALA A O 1
ATOM 2111 N N . VAL A 1 296 ? -7.289 -36.938 7.453 1 49.66 296 VAL A N 1
ATOM 2112 C CA . VAL A 1 296 ? -8.734 -36.812 7.629 1 49.66 296 VAL A CA 1
ATOM 2113 C C . VAL A 1 296 ? -9.289 -35.812 6.602 1 49.66 296 VAL A C 1
ATOM 2115 O O . VAL A 1 296 ? -10.375 -36.031 6.051 1 49.66 296 VAL A O 1
ATOM 2118 N N . THR A 1 297 ? -8.625 -34.75 6.379 1 61.31 297 THR A N 1
ATOM 2119 C CA . THR A 1 297 ? -9.344 -33.906 5.445 1 61.31 297 THR A CA 1
ATOM 2120 C C . THR A 1 297 ? -8.812 -34.062 4.027 1 61.31 297 THR A C 1
ATOM 2122 O O . THR A 1 297 ? -7.609 -33.938 3.787 1 61.31 297 THR A O 1
ATOM 2125 N N . PRO A 1 298 ? -9.742 -34.625 3.277 1 69.06 298 PRO A N 1
ATOM 2126 C CA . PRO A 1 298 ? -9.336 -34.812 1.878 1 69.06 298 PRO A CA 1
ATOM 2127 C C . PRO A 1 298 ? -8.766 -33.531 1.272 1 69.06 298 PRO A C 1
ATOM 2129 O O . PRO A 1 298 ? -9.234 -32.406 1.582 1 69.06 298 PRO A O 1
ATOM 2132 N N . TRP A 1 299 ? -7.59 -33.656 0.732 1 78.25 299 TRP A N 1
ATOM 2133 C CA . TRP A 1 299 ? -6.992 -32.594 -0.054 1 78.25 299 TRP A CA 1
ATOM 2134 C C . TRP A 1 299 ? -7.316 -32.75 -1.535 1 78.25 299 TRP A C 1
ATOM 2136 O O . TRP A 1 299 ? -6.578 -33.406 -2.271 1 78.25 299 TRP A O 1
ATOM 2146 N N . ALA A 1 300 ? -8.469 -32.062 -1.961 1 77.31 300 ALA A N 1
ATOM 2147 C CA . ALA A 1 300 ? -8.961 -32.25 -3.326 1 77.31 300 ALA A CA 1
ATOM 2148 C C . ALA A 1 300 ? -7.938 -31.75 -4.344 1 77.31 300 ALA A C 1
ATOM 2150 O O . ALA A 1 300 ? -7.191 -30.797 -4.07 1 77.31 300 ALA A O 1
ATOM 2151 N N . PRO A 1 301 ? -7.969 -32.5 -5.457 1 77.75 301 PRO A N 1
ATOM 2152 C CA . PRO A 1 301 ? -7.066 -32.031 -6.508 1 77.75 301 PRO A CA 1
ATOM 2153 C C . PRO A 1 301 ? -7.352 -30.578 -6.93 1 77.75 301 PRO A C 1
ATOM 2155 O O . PRO A 1 301 ? -8.516 -30.172 -7.012 1 77.75 301 PRO A O 1
ATOM 2158 N N . SER A 1 302 ? -6.305 -29.828 -7.133 1 81 302 SER A N 1
ATOM 2159 C CA . SER A 1 302 ? -6.41 -28.422 -7.512 1 81 302 SER A CA 1
ATOM 2160 C C . SER A 1 302 ? -6.035 -28.219 -8.977 1 81 302 SER A C 1
ATOM 2162 O O . SER A 1 302 ? -6.238 -27.141 -9.523 1 81 302 SER A O 1
ATOM 2164 N N . GLY A 1 303 ? -5.551 -29.25 -9.641 1 86.5 303 GLY A N 1
ATOM 2165 C CA . GLY A 1 303 ? -5.012 -29.109 -10.984 1 86.5 303 GLY A CA 1
ATOM 2166 C C . GLY A 1 303 ? -3.514 -28.859 -11 1 86.5 303 GLY A C 1
ATOM 2167 O O . GLY A 1 303 ? -2.891 -28.859 -12.07 1 86.5 303 GLY A O 1
ATOM 2168 N N . ARG A 1 304 ? -2.949 -28.719 -9.844 1 91.62 304 ARG A N 1
ATOM 2169 C CA . ARG A 1 304 ? -1.506 -28.562 -9.711 1 91.62 304 ARG A CA 1
ATOM 2170 C C . ARG A 1 304 ? -0.823 -29.906 -9.484 1 91.62 304 ARG A C 1
ATOM 2172 O O . ARG A 1 304 ? -1.459 -30.859 -9.031 1 91.62 304 ARG A O 1
ATOM 2179 N N . LEU A 1 305 ? 0.408 -29.953 -9.859 1 95.06 305 LEU A N 1
ATOM 2180 C CA . LEU A 1 305 ? 1.235 -31.078 -9.422 1 95.06 305 LEU A CA 1
ATOM 2181 C C . LEU A 1 305 ? 1.288 -31.141 -7.898 1 95.06 305 LEU A C 1
ATOM 2183 O O . LEU A 1 305 ? 1.373 -30.109 -7.227 1 95.06 305 LEU A O 1
ATOM 2187 N N . ARG A 1 306 ? 1.172 -32.375 -7.355 1 93.81 306 ARG A N 1
ATOM 2188 C CA . ARG A 1 306 ? 1.163 -32.531 -5.902 1 93.81 306 ARG A CA 1
ATOM 2189 C C . ARG A 1 306 ? 2.115 -33.625 -5.453 1 93.81 306 ARG A C 1
ATOM 2191 O O . ARG A 1 306 ? 2.125 -34.719 -6.031 1 93.81 306 ARG A O 1
ATOM 2198 N N . HIS A 1 307 ? 2.945 -33.312 -4.559 1 94.5 307 HIS A N 1
ATOM 2199 C CA . HIS A 1 307 ? 3.768 -34.312 -3.883 1 94.5 307 HIS A CA 1
ATOM 2200 C C . HIS A 1 307 ? 3.305 -34.531 -2.447 1 94.5 307 HIS A C 1
ATOM 2202 O O . HIS A 1 307 ? 3.273 -33.594 -1.651 1 94.5 307 HIS A O 1
ATOM 2208 N N . VAL A 1 308 ? 2.877 -35.656 -2.154 1 92.19 308 VAL A N 1
ATOM 2209 C CA . VAL A 1 308 ? 2.627 -36.094 -0.79 1 92.19 308 VAL A CA 1
ATOM 2210 C C . VAL A 1 308 ? 3.574 -37.25 -0.441 1 92.19 308 VAL A C 1
ATOM 2212 O O . VAL A 1 308 ? 3.482 -38.344 -1.017 1 92.19 308 VAL A O 1
ATOM 2215 N N . GLY A 1 309 ? 4.5 -36.969 0.46 1 92.06 309 GLY A N 1
ATOM 2216 C CA . GLY A 1 309 ? 5.473 -38 0.755 1 92.06 309 GLY A CA 1
ATOM 2217 C C . GLY A 1 309 ? 6.723 -37.469 1.435 1 92.06 309 GLY A C 1
ATOM 2218 O O . GLY A 1 309 ? 6.676 -36.469 2.131 1 92.06 309 GLY A O 1
ATOM 2219 N N . ASP A 1 310 ? 7.828 -38.188 1.293 1 92.38 310 ASP A N 1
ATOM 2220 C CA . ASP A 1 310 ? 9.047 -37.844 2.012 1 92.38 310 ASP A CA 1
ATOM 2221 C C . ASP A 1 310 ? 9.922 -36.875 1.188 1 92.38 310 ASP A C 1
ATOM 2223 O O . ASP A 1 310 ? 9.57 -36.531 0.063 1 92.38 310 ASP A O 1
ATOM 2227 N N . ALA A 1 311 ? 11.016 -36.5 1.728 1 93.94 311 ALA A N 1
ATOM 2228 C CA . ALA A 1 311 ? 11.922 -35.531 1.141 1 93.94 311 ALA A CA 1
ATOM 2229 C C . ALA A 1 311 ? 12.602 -36.094 -0.104 1 93.94 311 ALA A C 1
ATOM 2231 O O . ALA A 1 311 ? 12.859 -35.344 -1.064 1 93.94 311 ALA A O 1
ATOM 2232 N N . ASP A 1 312 ? 12.945 -37.375 -0.07 1 93.62 312 ASP A N 1
ATOM 2233 C CA . ASP A 1 312 ? 13.625 -38 -1.208 1 93.62 312 ASP A CA 1
ATOM 2234 C C . ASP A 1 312 ? 12.742 -37.969 -2.455 1 93.62 312 ASP A C 1
ATOM 2236 O O . ASP A 1 312 ? 13.211 -37.656 -3.547 1 93.62 312 ASP A O 1
ATOM 2240 N N . GLY A 1 313 ? 11.492 -38.406 -2.25 1 94.38 313 GLY A N 1
ATOM 2241 C CA . GLY A 1 313 ? 10.547 -38.344 -3.35 1 94.38 313 GLY A CA 1
ATOM 2242 C C . GLY A 1 313 ? 10.367 -36.906 -3.885 1 94.38 313 GLY A C 1
ATOM 2243 O O . GLY A 1 313 ? 10.234 -36.719 -5.094 1 94.38 313 GLY A O 1
ATOM 2244 N N . PHE A 1 314 ? 10.32 -36 -3.035 1 95.12 314 PHE A N 1
ATOM 2245 C CA . PHE A 1 314 ? 10.18 -34.625 -3.426 1 95.12 314 PHE A CA 1
ATOM 2246 C C . PHE A 1 314 ? 11.375 -34.156 -4.25 1 95.12 314 PHE A C 1
ATOM 2248 O O . PHE A 1 314 ? 11.219 -33.531 -5.297 1 95.12 314 PHE A O 1
ATOM 2255 N N . ARG A 1 315 ? 12.57 -34.438 -3.803 1 93.94 315 ARG A N 1
ATOM 2256 C CA . ARG A 1 315 ? 13.781 -34.094 -4.543 1 93.94 315 ARG A CA 1
ATOM 2257 C C . ARG A 1 315 ? 13.773 -34.75 -5.926 1 93.94 315 ARG A C 1
ATOM 2259 O O . ARG A 1 315 ? 14.211 -34.125 -6.902 1 93.94 315 ARG A O 1
ATOM 2266 N N . ALA A 1 316 ? 13.297 -35.969 -5.965 1 94.31 316 ALA A N 1
ATOM 2267 C CA . ALA A 1 316 ? 13.203 -36.656 -7.258 1 94.31 316 ALA A CA 1
ATOM 2268 C C . ALA A 1 316 ? 12.258 -35.906 -8.195 1 94.31 316 ALA A C 1
ATOM 2270 O O . ALA A 1 316 ? 12.516 -35.781 -9.391 1 94.31 316 ALA A O 1
ATOM 2271 N N . LEU A 1 317 ? 11.156 -35.469 -7.605 1 95.44 317 LEU A N 1
ATOM 2272 C CA . LEU A 1 317 ? 10.219 -34.656 -8.398 1 95.44 317 LEU A CA 1
ATOM 2273 C C . LEU A 1 317 ? 10.875 -33.406 -8.906 1 95.44 317 LEU A C 1
ATOM 2275 O O . LEU A 1 317 ? 10.734 -33.031 -10.078 1 95.44 317 LEU A O 1
ATOM 2279 N N . LEU A 1 318 ? 11.57 -32.656 -8.086 1 94.75 318 LEU A N 1
ATOM 2280 C CA . LEU A 1 318 ? 12.266 -31.438 -8.484 1 94.75 318 LEU A CA 1
ATOM 2281 C C . LEU A 1 318 ? 13.281 -31.719 -9.578 1 94.75 318 LEU A C 1
ATOM 2283 O O . LEU A 1 318 ? 13.43 -30.922 -10.516 1 94.75 318 LEU A O 1
ATOM 2287 N N . ASP A 1 319 ? 13.984 -32.844 -9.461 1 93.81 319 ASP A N 1
ATOM 2288 C CA . ASP A 1 319 ? 14.961 -33.25 -10.477 1 93.81 319 ASP A CA 1
ATOM 2289 C C . ASP A 1 319 ? 14.289 -33.438 -11.836 1 93.81 319 ASP A C 1
ATOM 2291 O O . ASP A 1 319 ? 14.828 -33 -12.867 1 93.81 319 ASP A O 1
ATOM 2295 N N . ARG A 1 320 ? 13.203 -34.125 -11.797 1 95.94 320 ARG A N 1
ATOM 2296 C CA . ARG A 1 320 ? 12.461 -34.312 -13.039 1 95.94 320 ARG A CA 1
ATOM 2297 C C . ARG A 1 320 ? 12 -32.969 -13.617 1 95.94 320 ARG A C 1
ATOM 2299 O O . ARG A 1 320 ? 12.039 -32.781 -14.836 1 95.94 320 ARG A O 1
ATOM 2306 N N . LEU A 1 321 ? 11.625 -32.094 -12.766 1 96.62 321 LEU A N 1
ATOM 2307 C CA . LEU A 1 321 ? 11.117 -30.781 -13.211 1 96.62 321 LEU A CA 1
ATOM 2308 C C . LEU A 1 321 ? 12.25 -29.906 -13.703 1 96.62 321 LEU A C 1
ATOM 2310 O O . LEU A 1 321 ? 12.039 -29.031 -14.547 1 96.62 321 LEU A O 1
ATOM 2314 N N . ALA A 1 322 ? 13.43 -30.047 -13.18 1 93.94 322 ALA A N 1
ATOM 2315 C CA . ALA A 1 322 ? 14.586 -29.234 -13.57 1 93.94 322 ALA A CA 1
ATOM 2316 C C . ALA A 1 322 ? 14.859 -29.359 -15.062 1 93.94 322 ALA A C 1
ATOM 2318 O O . ALA A 1 322 ? 15.398 -28.438 -15.68 1 93.94 322 ALA A O 1
ATOM 2319 N N . GLY A 1 323 ? 14.406 -30.391 -15.641 1 90.81 323 GLY A N 1
ATOM 2320 C CA . GLY A 1 323 ? 14.578 -30.578 -17.062 1 90.81 323 GLY A CA 1
ATOM 2321 C C . GLY A 1 323 ? 13.453 -29.969 -17.891 1 90.81 323 GLY A C 1
ATOM 2322 O O . GLY A 1 323 ? 13.531 -29.922 -19.125 1 90.81 323 GLY A O 1
ATOM 2323 N N . VAL A 1 324 ? 12.438 -29.453 -17.188 1 95.62 324 VAL A N 1
ATOM 2324 C CA . VAL A 1 324 ? 11.195 -29.094 -17.859 1 95.62 324 VAL A CA 1
ATOM 2325 C C . VAL A 1 324 ? 10.914 -27.609 -17.672 1 95.62 324 VAL A C 1
ATOM 2327 O O . VAL A 1 324 ? 10.422 -26.938 -18.578 1 95.62 324 VAL A O 1
ATOM 2330 N N . VAL A 1 325 ? 11.219 -27.094 -16.547 1 97.88 325 VAL A N 1
ATOM 2331 C CA . VAL A 1 325 ? 10.883 -25.719 -16.188 1 97.88 325 VAL A CA 1
ATOM 2332 C C . VAL A 1 325 ? 12.117 -25.016 -15.609 1 97.88 325 VAL A C 1
ATOM 2334 O O . VAL A 1 325 ? 13.133 -25.672 -15.344 1 97.88 325 VAL A O 1
ATOM 2337 N N . ASP A 1 326 ? 12.031 -23.672 -15.5 1 97.12 326 ASP A N 1
ATOM 2338 C CA . ASP A 1 326 ? 13.125 -22.875 -14.961 1 97.12 326 ASP A CA 1
ATOM 2339 C C . ASP A 1 326 ? 13.039 -22.781 -13.438 1 97.12 326 ASP A C 1
ATOM 2341 O O . ASP A 1 326 ? 14.023 -22.453 -12.773 1 97.12 326 ASP A O 1
ATOM 2345 N N . GLY A 1 327 ? 11.836 -22.953 -12.914 1 97.06 327 GLY A N 1
ATOM 2346 C CA . GLY A 1 327 ? 11.602 -22.875 -11.484 1 97.06 327 GLY A CA 1
ATOM 2347 C C . GLY A 1 327 ? 10.297 -23.516 -11.055 1 97.06 327 GLY A C 1
ATOM 2348 O O . GLY A 1 327 ? 9.555 -24.031 -11.891 1 97.06 327 GLY A O 1
ATOM 2349 N N . VAL A 1 328 ? 10.086 -23.562 -9.742 1 97.12 328 VAL A N 1
ATOM 2350 C CA . VAL A 1 328 ? 8.836 -24.047 -9.172 1 97.12 328 VAL A CA 1
ATOM 2351 C C . VAL A 1 328 ? 8.328 -23.078 -8.109 1 97.12 328 VAL A C 1
ATOM 2353 O O . VAL A 1 328 ? 9.125 -22.484 -7.375 1 97.12 328 VAL A O 1
ATOM 2356 N N . ARG A 1 329 ? 7.082 -22.797 -8.094 1 97.81 329 ARG A N 1
ATOM 2357 C CA . ARG A 1 329 ? 6.445 -22.188 -6.934 1 97.81 329 ARG A CA 1
ATOM 2358 C C . ARG A 1 329 ? 5.742 -23.234 -6.082 1 97.81 329 ARG A C 1
ATOM 2360 O O . ARG A 1 329 ? 4.824 -23.906 -6.551 1 97.81 329 ARG A O 1
ATOM 2367 N N . LEU A 1 330 ? 6.195 -23.312 -4.883 1 96.88 330 LEU A N 1
ATOM 2368 C CA . LEU A 1 330 ? 5.695 -24.328 -3.959 1 96.88 330 LEU A CA 1
ATOM 2369 C C . LEU A 1 330 ? 4.527 -23.797 -3.139 1 96.88 330 LEU A C 1
ATOM 2371 O O . LEU A 1 330 ? 4.539 -22.625 -2.723 1 96.88 330 LEU A O 1
ATOM 2375 N N . HIS A 1 331 ? 3.561 -24.625 -2.98 1 95.12 331 HIS A N 1
ATOM 2376 C CA . HIS A 1 331 ? 2.414 -24.406 -2.107 1 95.12 331 HIS A CA 1
ATOM 2377 C C . HIS A 1 331 ? 2.361 -25.438 -0.989 1 95.12 331 HIS A C 1
ATOM 2379 O O . HIS A 1 331 ? 1.793 -26.516 -1.162 1 95.12 331 HIS A O 1
ATOM 2385 N N . PRO A 1 332 ? 2.918 -25.094 0.155 1 93.62 332 PRO A N 1
ATOM 2386 C CA . PRO A 1 332 ? 2.902 -26.062 1.26 1 93.62 332 PRO A CA 1
ATOM 2387 C C . PRO A 1 332 ? 1.489 -26.375 1.75 1 93.62 332 PRO A C 1
ATOM 2389 O O . PRO A 1 332 ? 0.642 -25.469 1.811 1 93.62 332 PRO A O 1
ATOM 2392 N N . ALA A 1 333 ? 1.252 -27.625 2.012 1 89.12 333 ALA A N 1
ATOM 2393 C CA . ALA A 1 333 ? -0.042 -28 2.574 1 89.12 333 ALA A CA 1
ATOM 2394 C C . ALA A 1 333 ? -0.321 -27.234 3.869 1 89.12 333 ALA A C 1
ATOM 2396 O O . ALA A 1 333 ? -1.344 -26.562 3.988 1 89.12 333 ALA A O 1
ATOM 2397 N N . LYS A 1 334 ? 0.477 -27.391 4.789 1 87.12 334 LYS A N 1
ATOM 2398 C CA . LYS A 1 334 ? 0.505 -26.609 6.02 1 87.12 334 LYS A CA 1
ATOM 2399 C C . LYS A 1 334 ? 1.807 -25.812 6.141 1 87.12 334 LYS A C 1
ATOM 2401 O O . LYS A 1 334 ? 2.875 -26.391 6.336 1 87.12 334 LYS A O 1
ATOM 2406 N N . LEU A 1 335 ? 1.692 -24.531 6.059 1 88.44 335 LEU A N 1
ATOM 2407 C CA . LEU A 1 335 ? 2.855 -23.656 5.953 1 88.44 335 LEU A CA 1
ATOM 2408 C C . LEU A 1 335 ? 3.787 -23.844 7.148 1 88.44 335 LEU A C 1
ATOM 2410 O O . LEU A 1 335 ? 4.988 -24.062 6.973 1 88.44 335 LEU A O 1
ATOM 2414 N N . ALA A 1 336 ? 3.299 -23.844 8.328 1 84.5 336 ALA A N 1
ATOM 2415 C CA . ALA A 1 336 ? 4.102 -23.906 9.547 1 84.5 336 ALA A CA 1
ATOM 2416 C C . ALA A 1 336 ? 4.809 -25.25 9.68 1 84.5 336 ALA A C 1
ATOM 2418 O O . ALA A 1 336 ? 5.863 -25.344 10.312 1 84.5 336 ALA A O 1
ATOM 2419 N N . VAL A 1 337 ? 4.262 -26.25 9.039 1 87.19 337 VAL A N 1
ATOM 2420 C CA . VAL A 1 337 ? 4.801 -27.594 9.164 1 87.19 337 VAL A CA 1
ATOM 2421 C C . VAL A 1 337 ? 5.703 -27.906 7.973 1 87.19 337 VAL A C 1
ATOM 2423 O O . VAL A 1 337 ? 6.836 -28.359 8.141 1 87.19 337 VAL A O 1
ATOM 2426 N N . ASP A 1 338 ? 5.234 -27.594 6.852 1 92.25 338 ASP A N 1
ATOM 2427 C CA . ASP A 1 338 ? 5.887 -28.078 5.637 1 92.25 338 ASP A CA 1
ATOM 2428 C C . ASP A 1 338 ? 7.027 -27.156 5.219 1 92.25 338 ASP A C 1
ATOM 2430 O O . ASP A 1 338 ? 8 -27.594 4.613 1 92.25 338 ASP A O 1
ATOM 2434 N N . LEU A 1 339 ? 6.945 -25.844 5.535 1 93.31 339 LEU A N 1
ATOM 2435 C CA . LEU A 1 339 ? 8 -24.938 5.098 1 93.31 339 LEU A CA 1
ATOM 2436 C C . LEU A 1 339 ? 9.328 -25.281 5.766 1 93.31 339 LEU A C 1
ATOM 2438 O O . LEU A 1 339 ? 10.352 -25.406 5.094 1 93.31 339 LEU A O 1
ATOM 2442 N N . PRO A 1 340 ? 9.367 -25.516 7.062 1 91.25 340 PRO A N 1
ATOM 2443 C CA . PRO A 1 340 ? 10.625 -25.953 7.664 1 91.25 340 PRO A CA 1
ATOM 2444 C C . PRO A 1 340 ? 11.125 -27.281 7.078 1 91.25 340 PRO A C 1
ATOM 2446 O O . PRO A 1 340 ? 12.336 -27.453 6.891 1 91.25 340 PRO A O 1
ATOM 2449 N N . ARG A 1 341 ? 10.242 -28.156 6.801 1 93.06 341 ARG A N 1
ATOM 2450 C CA . ARG A 1 341 ? 10.625 -29.438 6.215 1 93.06 341 ARG A CA 1
ATOM 2451 C C . ARG A 1 341 ? 11.195 -29.25 4.812 1 93.06 341 ARG A C 1
ATOM 2453 O O . ARG A 1 341 ? 12.156 -29.922 4.43 1 93.06 341 ARG A O 1
ATOM 2460 N N . LEU A 1 342 ? 10.555 -28.375 4.094 1 93.75 342 LEU A N 1
ATOM 2461 C CA . LEU A 1 342 ? 11.062 -28.031 2.77 1 93.75 342 LEU A CA 1
ATOM 2462 C C . LEU A 1 342 ? 12.469 -27.438 2.859 1 93.75 342 LEU A C 1
ATOM 2464 O O . LEU A 1 342 ? 13.352 -27.812 2.082 1 93.75 342 LEU A O 1
ATOM 2468 N N . ALA A 1 343 ? 12.656 -26.547 3.779 1 91.19 343 ALA A N 1
ATOM 2469 C CA . ALA A 1 343 ? 13.961 -25.922 3.971 1 91.19 343 ALA A CA 1
ATOM 2470 C C . ALA A 1 343 ? 15.047 -26.953 4.227 1 91.19 343 ALA A C 1
ATOM 2472 O O . ALA A 1 343 ? 16.172 -26.828 3.729 1 91.19 343 ALA A O 1
ATOM 2473 N N . ALA A 1 344 ? 14.648 -27.953 4.918 1 89.19 344 ALA A N 1
ATOM 2474 C CA . ALA A 1 344 ? 15.594 -29.016 5.266 1 89.19 344 ALA A CA 1
ATOM 2475 C C . ALA A 1 344 ? 15.852 -29.922 4.074 1 89.19 344 ALA A C 1
ATOM 2477 O O . ALA A 1 344 ? 16.922 -30.531 3.967 1 89.19 344 ALA A O 1
ATOM 2478 N N . ALA A 1 345 ? 14.859 -29.984 3.203 1 89.12 345 ALA A N 1
ATOM 2479 C CA . ALA A 1 345 ? 14.914 -30.922 2.092 1 89.12 345 ALA A CA 1
ATOM 2480 C C . ALA A 1 345 ? 15.633 -30.312 0.89 1 89.12 345 ALA A C 1
ATOM 2482 O O . ALA A 1 345 ? 16.062 -31.047 -0.012 1 89.12 345 ALA A O 1
ATOM 2483 N N . LEU A 1 346 ? 15.578 -29.016 0.8 1 86.94 346 LEU A N 1
ATOM 2484 C CA . LEU A 1 346 ? 16.125 -28.328 -0.365 1 86.94 346 LEU A CA 1
ATOM 2485 C C . LEU A 1 346 ? 17.641 -28.266 -0.302 1 86.94 346 LEU A C 1
ATOM 2487 O O . LEU A 1 346 ? 18.234 -28.234 0.786 1 86.94 346 LEU A O 1
ATOM 2491 N N . PRO A 1 347 ? 18.125 -28.453 -1.544 1 70.88 347 PRO A N 1
ATOM 2492 C CA . PRO A 1 347 ? 19.578 -28.391 -1.558 1 70.88 347 PRO A CA 1
ATOM 2493 C C . PRO A 1 347 ? 20.109 -26.984 -1.318 1 70.88 347 PRO A C 1
ATOM 2495 O O . PRO A 1 347 ? 19.359 -26 -1.434 1 70.88 347 PRO A O 1
ATOM 2498 N N . GLY A 1 348 ? 21.375 -26.812 -0.928 1 64.62 348 GLY A N 1
ATOM 2499 C CA . GLY A 1 348 ? 22.109 -25.625 -0.557 1 64.62 348 GLY A CA 1
ATOM 2500 C C . GLY A 1 348 ? 21.562 -24.359 -1.206 1 64.62 348 GLY A C 1
ATOM 2501 O O . GLY A 1 348 ? 20.672 -24.438 -2.051 1 64.62 348 GLY A O 1
ATOM 2502 N N . ARG A 1 349 ? 21.969 -23.141 -0.78 1 63.78 349 ARG A N 1
ATOM 2503 C CA . ARG A 1 349 ? 21.594 -21.75 -1.053 1 63.78 349 ARG A CA 1
ATOM 2504 C C . ARG A 1 349 ? 22 -21.344 -2.461 1 63.78 349 ARG A C 1
ATOM 2506 O O . ARG A 1 349 ? 23.203 -21.312 -2.777 1 63.78 349 ARG A O 1
ATOM 2513 N N . PRO A 1 350 ? 20.891 -21.344 -3.416 1 63.5 350 PRO A N 1
ATOM 2514 C CA . PRO A 1 350 ? 21.375 -20.75 -4.664 1 63.5 350 PRO A CA 1
ATOM 2515 C C . PRO A 1 350 ? 21.938 -19.344 -4.473 1 63.5 350 PRO A C 1
ATOM 2517 O O . PRO A 1 350 ? 21.609 -18.672 -3.492 1 63.5 350 PRO A O 1
ATOM 2520 N N . ASP A 1 351 ? 22.891 -19.016 -5.223 1 67.25 351 ASP A N 1
ATOM 2521 C CA . ASP A 1 351 ? 23.469 -17.688 -5.262 1 67.25 351 ASP A CA 1
ATOM 2522 C C . ASP A 1 351 ? 22.406 -16.641 -5.625 1 67.25 351 ASP A C 1
ATOM 2524 O O . ASP A 1 351 ? 21.625 -16.844 -6.559 1 67.25 351 ASP A O 1
ATOM 2528 N N . THR A 1 352 ? 22.156 -15.75 -4.719 1 80.44 352 THR A N 1
ATOM 2529 C CA . THR A 1 352 ? 21.25 -14.641 -4.996 1 80.44 352 THR A CA 1
ATOM 2530 C C . THR A 1 352 ? 22.016 -13.398 -5.418 1 80.44 352 THR A C 1
ATOM 2532 O O . THR A 1 352 ? 23.156 -13.18 -4.969 1 80.44 352 THR A O 1
ATOM 2535 N N . GLY A 1 353 ? 21.5 -12.789 -6.543 1 86.38 353 GLY A N 1
ATOM 2536 C CA . GLY A 1 353 ? 22.047 -11.508 -6.953 1 86.38 353 GLY A CA 1
ATOM 2537 C C . GLY A 1 353 ? 21.5 -10.344 -6.145 1 86.38 353 GLY A C 1
ATOM 2538 O O . GLY A 1 353 ? 20.734 -10.539 -5.199 1 86.38 353 GLY A O 1
ATOM 2539 N N . PRO A 1 354 ? 21.984 -9.133 -6.5 1 90.19 354 PRO A N 1
ATOM 2540 C CA . PRO A 1 354 ? 21.578 -7.945 -5.762 1 90.19 354 PRO A CA 1
ATOM 2541 C C . PRO A 1 354 ? 20.094 -7.629 -5.941 1 90.19 354 PRO A C 1
ATOM 2543 O O . PRO A 1 354 ? 19.469 -7.02 -5.066 1 90.19 354 PRO A O 1
ATOM 2546 N N . THR A 1 355 ? 19.484 -7.977 -7.074 1 95.75 355 THR A N 1
ATOM 2547 C CA . THR A 1 355 ? 18.062 -7.793 -7.324 1 95.75 355 THR A CA 1
ATOM 2548 C C . THR A 1 355 ? 17.391 -9.125 -7.641 1 95.75 355 THR A C 1
ATOM 2550 O O . THR A 1 355 ? 18.078 -10.133 -7.848 1 95.75 355 THR A O 1
ATOM 2553 N N . LEU A 1 356 ? 16.094 -9.133 -7.664 1 97.69 356 LEU A N 1
ATOM 2554 C CA . LEU A 1 356 ? 15.375 -10.352 -8.039 1 97.69 356 LEU A CA 1
ATOM 2555 C C . LEU A 1 356 ? 15.641 -10.711 -9.492 1 97.69 356 LEU A C 1
ATOM 2557 O O . LEU A 1 356 ? 15.766 -11.891 -9.836 1 97.69 356 LEU A O 1
ATOM 2561 N N . ARG A 1 357 ? 15.773 -9.734 -10.383 1 97.5 357 ARG A N 1
ATOM 2562 C CA . ARG A 1 357 ? 16.094 -10.008 -11.781 1 97.5 357 ARG A CA 1
ATOM 2563 C C . ARG A 1 357 ? 17.438 -10.703 -11.906 1 97.5 357 ARG A C 1
ATOM 2565 O O . ARG A 1 357 ? 17.578 -11.68 -12.656 1 97.5 357 ARG A O 1
ATOM 2572 N N . ASP A 1 358 ? 18.344 -10.164 -11.18 1 95.94 358 ASP A N 1
ATOM 2573 C CA . ASP A 1 358 ? 19.656 -10.797 -11.18 1 95.94 358 ASP A CA 1
ATOM 2574 C C . ASP A 1 358 ? 19.578 -12.242 -10.695 1 95.94 358 ASP A C 1
ATOM 2576 O O . ASP A 1 358 ? 20.172 -13.141 -11.289 1 95.94 358 ASP A O 1
ATOM 2580 N N . THR A 1 359 ? 18.844 -12.422 -9.641 1 95.69 359 THR A N 1
ATOM 2581 C CA . THR A 1 359 ? 18.672 -13.75 -9.062 1 95.69 359 THR A CA 1
ATOM 2582 C C . THR A 1 359 ? 18.047 -14.703 -10.078 1 95.69 359 THR A C 1
ATOM 2584 O O . THR A 1 359 ? 18.438 -15.875 -10.156 1 95.69 359 THR A O 1
ATOM 2587 N N . LEU A 1 360 ? 17.141 -14.195 -10.867 1 96.56 360 LEU A N 1
ATOM 2588 C CA . LEU A 1 360 ? 16.391 -15.023 -11.812 1 96.56 360 LEU A CA 1
ATOM 2589 C C . LEU A 1 360 ? 17.109 -15.086 -13.164 1 96.56 360 LEU A C 1
ATOM 2591 O O . LEU A 1 360 ? 16.656 -15.773 -14.078 1 96.56 360 LEU A O 1
ATOM 2595 N N . GLY A 1 361 ? 18.156 -14.344 -13.328 1 95.5 361 GLY A N 1
ATOM 2596 C CA . GLY A 1 361 ? 18.875 -14.312 -14.586 1 95.5 361 GLY A CA 1
ATOM 2597 C C . GLY A 1 361 ? 18.141 -13.555 -15.68 1 95.5 361 GLY A C 1
ATOM 2598 O O . GLY A 1 361 ? 18.297 -13.859 -16.859 1 95.5 361 GLY A O 1
ATOM 2599 N N . LEU A 1 362 ? 17.281 -12.633 -15.266 1 97.12 362 LEU A N 1
ATOM 2600 C CA . LEU A 1 362 ? 16.547 -11.797 -16.203 1 97.12 362 LEU A CA 1
ATOM 2601 C C . LEU A 1 362 ? 17.328 -10.531 -16.531 1 97.12 362 LEU A C 1
ATOM 2603 O O . LEU A 1 362 ? 17.922 -9.906 -15.648 1 97.12 362 LEU A O 1
ATOM 2607 N N . PRO A 1 363 ? 17.375 -10.211 -17.766 1 95.81 363 PRO A N 1
ATOM 2608 C CA . PRO A 1 363 ? 18.031 -8.945 -18.094 1 95.81 363 PRO A CA 1
ATOM 2609 C C . PRO A 1 363 ? 17.266 -7.727 -17.578 1 95.81 363 PRO A C 1
ATOM 2611 O O . PRO A 1 363 ? 16.047 -7.766 -17.484 1 95.81 363 PRO A O 1
ATOM 2614 N N . ARG A 1 364 ? 17.953 -6.695 -17.234 1 95.69 364 ARG A N 1
ATOM 2615 C CA . ARG A 1 364 ? 17.312 -5.422 -16.922 1 95.69 364 ARG A CA 1
ATOM 2616 C C . ARG A 1 364 ? 16.703 -4.801 -18.172 1 95.69 364 ARG A C 1
ATOM 2618 O O . ARG A 1 364 ? 17.391 -4.594 -19.172 1 95.69 364 ARG A O 1
ATOM 2625 N N . PRO A 1 365 ? 15.445 -4.508 -18.188 1 96.75 365 PRO A N 1
ATOM 2626 C CA . PRO A 1 365 ? 14.797 -3.979 -19.391 1 96.75 365 PRO A CA 1
ATOM 2627 C C . PRO A 1 365 ? 15.336 -2.609 -19.797 1 96.75 365 PRO A C 1
ATOM 2629 O O . PRO A 1 365 ? 15.641 -1.781 -18.922 1 96.75 365 PRO A O 1
ATOM 2632 N N . ALA A 1 366 ? 15.406 -2.398 -21.078 1 96.19 366 ALA A N 1
ATOM 2633 C CA . ALA A 1 366 ? 15.719 -1.07 -21.594 1 96.19 366 ALA A CA 1
ATOM 2634 C C . ALA A 1 366 ? 14.562 -0.105 -21.375 1 96.19 366 ALA A C 1
ATOM 2636 O O . ALA A 1 366 ? 13.391 -0.508 -21.406 1 96.19 366 ALA A O 1
ATOM 2637 N N . ASN A 1 367 ? 14.844 1.15 -21.078 1 97 367 ASN A N 1
ATOM 2638 C CA . ASN A 1 367 ? 13.805 2.17 -20.953 1 97 367 ASN A CA 1
ATOM 2639 C C . ASN A 1 367 ? 13.117 2.449 -22.281 1 97 367 ASN A C 1
ATOM 2641 O O . ASN A 1 367 ? 13.781 2.697 -23.281 1 97 367 ASN A O 1
ATOM 2645 N N . GLN A 1 368 ? 11.891 2.467 -22.344 1 95.94 368 GLN A N 1
ATOM 2646 C CA . GLN A 1 368 ? 11.172 2.525 -23.625 1 95.94 368 GLN A CA 1
ATOM 2647 C C . GLN A 1 368 ? 11.109 3.953 -24.156 1 95.94 368 GLN A C 1
ATOM 2649 O O . GLN A 1 368 ? 10.75 4.176 -25.312 1 95.94 368 GLN A O 1
ATOM 2654 N N . PHE A 1 369 ? 11.414 4.949 -23.344 1 94.75 369 PHE A N 1
ATOM 2655 C CA . PHE A 1 369 ? 11.336 6.348 -23.75 1 94.75 369 PHE A CA 1
ATOM 2656 C C . PHE A 1 369 ? 12.727 6.918 -24 1 94.75 369 PHE A C 1
ATOM 2658 O O . PHE A 1 369 ? 12.867 8.055 -24.453 1 94.75 369 PHE A O 1
ATOM 2665 N N . ALA A 1 370 ? 13.688 6.246 -23.594 1 89 370 ALA A N 1
ATOM 2666 C CA . ALA A 1 370 ? 15.055 6.734 -23.766 1 89 370 ALA A CA 1
ATOM 2667 C C . ALA A 1 370 ? 15.57 6.461 -25.172 1 89 370 ALA A C 1
ATOM 2669 O O . ALA A 1 370 ? 15.125 5.523 -25.828 1 89 370 ALA A O 1
ATOM 2670 N N . MET B 1 1 ? 5.668 19.375 32.062 1 43.25 1 MET B N 1
ATOM 2671 C CA . MET B 1 1 ? 5.719 18.672 30.766 1 43.25 1 MET B CA 1
ATOM 2672 C C . MET B 1 1 ? 4.551 19.078 29.875 1 43.25 1 MET B C 1
ATOM 2674 O O . MET B 1 1 ? 3.428 19.25 30.359 1 43.25 1 MET B O 1
ATOM 2678 N N . THR B 1 2 ? 4.73 19.859 28.828 1 56.94 2 THR B N 1
ATOM 2679 C CA . THR B 1 2 ? 3.578 20.406 28.125 1 56.94 2 THR B CA 1
ATOM 2680 C C . THR B 1 2 ? 2.623 19.297 27.703 1 56.94 2 THR B C 1
ATOM 2682 O O . THR B 1 2 ? 3.045 18.172 27.469 1 56.94 2 THR B O 1
ATOM 2685 N N . GLY B 1 3 ? 1.349 19.203 28.234 1 80.19 3 GLY B N 1
ATOM 2686 C CA . GLY B 1 3 ? 0.178 18.391 27.938 1 80.19 3 GLY B CA 1
ATOM 2687 C C . GLY B 1 3 ? -0.094 18.281 26.438 1 80.19 3 GLY B C 1
ATOM 2688 O O . GLY B 1 3 ? -1.169 17.828 26.031 1 80.19 3 GLY B O 1
ATOM 2689 N N . LEU B 1 4 ? 1.036 18.734 25.594 1 91.25 4 LEU B N 1
ATOM 2690 C CA . LEU B 1 4 ? 0.813 18.75 24.156 1 91.25 4 LEU B CA 1
ATOM 2691 C C . LEU B 1 4 ? 1.228 17.438 23.516 1 91.25 4 LEU B C 1
ATOM 2693 O O . LEU B 1 4 ? 2.273 16.875 23.859 1 91.25 4 LEU B O 1
ATOM 2697 N N . HIS B 1 5 ? 0.437 16.922 22.688 1 94.75 5 HIS B N 1
ATOM 2698 C CA . HIS B 1 5 ? 0.886 15.875 21.781 1 94.75 5 HIS B CA 1
ATOM 2699 C C . HIS B 1 5 ? 1.804 16.438 20.703 1 94.75 5 HIS B C 1
ATOM 2701 O O . HIS B 1 5 ? 1.551 17.516 20.156 1 94.75 5 HIS B O 1
ATOM 2707 N N . LEU B 1 6 ? 2.873 15.711 20.406 1 95.56 6 LEU B N 1
ATOM 2708 C CA . LEU B 1 6 ? 3.832 16.156 19.406 1 95.56 6 LEU B CA 1
ATOM 2709 C C . LEU B 1 6 ? 3.828 15.234 18.188 1 95.56 6 LEU B C 1
ATOM 2711 O O . LEU B 1 6 ? 3.893 14.016 18.344 1 95.56 6 LEU B O 1
ATOM 2715 N N . ALA B 1 7 ? 3.695 15.797 17.047 1 96.81 7 ALA B N 1
ATOM 2716 C CA . ALA B 1 7 ? 3.859 15.117 15.773 1 96.81 7 ALA B CA 1
ATOM 2717 C C . ALA B 1 7 ? 4.898 15.828 14.906 1 96.81 7 ALA B C 1
ATOM 2719 O O . ALA B 1 7 ? 5.203 17 15.125 1 96.81 7 ALA B O 1
ATOM 2720 N N . VAL B 1 8 ? 5.473 15.102 13.922 1 96.75 8 VAL B N 1
ATOM 2721 C CA . VAL B 1 8 ? 6.473 15.711 13.047 1 96.75 8 VAL B CA 1
ATOM 2722 C C . VAL B 1 8 ? 6.355 15.133 11.641 1 96.75 8 VAL B C 1
ATOM 2724 O O . VAL B 1 8 ? 6.141 13.93 11.477 1 96.75 8 VAL B O 1
ATOM 2727 N N . GLU B 1 9 ? 6.422 15.984 10.695 1 95.12 9 GLU B N 1
ATOM 2728 C CA . GLU B 1 9 ? 6.523 15.531 9.312 1 95.12 9 GLU B CA 1
ATOM 2729 C C . GLU B 1 9 ? 7.953 15.133 8.961 1 95.12 9 GLU B C 1
ATOM 2731 O O . GLU B 1 9 ? 8.891 15.906 9.188 1 95.12 9 GLU B O 1
ATOM 2736 N N . ILE B 1 10 ? 8.125 13.953 8.422 1 91.06 10 ILE B N 1
ATOM 2737 C CA . ILE B 1 10 ? 9.469 13.492 8.102 1 91.06 10 ILE B CA 1
ATOM 2738 C C . ILE B 1 10 ? 9.609 13.312 6.594 1 91.06 10 ILE B C 1
ATOM 2740 O O . ILE B 1 10 ? 10.125 12.297 6.129 1 91.06 10 ILE B O 1
ATOM 2744 N N . ASP B 1 11 ? 9.227 14.211 5.871 1 80.69 11 ASP B N 1
ATOM 2745 C CA . ASP B 1 11 ? 9.258 14.109 4.414 1 80.69 11 ASP B CA 1
ATOM 2746 C C . ASP B 1 11 ? 10.445 14.875 3.836 1 80.69 11 ASP B C 1
ATOM 2748 O O . ASP B 1 11 ? 10.68 16.031 4.184 1 80.69 11 ASP B O 1
ATOM 2752 N N . GLY B 1 12 ? 11.164 14.211 2.953 1 75.12 12 GLY B N 1
ATOM 2753 C CA . GLY B 1 12 ? 12.227 14.859 2.203 1 75.12 12 GLY B CA 1
ATOM 2754 C C . GLY B 1 12 ? 13.32 15.43 3.09 1 75.12 12 GLY B C 1
ATOM 2755 O O . GLY B 1 12 ? 13.742 14.781 4.051 1 75.12 12 GLY B O 1
ATOM 2756 N N . ALA B 1 13 ? 13.734 16.625 2.641 1 73.75 13 ALA B N 1
ATOM 2757 C CA . ALA B 1 13 ? 14.828 17.281 3.355 1 73.75 13 ALA B CA 1
ATOM 2758 C C . ALA B 1 13 ? 14.297 18.203 4.438 1 73.75 13 ALA B C 1
ATOM 2760 O O . ALA B 1 13 ? 15.055 18.656 5.301 1 73.75 13 ALA B O 1
ATOM 2761 N N . GLY B 1 14 ? 13.023 18.375 4.445 1 78.5 14 GLY B N 1
ATOM 2762 C CA . GLY B 1 14 ? 12.438 19.297 5.402 1 78.5 14 GLY B CA 1
ATOM 2763 C C . GLY B 1 14 ? 11.609 20.391 4.746 1 78.5 14 GLY B C 1
ATOM 2764 O O . GLY B 1 14 ? 11.375 20.359 3.535 1 78.5 14 GLY B O 1
ATOM 2765 N N . ALA B 1 15 ? 11.156 21.312 5.523 1 73.75 15 ALA B N 1
ATOM 2766 C CA . ALA B 1 15 ? 10.188 22.312 5.078 1 73.75 15 ALA B CA 1
ATOM 2767 C C . ALA B 1 15 ? 10.875 23.469 4.375 1 73.75 15 ALA B C 1
ATOM 2769 O O . ALA B 1 15 ? 10.234 24.25 3.664 1 73.75 15 ALA B O 1
ATOM 2770 N N . HIS B 1 16 ? 12.141 23.594 4.613 1 72.94 16 HIS B N 1
ATOM 2771 C CA . HIS B 1 16 ? 12.875 24.672 3.945 1 72.94 16 HIS B CA 1
ATOM 2772 C C . HIS B 1 16 ? 13.188 24.297 2.498 1 72.94 16 HIS B C 1
ATOM 2774 O O . HIS B 1 16 ? 13.656 23.188 2.223 1 72.94 16 HIS B O 1
ATOM 2780 N N . PRO B 1 17 ? 12.859 25.125 1.639 1 62.16 17 PRO B N 1
ATOM 2781 C CA . PRO B 1 17 ? 13.07 24.828 0.221 1 62.16 17 PRO B CA 1
ATOM 2782 C C . PRO B 1 17 ? 14.547 24.75 -0.155 1 62.16 17 PRO B C 1
ATOM 2784 O O . PRO B 1 17 ? 14.891 24.297 -1.252 1 62.16 17 PRO B O 1
ATOM 2787 N N . GLY B 1 18 ? 15.445 25.062 0.712 1 58.53 18 GLY B N 1
ATOM 2788 C CA . GLY B 1 18 ? 16.859 25.109 0.36 1 58.53 18 GLY B CA 1
ATOM 2789 C C . GLY B 1 18 ? 17.406 23.75 -0.032 1 58.53 18 GLY B C 1
ATOM 2790 O O . GLY B 1 18 ? 16.703 22.734 0.038 1 58.53 18 GLY B O 1
ATOM 2791 N N . PRO B 1 19 ? 18.531 23.875 -0.727 1 52.41 19 PRO B N 1
ATOM 2792 C CA . PRO B 1 19 ? 19.156 22.641 -1.229 1 52.41 19 PRO B CA 1
ATOM 2793 C C . PRO B 1 19 ? 19.406 21.625 -0.127 1 52.41 19 PRO B C 1
ATOM 2795 O O . PRO B 1 19 ? 19.594 21.984 1.036 1 52.41 19 PRO B O 1
ATOM 2798 N N . ARG B 1 20 ? 19.109 20.391 -0.32 1 54.66 20 ARG B N 1
ATOM 2799 C CA . ARG B 1 20 ? 19.438 19.281 0.581 1 54.66 20 ARG B CA 1
ATOM 2800 C C . ARG B 1 20 ? 20.922 19.281 0.929 1 54.66 20 ARG B C 1
ATOM 2802 O O . ARG B 1 20 ? 21.75 19.656 0.106 1 54.66 20 ARG B O 1
ATOM 2809 N N . PRO B 1 21 ? 21.203 19.094 2.309 1 50.19 21 PRO B N 1
ATOM 2810 C CA . PRO B 1 21 ? 22.625 19 2.641 1 50.19 21 PRO B CA 1
ATOM 2811 C C . PRO B 1 21 ? 23.391 18.109 1.673 1 50.19 21 PRO B C 1
ATOM 2813 O O . PRO B 1 21 ? 22.797 17.281 0.983 1 50.19 21 PRO B O 1
ATOM 2816 N N . ALA B 1 22 ? 24.688 18.156 1.731 1 44.66 22 ALA B N 1
ATOM 2817 C CA . ALA B 1 22 ? 25.719 17.375 1.051 1 44.66 22 ALA B CA 1
ATOM 2818 C C . ALA B 1 22 ? 25.562 15.883 1.358 1 44.66 22 ALA B C 1
ATOM 2820 O O . ALA B 1 22 ? 25.266 15.5 2.492 1 44.66 22 ALA B O 1
ATOM 2821 N N . GLY B 1 23 ? 25.188 15 0.308 1 49.25 23 GLY B N 1
ATOM 2822 C CA . GLY B 1 23 ? 25.203 13.547 0.27 1 49.25 23 GLY B CA 1
ATOM 2823 C C . GLY B 1 23 ? 24 12.953 -0.417 1 49.25 23 GLY B C 1
ATOM 2824 O O . GLY B 1 23 ? 22.969 13.609 -0.546 1 49.25 23 GLY B O 1
ATOM 2825 N N . ASP B 1 24 ? 24.219 11.906 -1.107 1 46.91 24 ASP B N 1
ATOM 2826 C CA . ASP B 1 24 ? 23.234 11.195 -1.918 1 46.91 24 ASP B CA 1
ATOM 2827 C C . ASP B 1 24 ? 22.188 10.516 -1.041 1 46.91 24 ASP B C 1
ATOM 2829 O O . ASP B 1 24 ? 22.531 9.789 -0.102 1 46.91 24 ASP B O 1
ATOM 2833 N N . PRO B 1 25 ? 20.938 11.039 -1.11 1 51.66 25 PRO B N 1
ATOM 2834 C CA . PRO B 1 25 ? 19.969 10.258 -0.342 1 51.66 25 PRO B CA 1
ATOM 2835 C C . PRO B 1 25 ? 19.984 8.773 -0.707 1 51.66 25 PRO B C 1
ATOM 2837 O O . PRO B 1 25 ? 20.203 8.422 -1.869 1 51.66 25 PRO B O 1
ATOM 2840 N N . THR B 1 26 ? 20.312 7.867 0.308 1 50.88 26 THR B N 1
ATOM 2841 C CA . THR B 1 26 ? 20.141 6.434 0.108 1 50.88 26 THR B CA 1
ATOM 2842 C C . THR B 1 26 ? 18.656 6.086 0.007 1 50.88 26 THR B C 1
ATOM 2844 O O . THR B 1 26 ? 17.797 6.871 0.417 1 50.88 26 THR B O 1
ATOM 2847 N N . PRO B 1 27 ? 18.344 5.105 -0.719 1 49.28 27 PRO B N 1
ATOM 2848 C CA . PRO B 1 27 ? 16.953 4.629 -0.736 1 49.28 27 PRO B CA 1
ATOM 2849 C C . PRO B 1 27 ? 16.328 4.613 0.653 1 49.28 27 PRO B C 1
ATOM 2851 O O . PRO B 1 27 ? 15.133 4.914 0.798 1 49.28 27 PRO B O 1
ATOM 2854 N N . ALA B 1 28 ? 17.203 4.234 1.615 1 51.75 28 ALA B N 1
ATOM 2855 C CA . ALA B 1 28 ? 16.719 4.242 2.99 1 51.75 28 ALA B CA 1
ATOM 2856 C C . ALA B 1 28 ? 16.297 5.648 3.416 1 51.75 28 ALA B C 1
ATOM 2858 O O . ALA B 1 28 ? 15.328 5.824 4.145 1 51.75 28 ALA B O 1
ATOM 2859 N N . ASP B 1 29 ? 16.984 6.547 2.814 1 58.47 29 ASP B N 1
ATOM 2860 C CA . ASP B 1 29 ? 16.672 7.938 3.131 1 58.47 29 ASP B CA 1
ATOM 2861 C C . ASP B 1 29 ? 15.297 8.336 2.586 1 58.47 29 ASP B C 1
ATOM 2863 O O . ASP B 1 29 ? 14.578 9.117 3.211 1 58.47 29 ASP B O 1
ATOM 2867 N N . ALA B 1 30 ? 15.094 7.496 1.622 1 60.94 30 ALA B N 1
ATOM 2868 C CA . ALA B 1 30 ? 13.844 7.879 0.975 1 60.94 30 ALA B CA 1
ATOM 2869 C C . ALA B 1 30 ? 12.633 7.398 1.78 1 60.94 30 ALA B C 1
ATOM 2871 O O . ALA B 1 30 ? 11.57 8.023 1.751 1 60.94 30 ALA B O 1
ATOM 2872 N N . VAL B 1 31 ? 12.938 6.398 2.602 1 68.62 31 VAL B N 1
ATOM 2873 C CA . VAL B 1 31 ? 11.805 5.855 3.344 1 68.62 31 VAL B CA 1
ATOM 2874 C C . VAL B 1 31 ? 11.641 6.609 4.66 1 68.62 31 VAL B C 1
ATOM 2876 O O . VAL B 1 31 ? 10.531 6.676 5.207 1 68.62 31 VAL B O 1
ATOM 2879 N N . GLY B 1 32 ? 12.648 7.129 5.246 1 82.38 32 GLY B N 1
ATOM 2880 C CA . GLY B 1 32 ? 12.531 7.973 6.426 1 82.38 32 GLY B CA 1
ATOM 2881 C C . GLY B 1 32 ? 12.719 7.211 7.723 1 82.38 32 GLY B C 1
ATOM 2882 O O . GLY B 1 32 ? 12.195 7.609 8.766 1 82.38 32 GLY B O 1
ATOM 2883 N N . LEU B 1 33 ? 13.414 6.055 7.707 1 86.5 33 LEU B N 1
ATOM 2884 C CA . LEU B 1 33 ? 13.547 5.211 8.891 1 86.5 33 LEU B CA 1
ATOM 2885 C C . LEU B 1 33 ? 14.289 5.945 10 1 86.5 33 LEU B C 1
ATOM 2887 O O . LEU B 1 33 ? 13.844 5.973 11.141 1 86.5 33 LEU B O 1
ATOM 2891 N N . GLU B 1 34 ? 15.438 6.57 9.695 1 87.62 34 GLU B N 1
ATOM 2892 C CA . GLU B 1 34 ? 16.234 7.262 10.703 1 87.62 34 GLU B CA 1
ATOM 2893 C C . GLU B 1 34 ? 15.438 8.383 11.359 1 87.62 34 GLU B C 1
ATOM 2895 O O . GLU B 1 34 ? 15.477 8.547 12.578 1 87.62 34 GLU B O 1
ATOM 2900 N N . ALA B 1 35 ? 14.742 9.078 10.562 1 92.38 35 ALA B N 1
ATOM 2901 C CA . ALA B 1 35 ? 13.922 10.172 11.086 1 92.38 35 ALA B CA 1
ATOM 2902 C C . ALA B 1 35 ? 12.805 9.641 11.977 1 92.38 35 ALA B C 1
ATOM 2904 O O . ALA B 1 35 ? 12.523 10.203 13.031 1 92.38 35 ALA B O 1
ATOM 2905 N N . ALA B 1 36 ? 12.164 8.555 11.578 1 94 36 ALA B N 1
ATOM 2906 C CA . ALA B 1 36 ? 11.078 7.965 12.359 1 94 36 ALA B CA 1
ATOM 2907 C C . ALA B 1 36 ? 11.586 7.48 13.711 1 94 36 ALA B C 1
ATOM 2909 O O . ALA B 1 36 ? 10.938 7.691 14.742 1 94 36 ALA B O 1
ATOM 2910 N N . LEU B 1 37 ? 12.727 6.855 13.695 1 92.62 37 LEU B N 1
ATOM 2911 C CA . LEU B 1 37 ? 13.305 6.344 14.938 1 92.62 37 LEU B CA 1
ATOM 2912 C C . LEU B 1 37 ? 13.703 7.492 15.859 1 92.62 37 LEU B C 1
ATOM 2914 O O . LEU B 1 37 ? 13.508 7.41 17.078 1 92.62 37 LEU B O 1
ATOM 2918 N N . ALA B 1 38 ? 14.281 8.5 15.273 1 92.44 38 ALA B N 1
ATOM 2919 C CA . ALA B 1 38 ? 14.641 9.672 16.062 1 92.44 38 ALA B CA 1
ATOM 2920 C C . ALA B 1 38 ? 13.406 10.312 16.703 1 92.44 38 ALA B C 1
ATOM 2922 O O . ALA B 1 38 ? 13.422 10.68 17.875 1 92.44 38 ALA B O 1
ATOM 2923 N N . ALA B 1 39 ? 12.367 10.438 15.93 1 94.69 39 ALA B N 1
ATOM 2924 C CA . ALA B 1 39 ? 11.109 10.992 16.438 1 94.69 39 ALA B CA 1
ATOM 2925 C C . ALA B 1 39 ? 10.531 10.125 17.547 1 94.69 39 ALA B C 1
ATOM 2927 O O . ALA B 1 39 ? 10.055 10.641 18.562 1 94.69 39 ALA B O 1
ATOM 2928 N N . GLU B 1 40 ? 10.562 8.805 17.328 1 93.94 40 GLU B N 1
ATOM 2929 C CA . GLU B 1 40 ? 10.078 7.871 18.344 1 93.94 40 GLU B CA 1
ATOM 2930 C C . GLU B 1 40 ? 10.844 8.023 19.641 1 93.94 40 GLU B C 1
ATOM 2932 O O . GLU B 1 40 ? 10.25 8.102 20.719 1 93.94 40 GLU B O 1
ATOM 2937 N N . ALA B 1 41 ? 12.125 8.102 19.547 1 91.5 41 ALA B N 1
ATOM 2938 C CA . ALA B 1 41 ? 12.984 8.234 20.719 1 91.5 41 ALA B CA 1
ATOM 2939 C C . ALA B 1 41 ? 12.727 9.555 21.438 1 91.5 41 ALA B C 1
ATOM 2941 O O . ALA B 1 41 ? 12.844 9.625 22.672 1 91.5 41 ALA B O 1
ATOM 2942 N N . ALA B 1 42 ? 12.336 10.555 20.688 1 92.19 42 ALA B N 1
ATOM 2943 C CA . ALA B 1 42 ? 12.109 11.883 21.234 1 92.19 42 ALA B CA 1
ATOM 2944 C C . ALA B 1 42 ? 10.719 11.992 21.859 1 92.19 42 ALA B C 1
ATOM 2946 O O . ALA B 1 42 ? 10.391 13.008 22.484 1 92.19 42 ALA B O 1
ATOM 2947 N N . GLY B 1 43 ? 9.898 10.977 21.625 1 91.62 43 GLY B N 1
ATOM 2948 C CA . GLY B 1 43 ? 8.609 10.938 22.297 1 91.62 43 GLY B CA 1
ATOM 2949 C C . GLY B 1 43 ? 7.484 11.508 21.453 1 91.62 43 GLY B C 1
ATOM 2950 O O . GLY B 1 43 ? 6.41 11.812 21.984 1 91.62 43 GLY B O 1
ATOM 2951 N N . PHE B 1 44 ? 7.688 11.664 20.172 1 94.88 44 PHE B N 1
ATOM 2952 C CA . PHE B 1 44 ? 6.609 12.094 19.297 1 94.88 44 PHE B CA 1
ATOM 2953 C C . PHE B 1 44 ? 5.488 11.062 19.266 1 94.88 44 PHE B C 1
ATOM 2955 O O . PHE B 1 44 ? 5.742 9.859 19.281 1 94.88 44 PHE B O 1
ATOM 2962 N N . ALA B 1 45 ? 4.277 11.57 19.203 1 95.94 45 ALA B N 1
ATOM 2963 C CA . ALA B 1 45 ? 3.102 10.703 19.156 1 95.94 45 ALA B CA 1
ATOM 2964 C C . ALA B 1 45 ? 2.979 10.023 17.797 1 95.94 45 ALA B C 1
ATOM 2966 O O . ALA B 1 45 ? 2.607 8.844 17.719 1 95.94 45 ALA B O 1
ATOM 2967 N N . PHE B 1 46 ? 3.23 10.75 16.734 1 97.25 46 PHE B N 1
ATOM 2968 C CA . PHE B 1 46 ? 3.184 10.156 15.406 1 97.25 46 PHE B CA 1
ATOM 2969 C C . PHE B 1 46 ? 4.008 10.977 14.422 1 97.25 46 PHE B C 1
ATOM 2971 O O . PHE B 1 46 ? 4.324 12.141 14.68 1 97.25 46 PHE B O 1
ATOM 2978 N N . VAL B 1 47 ? 4.441 10.297 13.359 1 97.38 47 VAL B N 1
ATOM 2979 C CA . VAL B 1 47 ? 5.051 10.953 12.211 1 97.38 47 VAL B CA 1
ATOM 2980 C C . VAL B 1 47 ? 4.051 11.008 11.055 1 97.38 47 VAL B C 1
ATOM 2982 O O . VAL B 1 47 ? 3.188 10.141 10.938 1 97.38 47 VAL B O 1
ATOM 2985 N N . THR B 1 48 ? 4.113 12.039 10.312 1 97.62 48 THR B N 1
ATOM 2986 C CA . THR B 1 48 ? 3.332 12.117 9.078 1 97.62 48 THR B CA 1
ATOM 2987 C C . THR B 1 48 ? 4.234 11.992 7.859 1 97.62 48 THR B C 1
ATOM 2989 O O . THR B 1 48 ? 5.383 12.438 7.879 1 97.62 48 THR B O 1
ATOM 2992 N N . LEU B 1 49 ? 3.727 11.281 6.871 1 94.56 49 LEU B N 1
ATOM 2993 C CA . LEU B 1 49 ? 4.398 11.055 5.598 1 94.56 49 LEU B CA 1
ATOM 2994 C C . LEU B 1 49 ? 3.602 11.664 4.445 1 94.56 49 LEU B C 1
ATOM 2996 O O . LEU B 1 49 ? 2.525 11.172 4.102 1 94.56 49 LEU B O 1
ATOM 3000 N N . ALA B 1 50 ? 4.199 12.711 3.867 1 90.69 50 ALA B N 1
ATOM 3001 C CA . ALA B 1 50 ? 3.504 13.391 2.781 1 90.69 50 ALA B CA 1
ATOM 3002 C C . ALA B 1 50 ? 3.518 12.555 1.506 1 90.69 50 ALA B C 1
ATOM 3004 O O . ALA B 1 50 ? 4.352 11.664 1.353 1 90.69 50 ALA B O 1
ATOM 3005 N N . ASP B 1 51 ? 2.535 12.82 0.641 1 90.12 51 ASP B N 1
ATOM 3006 C CA . ASP B 1 51 ? 2.459 12.18 -0.666 1 90.12 51 ASP B CA 1
ATOM 3007 C C . ASP B 1 51 ? 1.84 13.109 -1.704 1 90.12 51 ASP B C 1
ATOM 3009 O O . ASP B 1 51 ? 1.325 14.18 -1.36 1 90.12 51 ASP B O 1
ATOM 3013 N N . SER B 1 52 ? 2.08 12.75 -2.926 1 88.31 52 SER B N 1
ATOM 3014 C CA . SER B 1 52 ? 1.5 13.453 -4.066 1 88.31 52 SER B CA 1
ATOM 3015 C C . SER B 1 52 ? 1.404 12.539 -5.285 1 88.31 52 SER B C 1
ATOM 3017 O O . SER B 1 52 ? 2.287 11.711 -5.52 1 88.31 52 SER B O 1
ATOM 3019 N N . PRO B 1 53 ? 0.301 12.688 -6.027 1 89.56 53 PRO B N 1
ATOM 3020 C CA . PRO B 1 53 ? 0.243 11.938 -7.285 1 89.56 53 PRO B CA 1
ATOM 3021 C C . PRO B 1 53 ? 1.184 12.5 -8.352 1 89.56 53 PRO B C 1
ATOM 3023 O O . PRO B 1 53 ? 1.292 11.945 -9.445 1 89.56 53 PRO B O 1
ATOM 3026 N N . LEU B 1 54 ? 1.837 13.57 -8.039 1 86.06 54 LEU B N 1
ATOM 3027 C CA . LEU B 1 54 ? 2.762 14.203 -8.969 1 86.06 54 LEU B CA 1
ATOM 3028 C C . LEU B 1 54 ? 4.199 14.078 -8.477 1 86.06 54 LEU B C 1
ATOM 3030 O O . LEU B 1 54 ? 4.445 14.023 -7.27 1 86.06 54 LEU B O 1
ATOM 3034 N N . PRO B 1 55 ? 5.121 13.945 -9.422 1 79.06 55 PRO B N 1
ATOM 3035 C CA . PRO B 1 55 ? 6.52 13.977 -8.984 1 79.06 55 PRO B CA 1
ATOM 3036 C C . PRO B 1 55 ? 6.883 15.273 -8.258 1 79.06 55 PRO B C 1
ATOM 3038 O O . PRO B 1 55 ? 6.152 16.266 -8.359 1 79.06 55 PRO B O 1
ATOM 3041 N N . PRO B 1 56 ? 7.977 15.109 -7.477 1 67.31 56 PRO B N 1
ATOM 3042 C CA . PRO B 1 56 ? 8.406 16.344 -6.824 1 67.31 56 PRO B CA 1
ATOM 3043 C C . PRO B 1 56 ? 8.719 17.469 -7.816 1 67.31 56 PRO B C 1
ATOM 3045 O O . PRO B 1 56 ? 9.164 17.203 -8.938 1 67.31 56 PRO B O 1
ATOM 3048 N N . GLY B 1 57 ? 8.398 18.719 -7.352 1 58.25 57 GLY B N 1
ATOM 3049 C CA . GLY B 1 57 ? 8.695 19.891 -8.172 1 58.25 57 GLY B CA 1
ATOM 3050 C C . GLY B 1 57 ? 7.562 20.281 -9.094 1 58.25 57 GLY B C 1
ATOM 3051 O O . GLY B 1 57 ? 7.602 21.344 -9.727 1 58.25 57 GLY B O 1
ATOM 3052 N N . ALA B 1 58 ? 6.766 19.188 -9.398 1 45.56 58 ALA B N 1
ATOM 3053 C CA . ALA B 1 58 ? 5.676 19.562 -10.305 1 45.56 58 ALA B CA 1
ATOM 3054 C C . ALA B 1 58 ? 4.738 20.562 -9.656 1 45.56 58 ALA B C 1
ATOM 3056 O O . ALA B 1 58 ? 3.895 20.203 -8.828 1 45.56 58 ALA B O 1
ATOM 3057 N N . GLY B 1 59 ? 5.188 21.703 -9.227 1 39.56 59 GLY B N 1
ATOM 3058 C CA . GLY B 1 59 ? 4.535 22.938 -8.812 1 39.56 59 GLY B CA 1
ATOM 3059 C C . GLY B 1 59 ? 3.332 22.703 -7.914 1 39.56 59 GLY B C 1
ATOM 3060 O O . GLY B 1 59 ? 2.502 23.594 -7.734 1 39.56 59 GLY B O 1
ATOM 3061 N N . THR B 1 60 ? 2.967 21.484 -7.566 1 41.38 60 THR B N 1
ATOM 3062 C CA . THR B 1 60 ? 1.631 21.531 -6.98 1 41.38 60 THR B CA 1
ATOM 3063 C C . THR B 1 60 ? 1.711 21.703 -5.465 1 41.38 60 THR B C 1
ATOM 3065 O O . THR B 1 60 ? 2.643 21.203 -4.832 1 41.38 60 THR B O 1
ATOM 3068 N N . ALA B 1 61 ? 1.204 22.828 -4.992 1 36.75 61 ALA B N 1
ATOM 3069 C CA . ALA B 1 61 ? 0.943 23.203 -3.604 1 36.75 61 ALA B CA 1
ATOM 3070 C C . ALA B 1 61 ? 0.405 22.016 -2.814 1 36.75 61 ALA B C 1
ATOM 3072 O O . ALA B 1 61 ? -0.359 21.203 -3.344 1 36.75 61 ALA B O 1
ATOM 3073 N N . ARG B 1 62 ? 1.247 21.562 -1.94 1 39.06 62 ARG B N 1
ATOM 3074 C CA . ARG B 1 62 ? 0.748 20.547 -1.016 1 39.06 62 ARG B CA 1
ATOM 3075 C C . ARG B 1 62 ? -0.691 20.844 -0.604 1 39.06 62 ARG B C 1
ATOM 3077 O O . ARG B 1 62 ? -0.965 21.875 0.022 1 39.06 62 ARG B O 1
ATOM 3084 N N . VAL B 1 63 ? -1.763 20.531 -1.351 1 36.69 63 VAL B N 1
ATOM 3085 C CA . VAL B 1 63 ? -3.174 20.812 -1.113 1 36.69 63 VAL B CA 1
ATOM 3086 C C . VAL B 1 63 ? -3.625 20.141 0.181 1 36.69 63 VAL B C 1
ATOM 3088 O O . VAL B 1 63 ? -4.367 19.156 0.151 1 36.69 63 VAL B O 1
ATOM 3091 N N . GLU B 1 64 ? -2.658 19.609 0.934 1 35.44 64 GLU B N 1
ATOM 3092 C CA . GLU B 1 64 ? -3.336 19.141 2.141 1 35.44 64 GLU B CA 1
ATOM 3093 C C . GLU B 1 64 ? -4.355 20.172 2.629 1 35.44 64 GLU B C 1
ATOM 3095 O O . GLU B 1 64 ? -5.234 19.844 3.432 1 35.44 64 GLU B O 1
ATOM 3100 N N . ALA B 1 65 ? -4.047 21.547 2.479 1 28.48 65 ALA B N 1
ATOM 3101 C CA . ALA B 1 65 ? -4.84 22.609 3.096 1 28.48 65 ALA B CA 1
ATOM 3102 C C . ALA B 1 65 ? -5.992 23.031 2.189 1 28.48 65 ALA B C 1
ATOM 3104 O O . ALA B 1 65 ? -5.844 23.062 0.965 1 28.48 65 ALA B O 1
ATOM 3105 N N . GLY B 1 66 ? -7.16 22.625 2.293 1 28.86 66 GLY B N 1
ATOM 3106 C CA . GLY B 1 66 ? -8.391 23.094 1.668 1 28.86 66 GLY B CA 1
ATOM 3107 C C . GLY B 1 66 ? -8.25 24.453 1 1 28.86 66 GLY B C 1
ATOM 3108 O O . GLY B 1 66 ? -9.234 25.031 0.548 1 28.86 66 GLY B O 1
ATOM 3109 N N . GLY B 1 67 ? -7.328 25.297 1.378 1 27.23 67 GLY B N 1
ATOM 3110 C CA . GLY B 1 67 ? -7.496 26.656 0.875 1 27.23 67 GLY B CA 1
ATOM 3111 C C . GLY B 1 67 ? -7.18 26.797 -0.603 1 27.23 67 GLY B C 1
ATOM 3112 O O . GLY B 1 67 ? -6.461 25.953 -1.165 1 27.23 67 GLY B O 1
ATOM 3113 N N . ALA B 1 68 ? -7.973 27.688 -1.322 1 27.14 68 ALA B N 1
ATOM 3114 C CA . ALA B 1 68 ? -7.738 28.172 -2.678 1 27.14 68 ALA B CA 1
ATOM 3115 C C . ALA B 1 68 ? -6.262 28.516 -2.891 1 27.14 68 ALA B C 1
ATOM 3117 O O . ALA B 1 68 ? -5.723 29.406 -2.248 1 27.14 68 ALA B O 1
ATOM 3118 N N . ALA B 1 69 ? -5.398 27.703 -3.014 1 30.33 69 ALA B N 1
ATOM 3119 C CA . ALA B 1 69 ? -4.168 28.266 -3.562 1 30.33 69 ALA B CA 1
ATOM 3120 C C . ALA B 1 69 ? -4.473 29.344 -4.59 1 30.33 69 ALA B C 1
ATOM 3122 O O . ALA B 1 69 ? -5.23 29.125 -5.535 1 30.33 69 ALA B O 1
ATOM 3123 N N . ARG B 1 70 ? -4.379 30.594 -4.305 1 26.02 70 ARG B N 1
ATOM 3124 C CA . ARG B 1 70 ? -4.242 31.625 -5.336 1 26.02 70 ARG B CA 1
ATOM 3125 C C . ARG B 1 70 ? -3.248 31.203 -6.406 1 26.02 70 ARG B C 1
ATOM 3127 O O . ARG B 1 70 ? -2.105 30.859 -6.098 1 26.02 70 ARG B O 1
ATOM 3134 N N . VAL B 1 71 ? -3.729 30.578 -7.484 1 26.94 71 VAL B N 1
ATOM 3135 C CA . VAL B 1 71 ? -2.98 30.547 -8.734 1 26.94 71 VAL B CA 1
ATOM 3136 C C . VAL B 1 71 ? -2.191 31.844 -8.906 1 26.94 71 VAL B C 1
ATOM 3138 O O . VAL B 1 71 ? -2.777 32.938 -9.039 1 26.94 71 VAL B O 1
ATOM 3141 N N . GLY B 1 72 ? -1.196 32.156 -8.344 1 24.78 72 GLY B N 1
ATOM 3142 C CA . GLY B 1 72 ? -0.522 33.219 -9.078 1 24.78 72 GLY B CA 1
ATOM 3143 C C . GLY B 1 72 ? -0.474 32.969 -10.57 1 24.78 72 GLY B C 1
ATOM 3144 O O . GLY B 1 72 ? -0.146 31.875 -11.008 1 24.78 72 GLY B O 1
ATOM 3145 N N . VAL B 1 73 ? -1.437 33.688 -11.406 1 24.5 73 VAL B N 1
ATOM 3146 C CA . VAL B 1 73 ? -1.622 33.906 -12.836 1 24.5 73 VAL B CA 1
ATOM 3147 C C . VAL B 1 73 ? -0.268 34.125 -13.508 1 24.5 73 VAL B C 1
ATOM 3149 O O . VAL B 1 73 ? -0.137 35 -14.375 1 24.5 73 VAL B O 1
ATOM 3152 N N . GLY B 1 74 ? 0.924 34.125 -13.055 1 24.64 74 GLY B N 1
ATOM 3153 C CA . GLY B 1 74 ? 1.784 34.719 -14.062 1 24.64 74 GLY B CA 1
ATOM 3154 C C . GLY B 1 74 ? 1.62 34.062 -15.43 1 24.64 74 GLY B C 1
ATOM 3155 O O . GLY B 1 74 ? 0.894 34.594 -16.281 1 24.64 74 GLY B O 1
ATOM 3156 N N . GLY B 1 75 ? 2.598 33.312 -16.156 1 24.33 75 GLY B N 1
ATOM 3157 C CA . GLY B 1 75 ? 2.658 33.375 -17.609 1 24.33 75 GLY B CA 1
ATOM 3158 C C . GLY B 1 75 ? 1.565 32.562 -18.281 1 24.33 75 GLY B C 1
ATOM 3159 O O . GLY B 1 75 ? 1.124 31.547 -17.734 1 24.33 75 GLY B O 1
ATOM 3160 N N . ALA B 1 76 ? 0.614 33.25 -18.906 1 24.45 76 ALA B N 1
ATOM 3161 C CA . ALA B 1 76 ? -0.264 32.875 -20.016 1 24.45 76 ALA B CA 1
ATOM 3162 C C . ALA B 1 76 ? 0.388 31.781 -20.875 1 24.45 76 ALA B C 1
ATOM 3164 O O . ALA B 1 76 ? 1.454 32 -21.453 1 24.45 76 ALA B O 1
ATOM 3165 N N . ALA B 1 77 ? 0.37 30.594 -20.609 1 24.95 77 ALA B N 1
ATOM 3166 C CA . ALA B 1 77 ? 0.695 29.75 -21.766 1 24.95 77 ALA B CA 1
ATOM 3167 C C . ALA B 1 77 ? -0.244 30.047 -22.922 1 24.95 77 ALA B C 1
ATOM 3169 O O . ALA B 1 77 ? -1.467 30.031 -22.766 1 24.95 77 ALA B O 1
ATOM 3170 N N . ARG B 1 78 ? 0.098 31.047 -23.812 1 23.7 78 ARG B N 1
ATOM 3171 C CA . ARG B 1 78 ? -0.517 31.156 -25.141 1 23.7 78 ARG B CA 1
ATOM 3172 C C . ARG B 1 78 ? -0.651 29.781 -25.781 1 23.7 78 ARG B C 1
ATOM 3174 O O . ARG B 1 78 ? 0.33 29.031 -25.891 1 23.7 78 ARG B O 1
ATOM 3181 N N . VAL B 1 79 ? -1.788 29.219 -25.703 1 25.28 79 VAL B N 1
ATOM 3182 C CA . VAL B 1 79 ? -2.244 28.125 -26.531 1 25.28 79 VAL B CA 1
ATOM 3183 C C . VAL B 1 79 ? -1.981 28.438 -28 1 25.28 79 VAL B C 1
ATOM 3185 O O . VAL B 1 79 ? -2.596 29.344 -28.578 1 25.28 79 VAL B O 1
ATOM 3188 N N . GLU B 1 80 ? -0.642 28.594 -28.406 1 24.89 80 GLU B N 1
ATOM 3189 C CA . GLU B 1 80 ? -0.718 28.703 -29.859 1 24.89 80 GLU B CA 1
ATOM 3190 C C . GLU B 1 80 ? -1.496 27.531 -30.453 1 24.89 80 GLU B C 1
ATOM 3192 O O . GLU B 1 80 ? -1.657 26.5 -29.828 1 24.89 80 GLU B O 1
ATOM 3197 N N . ALA B 1 81 ? -2.021 27.672 -31.719 1 23.41 81 ALA B N 1
ATOM 3198 C CA . ALA B 1 81 ? -2.777 26.812 -32.625 1 23.41 81 ALA B CA 1
ATOM 3199 C C . ALA B 1 81 ? -2.371 25.359 -32.469 1 23.41 81 ALA B C 1
ATOM 3201 O O . ALA B 1 81 ? -3.197 24.453 -32.625 1 23.41 81 ALA B O 1
ATOM 3202 N N . GLY B 1 82 ? -1.146 25.047 -32.625 1 24.17 82 GLY B N 1
ATOM 3203 C CA . GLY B 1 82 ? -0.788 23.641 -32.781 1 24.17 82 GLY B CA 1
ATOM 3204 C C . GLY B 1 82 ? -0.786 22.891 -31.453 1 24.17 82 GLY B C 1
ATOM 3205 O O . GLY B 1 82 ? -0.661 23.5 -30.391 1 24.17 82 GLY B O 1
ATOM 3206 N N . GLY B 1 83 ? -1.401 21.703 -31.172 1 23.72 83 GLY B N 1
ATOM 3207 C CA . GLY B 1 83 ? -2.023 20.875 -30.141 1 23.72 83 GLY B CA 1
ATOM 3208 C C . GLY B 1 83 ? -1.141 20.672 -28.922 1 23.72 83 GLY B C 1
ATOM 3209 O O . GLY B 1 83 ? -1.426 19.828 -28.078 1 23.72 83 GLY B O 1
ATOM 3210 N N . ALA B 1 84 ? 0.089 20.984 -29.016 1 24.72 84 ALA B N 1
ATOM 3211 C CA . ALA B 1 84 ? 1.055 20.641 -27.984 1 24.72 84 ALA B CA 1
ATOM 3212 C C . ALA B 1 84 ? 0.858 21.516 -26.75 1 24.72 84 ALA B C 1
ATOM 3214 O O . ALA B 1 84 ? 0.866 22.75 -26.844 1 24.72 84 ALA B O 1
ATOM 3215 N N . VAL B 1 85 ? -0.11 21.234 -25.859 1 23.5 85 VAL B N 1
ATOM 3216 C CA . VAL B 1 85 ? -0.281 22.078 -24.672 1 23.5 85 VAL B CA 1
ATOM 3217 C C . VAL B 1 85 ? 1.001 22.062 -23.844 1 23.5 85 VAL B C 1
ATOM 3219 O O . VAL B 1 85 ? 1.473 21 -23.422 1 23.5 85 VAL B O 1
ATOM 3222 N N . ARG B 1 86 ? 1.899 23.078 -24.094 1 24.12 86 ARG B N 1
ATOM 3223 C CA . ARG B 1 86 ? 3.059 23.297 -23.234 1 24.12 86 ARG B CA 1
ATOM 3224 C C . ARG B 1 86 ? 2.635 23.812 -21.859 1 24.12 86 ARG B C 1
ATOM 3226 O O . ARG B 1 86 ? 2.004 24.859 -21.75 1 24.12 86 ARG B O 1
ATOM 3233 N N . VAL B 1 87 ? 2.143 23.078 -21.016 1 26.2 87 VAL B N 1
ATOM 3234 C CA . VAL B 1 87 ? 1.882 23.562 -19.672 1 26.2 87 VAL B CA 1
ATOM 3235 C C . VAL B 1 87 ? 3.146 24.203 -19.094 1 26.2 87 VAL B C 1
ATOM 3237 O O . VAL B 1 87 ? 4.219 23.594 -19.109 1 26.2 87 VAL B O 1
ATOM 3240 N N . GLY B 1 88 ? 3.264 25.484 -19.266 1 23.45 88 GLY B N 1
ATOM 3241 C CA . GLY B 1 88 ? 4.301 26.281 -18.609 1 23.45 88 GLY B CA 1
ATOM 3242 C C . GLY B 1 88 ? 4.387 26.031 -17.109 1 23.45 88 GLY B C 1
ATOM 3243 O O . GLY B 1 88 ? 3.391 26.156 -16.406 1 23.45 88 GLY B O 1
ATOM 3244 N N . VAL B 1 89 ? 5.168 25.109 -16.625 1 25.97 89 VAL B N 1
ATOM 3245 C CA . VAL B 1 89 ? 5.645 24.859 -15.266 1 25.97 89 VAL B CA 1
ATOM 3246 C C . VAL B 1 89 ? 6.137 26.156 -14.641 1 25.97 89 VAL B C 1
ATOM 3248 O O . VAL B 1 89 ? 7.137 26.734 -15.094 1 25.97 89 VAL B O 1
ATOM 3251 N N . GLY B 1 90 ? 5.379 27.188 -14.438 1 24.41 90 GLY B N 1
ATOM 3252 C CA . GLY B 1 90 ? 5.938 28.312 -13.695 1 24.41 90 GLY B CA 1
ATOM 3253 C C . GLY B 1 90 ? 6.828 27.891 -12.547 1 24.41 90 GLY B C 1
ATOM 3254 O O . GLY B 1 90 ? 6.746 26.75 -12.078 1 24.41 90 GLY B O 1
ATOM 3255 N N . GLY B 1 91 ? 7.879 28.828 -12.141 1 24 91 GLY B N 1
ATOM 3256 C CA . GLY B 1 91 ? 9.039 28.703 -11.273 1 24 91 GLY B CA 1
ATOM 3257 C C . GLY B 1 91 ? 8.68 28.297 -9.859 1 24 91 GLY B C 1
ATOM 3258 O O . GLY B 1 91 ? 8.547 29.141 -8.969 1 24 91 GLY B O 1
ATOM 3259 N N . VAL B 1 92 ? 7.453 28.031 -9.555 1 25.12 92 VAL B N 1
ATOM 3260 C CA . VAL B 1 92 ? 7.637 27.641 -8.156 1 25.12 92 VAL B CA 1
ATOM 3261 C C . VAL B 1 92 ? 8.945 26.859 -8.008 1 25.12 92 VAL B C 1
ATOM 3263 O O . VAL B 1 92 ? 9.25 25.984 -8.812 1 25.12 92 VAL B O 1
ATOM 3266 N N . GLU B 1 93 ? 9.906 27.516 -7.547 1 26.16 93 GLU B N 1
ATOM 3267 C CA . GLU B 1 93 ? 11.156 26.922 -7.098 1 26.16 93 GLU B CA 1
ATOM 3268 C C . GLU B 1 93 ? 10.922 25.531 -6.512 1 26.16 93 GLU B C 1
ATOM 3270 O O . GLU B 1 93 ? 10.086 25.359 -5.617 1 26.16 93 GLU B O 1
ATOM 3275 N N . ALA B 1 94 ? 10.852 24.5 -7.328 1 31.22 94 ALA B N 1
ATOM 3276 C CA . ALA B 1 94 ? 11.094 23.141 -6.895 1 31.22 94 ALA B CA 1
ATOM 3277 C C . ALA B 1 94 ? 11.773 23.094 -5.531 1 31.22 94 ALA B C 1
ATOM 3279 O O . ALA B 1 94 ? 12.891 23.594 -5.375 1 31.22 94 ALA B O 1
ATOM 3280 N N . GLY B 1 95 ? 11.109 23.625 -4.648 1 29.67 95 GLY B N 1
ATOM 3281 C CA . GLY B 1 95 ? 11.961 23.422 -3.488 1 29.67 95 GLY B CA 1
ATOM 3282 C C . GLY B 1 95 ? 12.93 22.266 -3.652 1 29.67 95 GLY B C 1
ATOM 3283 O O . GLY B 1 95 ? 12.609 21.266 -4.316 1 29.67 95 GLY B O 1
ATOM 3284 N N . ALA B 1 96 ? 14.234 22.547 -3.646 1 31.45 96 ALA B N 1
ATOM 3285 C CA . ALA B 1 96 ? 15.461 21.828 -3.988 1 31.45 96 ALA B CA 1
ATOM 3286 C C . ALA B 1 96 ? 15.297 20.328 -3.805 1 31.45 96 ALA B C 1
ATOM 3288 O O . ALA B 1 96 ? 15.781 19.547 -4.621 1 31.45 96 ALA B O 1
ATOM 3289 N N . GLY B 1 97 ? 15.172 19.797 -2.578 1 35.56 97 GLY B N 1
ATOM 3290 C CA . GLY B 1 97 ? 15.906 18.594 -2.191 1 35.56 97 GLY B CA 1
ATOM 3291 C C . GLY B 1 97 ? 15.242 17.312 -2.672 1 35.56 97 GLY B C 1
ATOM 3292 O O . GLY B 1 97 ? 15.93 16.359 -3.035 1 35.56 97 GLY B O 1
ATOM 3293 N N . GLY B 1 98 ? 13.938 16.812 -2.207 1 45.22 98 GLY B N 1
ATOM 3294 C CA . GLY B 1 98 ? 13.859 15.367 -2.172 1 45.22 98 GLY B CA 1
ATOM 3295 C C . GLY B 1 98 ? 13.352 14.766 -3.469 1 45.22 98 GLY B C 1
ATOM 3296 O O . GLY B 1 98 ? 12.273 15.133 -3.949 1 45.22 98 GLY B O 1
ATOM 3297 N N . ALA B 1 99 ? 14.227 14.414 -4.719 1 50.84 99 ALA B N 1
ATOM 3298 C CA . ALA B 1 99 ? 14.109 13.938 -6.094 1 50.84 99 ALA B CA 1
ATOM 3299 C C . ALA B 1 99 ? 13.078 12.82 -6.203 1 50.84 99 ALA B C 1
ATOM 3301 O O . ALA B 1 99 ? 12.25 12.812 -7.117 1 50.84 99 ALA B O 1
ATOM 3302 N N . ALA B 1 100 ? 13.141 11.883 -5.449 1 62.25 100 ALA B N 1
ATOM 3303 C CA . ALA B 1 100 ? 12.375 10.656 -5.699 1 62.25 100 ALA B CA 1
ATOM 3304 C C . ALA B 1 100 ? 11.391 10.391 -4.566 1 62.25 100 ALA B C 1
ATOM 3306 O O . ALA B 1 100 ? 11.664 10.695 -3.404 1 62.25 100 ALA B O 1
ATOM 3307 N N . ARG B 1 101 ? 10.023 10.297 -4.973 1 76.69 101 ARG B N 1
ATOM 3308 C CA . ARG B 1 101 ? 9.023 9.961 -3.967 1 76.69 101 ARG B CA 1
ATOM 3309 C C . ARG B 1 101 ? 8.781 8.453 -3.916 1 76.69 101 ARG B C 1
ATOM 3311 O O . ARG B 1 101 ? 8.734 7.793 -4.957 1 76.69 101 ARG B O 1
ATOM 3318 N N . VAL B 1 102 ? 8.82 7.91 -2.703 1 83.25 102 VAL B N 1
ATOM 3319 C CA . VAL B 1 102 ? 8.211 6.609 -2.42 1 83.25 102 VAL B CA 1
ATOM 3320 C C . VAL B 1 102 ? 6.82 6.805 -1.831 1 83.25 102 VAL B C 1
ATOM 3322 O O . VAL B 1 102 ? 6.617 7.664 -0.967 1 83.25 102 VAL B O 1
ATOM 3325 N N . GLU B 1 103 ? 5.891 6.086 -2.352 1 90.94 103 GLU B N 1
ATOM 3326 C CA . GLU B 1 103 ? 4.504 6.273 -1.94 1 90.94 103 GLU B CA 1
ATOM 3327 C C . GLU B 1 103 ? 4.359 6.195 -0.423 1 90.94 103 GLU B C 1
ATOM 3329 O O . GLU B 1 103 ? 4.965 5.336 0.219 1 90.94 103 GLU B O 1
ATOM 3334 N N . ALA B 1 104 ? 3.553 7.043 0.176 1 93.06 104 ALA B N 1
ATOM 3335 C CA . ALA B 1 104 ? 3.471 7.23 1.622 1 93.06 104 ALA B CA 1
ATOM 3336 C C . ALA B 1 104 ? 2.947 5.977 2.312 1 93.06 104 ALA B C 1
ATOM 3338 O O . ALA B 1 104 ? 3.385 5.637 3.414 1 93.06 104 ALA B O 1
ATOM 3339 N N . GLY B 1 105 ? 1.983 5.309 1.734 1 93.62 105 GLY B N 1
ATOM 3340 C CA . GLY B 1 105 ? 1.476 4.074 2.316 1 93.62 105 GLY B CA 1
ATOM 3341 C C . GLY B 1 105 ? 2.529 2.99 2.432 1 93.62 105 GLY B C 1
ATOM 3342 O O . GLY B 1 105 ? 2.627 2.318 3.459 1 93.62 105 GLY B O 1
ATOM 3343 N N . VAL B 1 106 ? 3.299 2.826 1.406 1 90.81 106 VAL B N 1
ATOM 3344 C CA . VAL B 1 106 ? 4.379 1.843 1.389 1 90.81 106 VAL B CA 1
ATOM 3345 C C . VAL B 1 106 ? 5.43 2.213 2.43 1 90.81 106 VAL B C 1
ATOM 3347 O O . VAL B 1 106 ? 5.922 1.349 3.16 1 90.81 106 VAL B O 1
ATOM 3350 N N . ARG B 1 107 ? 5.738 3.525 2.535 1 91.31 107 ARG B N 1
ATOM 3351 C CA . ARG B 1 107 ? 6.688 3.99 3.545 1 91.31 107 ARG B CA 1
ATOM 3352 C C . ARG B 1 107 ? 6.188 3.67 4.949 1 91.31 107 ARG B C 1
ATOM 3354 O O . ARG B 1 107 ? 6.949 3.186 5.789 1 91.31 107 ARG B O 1
ATOM 3361 N N . ALA B 1 108 ? 4.938 3.959 5.164 1 94.81 108 ALA B N 1
ATOM 3362 C CA . ALA B 1 108 ? 4.363 3.711 6.484 1 94.81 108 ALA B CA 1
ATOM 3363 C C . ALA B 1 108 ? 4.418 2.227 6.836 1 94.81 108 ALA B C 1
ATOM 3365 O O . ALA B 1 108 ? 4.75 1.86 7.965 1 94.81 108 ALA B O 1
ATOM 3366 N N . ALA B 1 109 ? 4.059 1.398 5.891 1 90.88 109 ALA B N 1
ATOM 3367 C CA . ALA B 1 109 ? 4.105 -0.044 6.117 1 90.88 109 ALA B CA 1
ATOM 3368 C C . ALA B 1 109 ? 5.531 -0.509 6.402 1 90.88 109 ALA B C 1
ATOM 3370 O O . ALA B 1 109 ? 5.75 -1.361 7.266 1 90.88 109 ALA B O 1
ATOM 3371 N N . TYR B 1 110 ? 6.469 0.047 5.691 1 86.56 110 TYR B N 1
ATOM 3372 C CA . TYR B 1 110 ? 7.883 -0.234 5.898 1 86.56 110 TYR B CA 1
ATOM 3373 C C . TYR B 1 110 ? 8.305 0.1 7.324 1 86.56 110 TYR B C 1
ATOM 3375 O O . TYR B 1 110 ? 9.055 -0.65 7.949 1 86.56 110 TYR B O 1
ATOM 3383 N N . LEU B 1 111 ? 7.762 1.156 7.855 1 90.81 111 LEU B N 1
ATOM 3384 C CA . LEU B 1 111 ? 8.156 1.669 9.164 1 90.81 111 LEU B CA 1
ATOM 3385 C C . LEU B 1 111 ? 7.438 0.917 10.281 1 90.81 111 LEU B C 1
ATOM 3387 O O . LEU B 1 111 ? 7.859 0.965 11.438 1 90.81 111 LEU B O 1
ATOM 3391 N N . ALA B 1 112 ? 6.336 0.265 10.008 1 88.38 112 ALA B N 1
ATOM 3392 C CA . ALA B 1 112 ? 5.383 -0.253 10.984 1 88.38 112 ALA B CA 1
ATOM 3393 C C . ALA B 1 112 ? 6.074 -1.154 12 1 88.38 112 ALA B C 1
ATOM 3395 O O . ALA B 1 112 ? 5.855 -1.023 13.211 1 88.38 112 ALA B O 1
ATOM 3396 N N . ARG B 1 113 ? 7.004 -1.99 11.648 1 79.06 113 ARG B N 1
ATOM 3397 C CA . ARG B 1 113 ? 7.613 -2.877 12.633 1 79.06 113 ARG B CA 1
ATOM 3398 C C . ARG B 1 113 ? 9.094 -2.553 12.82 1 79.06 113 ARG B C 1
ATOM 3400 O O . ARG B 1 113 ? 9.836 -3.348 13.398 1 79.06 113 ARG B O 1
ATOM 3407 N N . ARG B 1 114 ? 9.453 -1.541 12.234 1 86.38 114 ARG B N 1
ATOM 3408 C CA . ARG B 1 114 ? 10.797 -1.028 12.508 1 86.38 114 ARG B CA 1
ATOM 3409 C C . ARG B 1 114 ? 10.758 0.056 13.578 1 86.38 114 ARG B C 1
ATOM 3411 O O . ARG B 1 114 ? 11.805 0.518 14.039 1 86.38 114 ARG B O 1
ATOM 3418 N N . THR B 1 115 ? 9.586 0.472 13.883 1 90.62 115 THR B N 1
ATOM 3419 C CA . THR B 1 115 ? 9.289 1.296 15.047 1 90.62 115 THR B CA 1
ATOM 3420 C C . THR B 1 115 ? 8.352 0.56 16 1 90.62 115 THR B C 1
ATOM 3422 O O . THR B 1 115 ? 7.812 -0.494 15.664 1 90.62 115 THR B O 1
ATOM 3425 N N . ARG B 1 116 ? 8.18 1.105 17.188 1 89.19 116 ARG B N 1
ATOM 3426 C CA . ARG B 1 116 ? 7.461 0.312 18.172 1 89.19 116 ARG B CA 1
ATOM 3427 C C . ARG B 1 116 ? 6.285 1.092 18.75 1 89.19 116 ARG B C 1
ATOM 3429 O O . ARG B 1 116 ? 5.277 0.502 19.141 1 89.19 116 ARG B O 1
ATOM 3436 N N . ARG B 1 117 ? 6.441 2.365 18.812 1 92.19 117 ARG B N 1
ATOM 3437 C CA . ARG B 1 117 ? 5.461 3.102 19.609 1 92.19 117 ARG B CA 1
ATOM 3438 C C . ARG B 1 117 ? 4.871 4.262 18.812 1 92.19 117 ARG B C 1
ATOM 3440 O O . ARG B 1 117 ? 3.738 4.68 19.062 1 92.19 117 ARG B O 1
ATOM 3447 N N . ILE B 1 118 ? 5.629 4.77 17.875 1 95.38 118 ILE B N 1
ATOM 3448 C CA . ILE B 1 118 ? 5.246 6.012 17.219 1 95.38 118 ILE B CA 1
ATOM 3449 C C . ILE B 1 118 ? 4.141 5.73 16.203 1 95.38 118 ILE B C 1
ATOM 3451 O O . ILE B 1 118 ? 4.164 4.707 15.508 1 95.38 118 ILE B O 1
ATOM 3455 N N . GLY B 1 119 ? 3.127 6.562 16.203 1 97.69 119 GLY B N 1
ATOM 3456 C CA . GLY B 1 119 ? 2.102 6.477 15.18 1 97.69 119 GLY B CA 1
ATOM 3457 C C . GLY B 1 119 ? 2.629 6.777 13.789 1 97.69 119 GLY B C 1
ATOM 3458 O O . GLY B 1 119 ? 3.572 7.555 13.625 1 97.69 119 GLY B O 1
ATOM 3459 N N . LEU B 1 120 ? 2.025 6.164 12.781 1 97.75 120 LEU B N 1
ATOM 3460 C CA . LEU B 1 120 ? 2.393 6.316 11.375 1 97.75 120 LEU B CA 1
ATOM 3461 C C . LEU B 1 120 ? 1.223 6.867 10.562 1 97.75 120 LEU B C 1
ATOM 3463 O O . LEU B 1 120 ? 0.182 6.215 10.453 1 97.75 120 LEU B O 1
ATOM 3467 N N . ALA B 1 121 ? 1.414 8.062 10 1 98.56 121 ALA B N 1
ATOM 3468 C CA . ALA B 1 121 ? 0.3 8.742 9.344 1 98.56 121 ALA B CA 1
ATOM 3469 C C . ALA B 1 121 ? 0.649 9.109 7.906 1 98.56 121 ALA B C 1
ATOM 3471 O O . ALA B 1 121 ? 1.034 10.25 7.625 1 98.56 121 ALA B O 1
ATOM 3472 N N . PRO B 1 122 ? 0.412 8.156 6.965 1 97.5 122 PRO B N 1
ATOM 3473 C CA . PRO B 1 122 ? 0.608 8.5 5.555 1 97.5 122 PRO B CA 1
ATOM 3474 C C . PRO B 1 122 ? -0.494 9.406 5.012 1 97.5 122 PRO B C 1
ATOM 3476 O O . PRO B 1 122 ? -1.648 9.305 5.434 1 97.5 122 PRO B O 1
ATOM 3479 N N . THR B 1 123 ? -0.078 10.289 4.121 1 96.81 123 THR B N 1
ATOM 3480 C CA . THR B 1 123 ? -1.069 11.039 3.355 1 96.81 123 THR B CA 1
ATOM 3481 C C . THR B 1 123 ? -1.609 10.195 2.203 1 96.81 123 THR B C 1
ATOM 3483 O O . THR B 1 123 ? -0.839 9.664 1.401 1 96.81 123 THR B O 1
ATOM 3486 N N . LEU B 1 124 ? -2.885 9.977 2.141 1 97.38 124 LEU B N 1
ATOM 3487 C CA . LEU B 1 124 ? -3.586 9.422 0.988 1 97.38 124 LEU B CA 1
ATOM 3488 C C . LEU B 1 124 ? -4.617 10.414 0.45 1 97.38 124 LEU B C 1
ATOM 3490 O O . LEU B 1 124 ? -5.398 10.984 1.217 1 97.38 124 LEU B O 1
ATOM 3494 N N . HIS B 1 125 ? -4.559 10.641 -0.85 1 96.38 125 HIS B N 1
ATOM 3495 C CA . HIS B 1 125 ? -5.426 11.633 -1.475 1 96.38 125 HIS B CA 1
ATOM 3496 C C . HIS B 1 125 ? -6.766 11.023 -1.87 1 96.38 125 HIS B C 1
ATOM 3498 O O . HIS B 1 125 ? -6.816 10.109 -2.701 1 96.38 125 HIS B O 1
ATOM 3504 N N . VAL B 1 126 ? -7.828 11.609 -1.398 1 97.06 126 VAL B N 1
ATOM 3505 C CA . VAL B 1 126 ? -9.18 11.094 -1.582 1 97.06 126 VAL B CA 1
ATOM 3506 C C . VAL B 1 126 ? -9.578 11.195 -3.053 1 97.06 126 VAL B C 1
ATOM 3508 O O . VAL B 1 126 ? -10.484 10.5 -3.508 1 97.06 126 VAL B O 1
ATOM 3511 N N . THR B 1 127 ? -8.906 12.031 -3.809 1 95.25 127 THR B N 1
ATOM 3512 C CA . THR B 1 127 ? -9.328 12.328 -5.172 1 95.25 127 THR B CA 1
ATOM 3513 C C . THR B 1 127 ? -8.727 11.336 -6.16 1 95.25 127 THR B C 1
ATOM 3515 O O . THR B 1 127 ? -9.234 11.164 -7.27 1 95.25 127 THR B O 1
ATOM 3518 N N . VAL B 1 128 ? -7.621 10.703 -5.723 1 94.88 128 VAL B N 1
ATOM 3519 C CA . VAL B 1 128 ? -6.941 9.891 -6.727 1 94.88 128 VAL B CA 1
ATOM 3520 C C . VAL B 1 128 ? -6.789 8.461 -6.215 1 94.88 128 VAL B C 1
ATOM 3522 O O . VAL B 1 128 ? -6.387 7.562 -6.961 1 94.88 128 VAL B O 1
ATOM 3525 N N . THR B 1 129 ? -7.07 8.195 -5.004 1 96.06 129 THR B N 1
ATOM 3526 C CA . THR B 1 129 ? -7.016 6.844 -4.465 1 96.06 129 THR B CA 1
ATOM 3527 C C . THR B 1 129 ? -8.414 6.246 -4.359 1 96.06 129 THR B C 1
ATOM 3529 O O . THR B 1 129 ? -9.297 6.828 -3.732 1 96.06 129 THR B O 1
ATOM 3532 N N . GLU B 1 130 ? -8.633 5.074 -5.004 1 95.81 130 GLU B N 1
ATOM 3533 C CA . GLU B 1 130 ? -9.922 4.395 -4.918 1 95.81 130 GLU B CA 1
ATOM 3534 C C . GLU B 1 130 ? -10.289 4.09 -3.469 1 95.81 130 GLU B C 1
ATOM 3536 O O . GLU B 1 130 ? -9.477 3.551 -2.717 1 95.81 130 GLU B O 1
ATOM 3541 N N . PRO B 1 131 ? -11.539 4.449 -3.012 1 97.12 131 PRO B N 1
ATOM 3542 C CA . PRO B 1 131 ? -11.883 4.473 -1.589 1 97.12 131 PRO B CA 1
ATOM 3543 C C . PRO B 1 131 ? -11.797 3.096 -0.936 1 97.12 131 PRO B C 1
ATOM 3545 O O . PRO B 1 131 ? -11.391 2.982 0.224 1 97.12 131 PRO B O 1
ATOM 3548 N N . PHE B 1 132 ? -12.242 2.029 -1.571 1 97.06 132 PHE B N 1
ATOM 3549 C CA . PHE B 1 132 ? -12.109 0.691 -1.008 1 97.06 132 PHE B CA 1
ATOM 3550 C C . PHE B 1 132 ? -10.648 0.347 -0.771 1 97.06 132 PHE B C 1
ATOM 3552 O O . PHE B 1 132 ? -10.289 -0.173 0.287 1 97.06 132 PHE B O 1
ATOM 3559 N N . HIS B 1 133 ? -9.805 0.628 -1.709 1 95.56 133 HIS B N 1
ATOM 3560 C CA . HIS B 1 133 ? -8.367 0.4 -1.591 1 95.56 133 HIS B CA 1
ATOM 3561 C C . HIS B 1 133 ? -7.766 1.252 -0.479 1 95.56 133 HIS B C 1
ATOM 3563 O O . HIS B 1 133 ? -6.941 0.769 0.3 1 95.56 133 HIS B O 1
ATOM 3569 N N . LEU B 1 134 ? -8.164 2.516 -0.439 1 97.25 134 LEU B N 1
ATOM 3570 C CA . LEU B 1 134 ? -7.699 3.43 0.6 1 97.25 134 LEU B CA 1
ATOM 3571 C C . LEU B 1 134 ? -7.988 2.867 1.987 1 97.25 134 LEU B C 1
ATOM 3573 O O . LEU B 1 134 ? -7.086 2.758 2.82 1 97.25 134 LEU B O 1
ATOM 3577 N N . ALA B 1 135 ? -9.211 2.467 2.201 1 98.06 135 ALA B N 1
ATOM 3578 C CA . ALA B 1 135 ? -9.633 1.935 3.496 1 98.06 135 ALA B CA 1
ATOM 3579 C C . ALA B 1 135 ? -8.883 0.646 3.828 1 98.06 135 ALA B C 1
ATOM 3581 O O . ALA B 1 135 ? -8.477 0.435 4.973 1 98.06 135 ALA B O 1
ATOM 3582 N N . THR B 1 136 ? -8.711 -0.21 2.84 1 95.56 136 THR B N 1
ATOM 3583 C CA . THR B 1 136 ? -8.055 -1.497 3.023 1 95.56 136 THR B CA 1
ATOM 3584 C C . THR B 1 136 ? -6.582 -1.303 3.387 1 95.56 136 THR B C 1
ATOM 3586 O O . THR B 1 136 ? -6.074 -1.947 4.309 1 95.56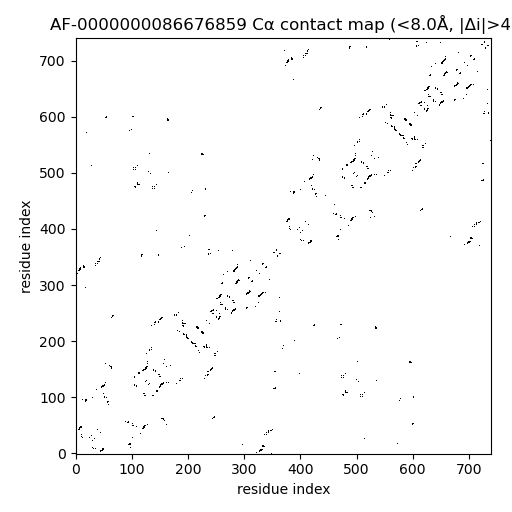 136 THR B O 1
ATOM 3589 N N . GLN B 1 137 ? -5.906 -0.414 2.678 1 95.94 137 GLN B N 1
ATOM 3590 C CA . GLN B 1 137 ? -4.504 -0.127 2.949 1 95.94 137 GLN B CA 1
ATOM 3591 C C . GLN B 1 137 ? -4.312 0.394 4.371 1 95.94 137 GLN B C 1
ATOM 3593 O O . GLN B 1 137 ? -3.41 -0.047 5.086 1 95.94 137 GLN B O 1
ATOM 3598 N N . LEU B 1 138 ? -5.168 1.271 4.785 1 98 138 LEU B N 1
ATOM 3599 C CA . LEU B 1 138 ? -5.047 1.887 6.102 1 98 138 LEU B CA 1
ATOM 3600 C C . LEU B 1 138 ? -5.387 0.885 7.203 1 98 138 LEU B C 1
ATOM 3602 O O . LEU B 1 138 ? -4.719 0.85 8.242 1 98 138 LEU B O 1
ATOM 3606 N N . ALA B 1 139 ? -6.41 0.094 7.004 1 95.88 139 ALA B N 1
ATOM 3607 C CA . ALA B 1 139 ? -6.723 -0.96 7.965 1 95.88 139 ALA B CA 1
ATOM 3608 C C . ALA B 1 139 ? -5.574 -1.962 8.07 1 95.88 139 ALA B C 1
ATOM 3610 O O . ALA B 1 139 ? -5.215 -2.387 9.172 1 95.88 139 ALA B O 1
ATOM 3611 N N . SER B 1 140 ? -5.039 -2.352 6.926 1 92.5 140 SER B N 1
ATOM 3612 C CA . SER B 1 140 ? -3.904 -3.266 6.906 1 92.5 140 SER B CA 1
ATOM 3613 C C . SER B 1 140 ? -2.707 -2.678 7.645 1 92.5 140 SER B C 1
ATOM 3615 O O . SER B 1 140 ? -2.02 -3.383 8.383 1 92.5 140 SER B O 1
ATOM 3617 N N . LEU B 1 141 ? -2.441 -1.394 7.453 1 94.5 141 LEU B N 1
ATOM 3618 C CA . LEU B 1 141 ? -1.372 -0.706 8.164 1 94.5 141 LEU B CA 1
ATOM 3619 C C . LEU B 1 141 ? -1.613 -0.742 9.672 1 94.5 141 LEU B C 1
ATOM 3621 O O . LEU B 1 141 ? -0.674 -0.92 10.453 1 94.5 141 LEU B O 1
ATOM 3625 N N . ASP B 1 142 ? -2.855 -0.541 10.078 1 94.94 142 ASP B N 1
ATOM 3626 C CA . ASP B 1 142 ? -3.176 -0.568 11.5 1 94.94 142 ASP B CA 1
ATOM 3627 C C . ASP B 1 142 ? -2.895 -1.944 12.102 1 94.94 142 ASP B C 1
ATOM 3629 O O . ASP B 1 142 ? -2.346 -2.047 13.203 1 94.94 142 ASP B O 1
ATOM 3633 N N . HIS B 1 143 ? -3.215 -2.963 11.375 1 90 143 HIS B N 1
ATOM 3634 C CA . HIS B 1 143 ? -2.898 -4.316 11.82 1 90 143 HIS B CA 1
ATOM 3635 C C . HIS B 1 143 ? -1.392 -4.543 11.867 1 90 143 HIS B C 1
ATOM 3637 O O . HIS B 1 143 ? -0.865 -5.051 12.859 1 90 143 HIS B O 1
ATOM 3643 N N . ALA B 1 144 ? -0.761 -4.141 10.797 1 86.81 144 ALA B N 1
ATOM 3644 C CA . ALA B 1 144 ? 0.677 -4.375 10.695 1 86.81 144 ALA B CA 1
ATOM 3645 C C . ALA B 1 144 ? 1.434 -3.633 11.789 1 86.81 144 ALA B C 1
ATOM 3647 O O . ALA B 1 144 ? 2.473 -4.102 12.266 1 86.81 144 ALA B O 1
ATOM 3648 N N . SER B 1 145 ? 0.926 -2.506 12.242 1 91.12 145 SER B N 1
ATOM 3649 C CA . SER B 1 145 ? 1.588 -1.678 13.242 1 91.12 145 SER B CA 1
ATOM 3650 C C . SER B 1 145 ? 1.013 -1.926 14.633 1 91.12 145 SER B C 1
ATOM 3652 O O . SER B 1 145 ? 1.422 -1.286 15.602 1 91.12 145 SER B O 1
ATOM 3654 N N . LEU B 1 146 ? 0.033 -2.773 14.727 1 90.06 146 LEU B N 1
ATOM 3655 C CA . LEU B 1 146 ? -0.63 -3.131 15.977 1 90.06 146 LEU B CA 1
ATOM 3656 C C . LEU B 1 146 ? -1.311 -1.915 16.594 1 90.06 146 LEU B C 1
ATOM 3658 O O . LEU B 1 146 ? -1.163 -1.66 17.797 1 90.06 146 LEU B O 1
ATOM 3662 N N . GLY B 1 147 ? -1.938 -1.148 15.719 1 94.5 147 GLY B N 1
ATOM 3663 C CA . GLY B 1 147 ? -2.805 -0.085 16.203 1 94.5 147 GLY B CA 1
ATOM 3664 C C . GLY B 1 147 ? -2.137 1.277 16.203 1 94.5 147 GLY B C 1
ATOM 3665 O O . GLY B 1 147 ? -2.412 2.111 17.062 1 94.5 147 GLY B O 1
ATOM 3666 N N . ARG B 1 148 ? -1.274 1.555 15.281 1 96.75 148 ARG B N 1
ATOM 3667 C CA . ARG B 1 148 ? -0.565 2.83 15.312 1 96.75 148 ARG B CA 1
ATOM 3668 C C . ARG B 1 148 ? -0.778 3.607 14.023 1 96.75 148 ARG B C 1
ATOM 3670 O O . ARG B 1 148 ? -0.075 4.586 13.758 1 96.75 148 ARG B O 1
ATOM 3677 N N . ALA B 1 149 ? -1.774 3.15 13.164 1 97.94 149 ALA B N 1
ATOM 3678 C CA . ALA B 1 149 ? -2.006 3.799 11.875 1 97.94 149 ALA B CA 1
ATOM 3679 C C . ALA B 1 149 ? -2.855 5.055 12.039 1 97.94 149 ALA B C 1
ATOM 3681 O O . ALA B 1 149 ? -3.799 5.078 12.836 1 97.94 149 ALA B O 1
ATOM 3682 N N . ALA B 1 150 ? -2.541 6.07 11.289 1 98.81 150 ALA B N 1
ATOM 3683 C CA . ALA B 1 150 ? -3.371 7.25 11.047 1 98.81 150 ALA B CA 1
ATOM 3684 C C . ALA B 1 150 ? -3.438 7.582 9.562 1 98.81 150 ALA B C 1
ATOM 3686 O O . ALA B 1 150 ? -2.777 6.934 8.742 1 98.81 150 ALA B O 1
ATOM 3687 N N . TRP B 1 151 ? -4.324 8.406 9.234 1 98.81 151 TRP B N 1
ATOM 3688 C CA . TRP B 1 151 ? -4.523 8.859 7.867 1 98.81 151 TRP B CA 1
ATOM 3689 C C . TRP B 1 151 ? -4.531 10.383 7.793 1 98.81 151 TRP B C 1
ATOM 3691 O O . TRP B 1 151 ? -5.355 11.039 8.43 1 98.81 151 TRP B O 1
ATOM 3701 N N . VAL B 1 152 ? -3.555 10.969 7.07 1 98.56 152 VAL B N 1
ATOM 3702 C CA . VAL B 1 152 ? -3.658 12.383 6.719 1 98.56 152 VAL B CA 1
ATOM 3703 C C . VAL B 1 152 ? -4.434 12.539 5.414 1 98.56 152 VAL B C 1
ATOM 3705 O O . VAL B 1 152 ? -3.998 12.062 4.363 1 98.56 152 VAL B O 1
ATOM 3708 N N . ILE B 1 153 ? -5.527 13.234 5.488 1 98.44 153 ILE B N 1
ATOM 3709 C CA . ILE B 1 153 ? -6.359 13.43 4.305 1 98.44 153 ILE B CA 1
ATOM 3710 C C . ILE B 1 153 ? -5.652 14.367 3.326 1 98.44 153 ILE B C 1
ATOM 3712 O O . ILE B 1 153 ? -5.375 15.523 3.656 1 98.44 153 ILE B O 1
ATOM 3716 N N . GLY B 1 154 ? -5.293 13.789 2.166 1 97 154 GLY B N 1
ATOM 3717 C CA . GLY B 1 154 ? -4.957 14.617 1.02 1 97 154 GLY B CA 1
ATOM 3718 C C . GLY B 1 154 ? -6.129 14.844 0.082 1 97 154 GLY B C 1
ATOM 3719 O O . GLY B 1 154 ? -6.941 13.945 -0.133 1 97 154 GLY B O 1
ATOM 3720 N N . ALA B 1 155 ? -6.168 16.031 -0.539 1 95.81 155 ALA B N 1
ATOM 3721 C CA . ALA B 1 155 ? -7.258 16.375 -1.45 1 95.81 155 ALA B CA 1
ATOM 3722 C C . ALA B 1 155 ? -6.734 17.125 -2.666 1 95.81 155 ALA B C 1
ATOM 3724 O O . ALA B 1 155 ? -7.289 18.172 -3.045 1 95.81 155 ALA B O 1
ATOM 3725 N N . GLU B 1 156 ? -5.66 16.609 -3.199 1 92.19 156 GLU B N 1
ATOM 3726 C CA . GLU B 1 156 ? -5.129 17.219 -4.418 1 92.19 156 GLU B CA 1
ATOM 3727 C C . GLU B 1 156 ? -6.191 17.281 -5.512 1 92.19 156 GLU B C 1
ATOM 3729 O O . GLU B 1 156 ? -6.812 16.266 -5.836 1 92.19 156 GLU B O 1
ATOM 3734 N N . ASN B 1 157 ? -6.383 18.5 -6.148 1 94.31 157 ASN B N 1
ATOM 3735 C CA . ASN B 1 157 ? -7.5 18.688 -7.066 1 94.31 157 ASN B CA 1
ATOM 3736 C C . ASN B 1 157 ? -7.066 19.406 -8.344 1 94.31 157 ASN B C 1
ATOM 3738 O O . ASN B 1 157 ? -7.891 20 -9.039 1 94.31 157 ASN B O 1
ATOM 3742 N N . SER B 1 158 ? -5.75 19.453 -8.609 1 91.62 158 SER B N 1
ATOM 3743 C CA . SER B 1 158 ? -5.266 20.047 -9.852 1 91.62 158 SER B CA 1
ATOM 3744 C C . SER B 1 158 ? -5.574 19.156 -11.055 1 91.62 158 SER B C 1
ATOM 3746 O O . SER B 1 158 ? -5.758 17.938 -10.898 1 91.62 158 SER B O 1
ATOM 3748 N N . ALA B 1 159 ? -5.621 19.75 -12.164 1 92.06 159 ALA B N 1
ATOM 3749 C CA . ALA B 1 159 ? -5.863 19 -13.391 1 92.06 159 ALA B CA 1
ATOM 3750 C C . ALA B 1 159 ? -4.793 17.922 -13.609 1 92.06 159 ALA B C 1
ATOM 3752 O O . ALA B 1 159 ? -5.102 16.797 -13.984 1 92.06 159 ALA B O 1
ATOM 3753 N N . ALA B 1 160 ? -3.555 18.281 -13.352 1 89.38 160 ALA B N 1
ATOM 3754 C CA . ALA B 1 160 ? -2.445 17.344 -13.523 1 89.38 160 ALA B CA 1
ATOM 3755 C C . ALA B 1 160 ? -2.586 16.141 -12.594 1 89.38 160 ALA B C 1
ATOM 3757 O O . ALA B 1 160 ? -2.367 15 -13.016 1 89.38 160 ALA B O 1
ATOM 3758 N N . ALA B 1 161 ? -2.939 16.375 -11.367 1 91.38 161 ALA B N 1
ATOM 3759 C CA . ALA B 1 161 ? -3.09 15.297 -10.391 1 91.38 161 ALA B CA 1
ATOM 3760 C C . ALA B 1 161 ? -4.227 14.352 -10.773 1 91.38 161 ALA B C 1
ATOM 3762 O O . ALA B 1 161 ? -4.051 13.133 -10.789 1 91.38 161 ALA B O 1
ATOM 3763 N N . LEU B 1 162 ? -5.379 14.93 -11.141 1 94.19 162 LEU B N 1
ATOM 3764 C CA . LEU B 1 162 ? -6.539 14.109 -11.453 1 94.19 162 LEU B CA 1
ATOM 3765 C C . LEU B 1 162 ? -6.328 13.344 -12.758 1 94.19 162 LEU B C 1
ATOM 3767 O O . LEU B 1 162 ? -6.832 12.234 -12.922 1 94.19 162 LEU B O 1
ATOM 3771 N N . ALA B 1 163 ? -5.539 13.867 -13.664 1 92.88 163 ALA B N 1
ATOM 3772 C CA . ALA B 1 163 ? -5.254 13.211 -14.938 1 92.88 163 ALA B CA 1
ATOM 3773 C C . ALA B 1 163 ? -4.449 11.93 -14.734 1 92.88 163 ALA B C 1
ATOM 3775 O O . ALA B 1 163 ? -4.48 11.031 -15.57 1 92.88 163 ALA B O 1
ATOM 3776 N N . THR B 1 164 ? -3.766 11.82 -13.633 1 92.56 164 THR B N 1
ATOM 3777 C CA . THR B 1 164 ? -2.973 10.625 -13.375 1 92.56 164 THR B CA 1
ATOM 3778 C C . THR B 1 164 ? -3.869 9.391 -13.281 1 92.56 164 THR B C 1
ATOM 3780 O O . THR B 1 164 ? -3.414 8.266 -13.492 1 92.56 164 THR B O 1
ATOM 3783 N N . VAL B 1 165 ? -5.129 9.602 -12.914 1 94.25 165 VAL B N 1
ATOM 3784 C CA . VAL B 1 165 ? -6.055 8.477 -12.812 1 94.25 165 VAL B CA 1
ATOM 3785 C C . VAL B 1 165 ? -7.211 8.672 -13.789 1 94.25 165 VAL B C 1
ATOM 3787 O O . VAL B 1 165 ? -8.273 8.07 -13.625 1 94.25 165 VAL B O 1
ATOM 3790 N N . GLY B 1 166 ? -7.066 9.562 -14.727 1 93.44 166 GLY B N 1
ATOM 3791 C CA . GLY B 1 166 ? -8.023 9.734 -15.805 1 93.44 166 GLY B CA 1
ATOM 3792 C C . GLY B 1 166 ? -9.234 10.555 -15.406 1 93.44 166 GLY B C 1
ATOM 3793 O O . GLY B 1 166 ? -10.312 10.414 -16 1 93.44 166 GLY B O 1
ATOM 3794 N N . ASP B 1 167 ? -9.156 11.32 -14.32 1 94.69 167 ASP B N 1
ATOM 3795 C CA . ASP B 1 167 ? -10.266 12.133 -13.844 1 94.69 167 ASP B CA 1
ATOM 3796 C C . ASP B 1 167 ? -10.023 13.617 -14.094 1 94.69 167 ASP B C 1
ATOM 3798 O O . ASP B 1 167 ? -9 13.992 -14.672 1 94.69 167 ASP B O 1
ATOM 3802 N N . ARG B 1 168 ? -11.023 14.477 -13.781 1 94.88 168 ARG B N 1
ATOM 3803 C CA . ARG B 1 168 ? -10.969 15.93 -13.914 1 94.88 168 ARG B CA 1
ATOM 3804 C C . ARG B 1 168 ? -11.203 16.609 -12.57 1 94.88 168 ARG B C 1
ATOM 3806 O O . ARG B 1 168 ? -11.812 16.031 -11.672 1 94.88 168 ARG B O 1
ATOM 3813 N N . PRO B 1 169 ? -10.711 17.844 -12.398 1 95.38 169 PRO B N 1
ATOM 3814 C CA . PRO B 1 169 ? -10.891 18.562 -11.133 1 95.38 169 PRO B CA 1
ATOM 3815 C C . PRO B 1 169 ? -12.359 18.734 -10.758 1 95.38 169 PRO B C 1
ATOM 3817 O O . PRO B 1 169 ? -13.219 18.844 -11.641 1 95.38 169 PRO B O 1
ATOM 3820 N N . LEU B 1 170 ? -12.57 18.734 -9.477 1 96.12 170 LEU B N 1
ATOM 3821 C CA . LEU B 1 170 ? -13.898 18.984 -8.922 1 96.12 170 LEU B CA 1
ATOM 3822 C C . LEU B 1 170 ? -14.062 20.453 -8.547 1 96.12 170 LEU B C 1
ATOM 3824 O O . LEU B 1 170 ? -13.078 21.125 -8.219 1 96.12 170 LEU B O 1
ATOM 3828 N N . ASP B 1 171 ? -15.297 20.906 -8.609 1 95.5 171 ASP B N 1
ATOM 3829 C CA . ASP B 1 171 ? -15.539 22.219 -8.023 1 95.5 171 ASP B CA 1
ATOM 3830 C C . ASP B 1 171 ? -15.539 22.141 -6.496 1 95.5 171 ASP B C 1
ATOM 3832 O O . ASP B 1 171 ? -15.406 21.062 -5.922 1 95.5 171 ASP B O 1
ATOM 3836 N N . ASP B 1 172 ? -15.641 23.281 -5.84 1 93.31 172 ASP B N 1
ATOM 3837 C CA . ASP B 1 172 ? -15.484 23.344 -4.391 1 93.31 172 ASP B CA 1
ATOM 3838 C C . ASP B 1 172 ? -16.5 22.453 -3.688 1 93.31 172 ASP B C 1
ATOM 3840 O O . ASP B 1 172 ? -16.156 21.703 -2.777 1 93.31 172 ASP B O 1
ATOM 3844 N N . ALA B 1 173 ? -17.734 22.5 -4.09 1 94.81 173 ALA B N 1
ATOM 3845 C CA . ALA B 1 173 ? -18.781 21.688 -3.48 1 94.81 173 ALA B CA 1
ATOM 3846 C C . ALA B 1 173 ? -18.547 20.203 -3.727 1 94.81 173 ALA B C 1
ATOM 3848 O O . ALA B 1 173 ? -18.734 19.375 -2.83 1 94.81 173 ALA B O 1
ATOM 3849 N N . GLY B 1 174 ? -18.203 19.906 -4.949 1 96.25 174 GLY B N 1
ATOM 3850 C CA . GLY B 1 174 ? -17.906 18.531 -5.297 1 96.25 174 GLY B CA 1
ATOM 3851 C C . GLY B 1 174 ? -16.734 17.969 -4.508 1 96.25 174 GLY B C 1
ATOM 3852 O O . GLY B 1 174 ? -16.766 16.812 -4.082 1 96.25 174 GLY B O 1
ATOM 3853 N N . LEU B 1 175 ? -15.688 18.781 -4.336 1 96.31 175 LEU B N 1
ATOM 3854 C CA . LEU B 1 175 ? -14.523 18.344 -3.58 1 96.31 175 LEU B CA 1
ATOM 3855 C C . LEU B 1 175 ? -14.891 18.078 -2.121 1 96.31 175 LEU B C 1
ATOM 3857 O O . LEU B 1 175 ? -14.484 17.062 -1.548 1 96.31 175 LEU B O 1
ATOM 3861 N N . ARG B 1 176 ? -15.633 18.969 -1.557 1 95.56 176 ARG B N 1
ATOM 3862 C CA . ARG B 1 176 ? -16.062 18.797 -0.175 1 95.56 176 ARG B CA 1
ATOM 3863 C C . ARG B 1 176 ? -16.875 17.516 -0.018 1 95.56 176 ARG B C 1
ATOM 3865 O O . ARG B 1 176 ? -16.688 16.766 0.941 1 95.56 176 ARG B O 1
ATOM 3872 N N . ARG B 1 177 ? -17.75 17.266 -0.98 1 96.94 177 ARG B N 1
ATOM 3873 C CA . ARG B 1 177 ? -18.562 16.062 -0.954 1 96.94 177 ARG B CA 1
ATOM 3874 C C . ARG B 1 177 ? -17.703 14.805 -1.09 1 96.94 177 ARG B C 1
ATOM 3876 O O . ARG B 1 177 ? -17.922 13.812 -0.391 1 96.94 177 ARG B O 1
ATOM 3883 N N . GLU B 1 178 ? -16.766 14.875 -2.004 1 97.31 178 GLU B N 1
ATOM 3884 C CA . GLU B 1 178 ? -15.859 13.75 -2.195 1 97.31 178 GLU B CA 1
ATOM 3885 C C . GLU B 1 178 ? -15.117 13.414 -0.907 1 97.31 178 GLU B C 1
ATOM 3887 O O . GLU B 1 178 ? -15.031 12.242 -0.516 1 97.31 178 GLU B O 1
ATOM 3892 N N . ILE B 1 179 ? -14.57 14.461 -0.23 1 98.06 179 ILE B N 1
ATOM 3893 C CA . ILE B 1 179 ? -13.828 14.273 1.011 1 98.06 179 ILE B CA 1
ATOM 3894 C C . ILE B 1 179 ? -14.727 13.633 2.062 1 98.06 179 ILE B C 1
ATOM 3896 O O . ILE B 1 179 ? -14.359 12.633 2.678 1 98.06 179 ILE B O 1
ATOM 3900 N N . ALA B 1 180 ? -15.891 14.156 2.221 1 98.19 180 ALA B N 1
ATOM 3901 C CA . ALA B 1 180 ? -16.844 13.641 3.209 1 98.19 180 ALA B CA 1
ATOM 3902 C C . ALA B 1 180 ? -17.203 12.188 2.916 1 98.19 180 ALA B C 1
ATOM 3904 O O . ALA B 1 180 ? -17.188 11.344 3.812 1 98.19 180 ALA B O 1
ATOM 3905 N N . ASP B 1 181 ? -17.578 11.938 1.614 1 98.38 181 ASP B N 1
ATOM 3906 C CA . ASP B 1 181 ? -17.984 10.602 1.211 1 98.38 181 ASP B CA 1
ATOM 3907 C C . ASP B 1 181 ? -16.875 9.578 1.47 1 98.38 181 ASP B C 1
ATOM 3909 O O . ASP B 1 181 ? -17.141 8.5 2 1 98.38 181 ASP B O 1
ATOM 3913 N N . VAL B 1 182 ? -15.648 9.891 1.119 1 98.56 182 VAL B N 1
ATOM 3914 C CA . VAL B 1 182 ? -14.555 8.938 1.266 1 98.56 182 VAL B CA 1
ATOM 3915 C C . VAL B 1 182 ? -14.289 8.68 2.748 1 98.56 182 VAL B C 1
ATOM 3917 O O . VAL B 1 182 ? -14.07 7.535 3.152 1 98.56 182 VAL B O 1
ATOM 3920 N N . VAL B 1 183 ? -14.312 9.727 3.613 1 98.62 183 VAL B N 1
ATOM 3921 C CA . VAL B 1 183 ? -14.094 9.555 5.047 1 98.62 183 VAL B CA 1
ATOM 3922 C C . VAL B 1 183 ? -15.188 8.656 5.633 1 98.62 183 VAL B C 1
ATOM 3924 O O . VAL B 1 183 ? -14.891 7.703 6.355 1 98.62 183 VAL B O 1
ATOM 3927 N N . ASP B 1 184 ? -16.422 8.945 5.285 1 98.38 184 ASP B N 1
ATOM 3928 C CA . ASP B 1 184 ? -17.547 8.172 5.809 1 98.38 184 ASP B CA 1
ATOM 3929 C C . ASP B 1 184 ? -17.484 6.723 5.348 1 98.38 184 ASP B C 1
ATOM 3931 O O . ASP B 1 184 ? -17.719 5.805 6.137 1 98.38 184 ASP B O 1
ATOM 3935 N N . VAL B 1 185 ? -17.188 6.504 4.09 1 98.44 185 VAL B N 1
ATOM 3936 C CA . VAL B 1 185 ? -17.125 5.156 3.539 1 98.44 185 VAL B CA 1
ATOM 3937 C C . VAL B 1 185 ? -15.961 4.395 4.18 1 98.44 185 VAL B C 1
ATOM 3939 O O . VAL B 1 185 ? -16.094 3.213 4.512 1 98.44 185 VAL B O 1
ATOM 3942 N N . ALA B 1 186 ? -14.781 5.035 4.336 1 98.62 186 ALA B N 1
ATOM 3943 C CA . ALA B 1 186 ? -13.648 4.387 4.988 1 98.62 186 ALA B CA 1
ATOM 3944 C C . ALA B 1 186 ? -14.023 3.916 6.391 1 98.62 186 ALA B C 1
ATOM 3946 O O . ALA B 1 186 ? -13.742 2.775 6.766 1 98.62 186 ALA B O 1
ATOM 3947 N N . ARG B 1 187 ? -14.68 4.773 7.156 1 98.56 187 ARG B N 1
ATOM 3948 C CA . ARG B 1 187 ? -15.078 4.426 8.516 1 98.56 187 ARG B CA 1
ATOM 3949 C C . ARG B 1 187 ? -16.078 3.279 8.516 1 98.56 187 ARG B C 1
ATOM 3951 O O . ARG B 1 187 ? -16 2.381 9.359 1 98.56 187 ARG B O 1
ATOM 3958 N N . ALA B 1 188 ? -17.047 3.328 7.555 1 98.31 188 ALA B N 1
ATOM 3959 C CA . ALA B 1 188 ? -18 2.234 7.441 1 98.31 188 ALA B CA 1
ATOM 3960 C C . ALA B 1 188 ? -17.297 0.922 7.098 1 98.31 188 ALA B C 1
ATOM 3962 O O . ALA B 1 188 ? -17.641 -0.131 7.641 1 98.31 188 ALA B O 1
ATOM 3963 N N . LEU B 1 189 ? -16.375 0.996 6.219 1 97.88 189 LEU B N 1
ATOM 3964 C CA . LEU B 1 189 ? -15.625 -0.193 5.828 1 97.88 189 LEU B CA 1
ATOM 3965 C C . LEU B 1 189 ? -14.82 -0.732 7.004 1 97.88 189 LEU B C 1
ATOM 3967 O O . LEU B 1 189 ? -14.781 -1.943 7.234 1 97.88 189 LEU B O 1
ATOM 3971 N N . TRP B 1 190 ? -14.164 0.133 7.801 1 98 190 TRP B N 1
ATOM 3972 C CA . TRP B 1 190 ? -13.391 -0.291 8.969 1 98 190 TRP B CA 1
ATOM 3973 C C . TRP B 1 190 ? -14.289 -0.961 10 1 98 190 TRP B C 1
ATOM 3975 O O . TRP B 1 190 ? -13.836 -1.827 10.75 1 98 190 TRP B O 1
ATOM 3985 N N . ASP B 1 191 ? -15.531 -0.62 9.992 1 97.69 191 ASP B N 1
ATOM 3986 C CA . ASP B 1 191 ? -16.5 -1.167 10.93 1 97.69 191 ASP B CA 1
ATOM 3987 C C . ASP B 1 191 ? -17.219 -2.373 10.336 1 97.69 191 ASP B C 1
ATOM 3989 O O . ASP B 1 191 ? -18.094 -2.961 10.977 1 97.69 191 ASP B O 1
ATOM 3993 N N . SER B 1 192 ? -16.938 -2.711 9.102 1 95.5 192 SER B N 1
ATOM 3994 C CA . SER B 1 192 ? -17.734 -3.715 8.406 1 95.5 192 SER B CA 1
ATOM 3995 C C . SER B 1 192 ? -17.609 -5.078 9.078 1 95.5 192 SER B C 1
ATOM 3997 O O . SER B 1 192 ? -18.438 -5.961 8.844 1 95.5 192 SER B O 1
ATOM 3999 N N . TRP B 1 193 ? -16.531 -5.312 9.836 1 91.56 193 TRP B N 1
ATOM 4000 C CA . TRP B 1 193 ? -16.422 -6.441 10.75 1 91.56 193 TRP B CA 1
ATOM 4001 C C . TRP B 1 193 ? -16.703 -6.008 12.188 1 91.56 193 TRP B C 1
ATOM 4003 O O . TRP B 1 193 ? -16.125 -5.031 12.672 1 91.56 193 TRP B O 1
ATOM 4013 N N . GLU B 1 194 ? -17.609 -6.711 12.82 1 93.56 194 GLU B N 1
ATOM 4014 C CA . GLU B 1 194 ? -17.734 -6.48 14.258 1 93.56 194 GLU B CA 1
ATOM 4015 C C . GLU B 1 194 ? -16.5 -6.977 15.008 1 93.56 194 GLU B C 1
ATOM 4017 O O . GLU B 1 194 ? -15.703 -7.75 14.461 1 93.56 194 GLU B O 1
ATOM 4022 N N . ASP B 1 195 ? -16.312 -6.539 16.25 1 89.62 195 ASP B N 1
ATOM 4023 C CA . ASP B 1 195 ? -15.125 -6.867 17.047 1 89.62 195 ASP B CA 1
ATOM 4024 C C . ASP B 1 195 ? -15 -8.375 17.234 1 89.62 195 ASP B C 1
ATOM 4026 O O . ASP B 1 195 ? -13.891 -8.914 17.266 1 89.62 195 ASP B O 1
ATOM 4030 N N . ASP B 1 196 ? -16.062 -9.078 17.281 1 82.12 196 ASP B N 1
ATOM 4031 C CA . ASP B 1 196 ? -16.031 -10.5 17.609 1 82.12 196 ASP B CA 1
ATOM 4032 C C . ASP B 1 196 ? -16.453 -11.344 16.406 1 82.12 196 ASP B C 1
ATOM 4034 O O . ASP B 1 196 ? -16.938 -12.461 16.562 1 82.12 196 ASP B O 1
ATOM 4038 N N . ALA B 1 197 ? -16.25 -10.711 15.258 1 81.94 197 ALA B N 1
ATOM 4039 C CA . ALA B 1 197 ? -16.656 -11.422 14.055 1 81.94 197 ALA B CA 1
ATOM 4040 C C . ALA B 1 197 ? -15.82 -12.68 13.852 1 81.94 197 ALA B C 1
ATOM 4042 O O . ALA B 1 197 ? -16.297 -13.664 13.281 1 81.94 197 ALA B O 1
ATOM 4043 N N . ILE B 1 198 ? -14.641 -12.625 14.383 1 72.12 198 ILE B N 1
ATOM 4044 C CA . ILE B 1 198 ? -13.773 -13.789 14.266 1 72.12 198 ILE B CA 1
ATOM 4045 C C . ILE B 1 198 ? -14.016 -14.742 15.438 1 72.12 198 ILE B C 1
ATOM 4047 O O . ILE B 1 198 ? -13.812 -14.367 16.594 1 72.12 198 ILE B O 1
ATOM 4051 N N . ILE B 1 199 ? -14.648 -15.883 15.305 1 64.31 199 ILE B N 1
ATOM 4052 C CA . ILE B 1 199 ? -15.07 -16.75 16.406 1 64.31 199 ILE B CA 1
ATOM 4053 C C . ILE B 1 199 ? -14.125 -17.938 16.5 1 64.31 199 ILE B C 1
ATOM 4055 O O . ILE B 1 199 ? -14.008 -18.562 17.562 1 64.31 199 ILE B O 1
ATOM 4059 N N . ARG B 1 200 ? -13.234 -18.031 15.711 1 61.69 200 ARG B N 1
ATOM 4060 C CA . ARG B 1 200 ? -12.25 -19.109 15.727 1 61.69 200 ARG B CA 1
ATOM 4061 C C . ARG B 1 200 ? -12.828 -20.375 16.359 1 61.69 200 ARG B C 1
ATOM 4063 O O . ARG B 1 200 ? -12.312 -20.859 17.359 1 61.69 200 ARG B O 1
ATOM 4070 N N . ASP B 1 201 ? -14.039 -20.766 16.094 1 54.88 201 ASP B N 1
ATOM 4071 C CA . ASP B 1 201 ? -14.594 -22.016 16.578 1 54.88 201 ASP B CA 1
ATOM 4072 C C . ASP B 1 201 ? -13.961 -23.219 15.867 1 54.88 201 ASP B C 1
ATOM 4074 O O . ASP B 1 201 ? -14.445 -23.641 14.82 1 54.88 201 ASP B O 1
ATOM 4078 N N . ARG B 1 202 ? -12.867 -23.672 16.453 1 54.19 202 ARG B N 1
ATOM 4079 C CA . ARG B 1 202 ? -12.094 -24.766 15.867 1 54.19 202 ARG B CA 1
ATOM 4080 C C . ARG B 1 202 ? -12.938 -26.016 15.727 1 54.19 202 ARG B C 1
ATOM 4082 O O . ARG B 1 202 ? -12.852 -26.719 14.719 1 54.19 202 ARG B O 1
ATOM 4089 N N . ALA B 1 203 ? -13.633 -26.188 16.812 1 54.09 203 ALA B N 1
ATOM 4090 C CA . ALA B 1 203 ? -14.453 -27.391 16.828 1 54.09 203 ALA B CA 1
ATOM 4091 C C . ALA B 1 203 ? -15.453 -27.406 15.68 1 54.09 203 ALA B C 1
ATOM 4093 O O . ALA B 1 203 ? -15.703 -28.453 15.078 1 54.09 203 ALA B O 1
ATOM 4094 N N . ALA B 1 204 ? -15.883 -26.234 15.391 1 52.88 204 ALA B N 1
ATOM 4095 C CA . ALA B 1 204 ? -16.906 -26.125 14.359 1 52.88 204 ALA B CA 1
ATOM 4096 C C . ALA B 1 204 ? -16.297 -25.75 13.016 1 52.88 204 ALA B C 1
ATOM 4098 O O . ALA B 1 204 ? -16.984 -25.719 11.992 1 52.88 204 ALA B O 1
ATOM 4099 N N . GLY B 1 205 ? -14.992 -25.562 13.008 1 54.72 205 GLY B N 1
ATOM 4100 C CA . GLY B 1 205 ? -14.312 -25.172 11.781 1 54.72 205 GLY B CA 1
ATOM 4101 C C . GLY B 1 205 ? -14.727 -23.797 11.281 1 54.72 205 GLY B C 1
ATOM 4102 O O . GLY B 1 205 ? -14.68 -23.531 10.078 1 54.72 205 GLY B O 1
ATOM 4103 N N . ARG B 1 206 ? -15.523 -23.188 12.266 1 58.47 206 ARG B N 1
ATOM 4104 C CA . ARG B 1 206 ? -15.984 -21.844 11.883 1 58.47 206 ARG B CA 1
ATOM 4105 C C . ARG B 1 206 ? -15.016 -20.781 12.375 1 58.47 206 ARG B C 1
ATOM 4107 O O . ARG B 1 206 ? -14.641 -20.766 13.555 1 58.47 206 ARG B O 1
ATOM 4114 N N . PHE B 1 207 ? -14.539 -19.969 11.391 1 66.25 207 PHE B N 1
ATOM 4115 C CA . PHE B 1 207 ? -13.555 -18.953 11.734 1 66.25 207 PHE B CA 1
ATOM 4116 C C . PHE B 1 207 ? -14.203 -17.578 11.75 1 66.25 207 PHE B C 1
ATOM 4118 O O . PHE B 1 207 ? -13.781 -16.688 12.508 1 66.25 207 PHE B O 1
ATOM 4125 N N . LEU B 1 208 ? -15.258 -17.5 11.062 1 73.94 208 LEU B N 1
ATOM 4126 C CA . LEU B 1 208 ? -15.883 -16.203 10.883 1 73.94 208 LEU B CA 1
ATOM 4127 C C . LEU B 1 208 ? -17.391 -16.281 11.086 1 73.94 208 LEU B C 1
ATOM 4129 O O . LEU B 1 208 ? -18.031 -17.219 10.602 1 73.94 208 LEU B O 1
ATOM 4133 N N . ASP B 1 209 ? -17.922 -15.477 11.914 1 77.81 209 ASP B N 1
ATOM 4134 C CA . ASP B 1 209 ? -19.359 -15.297 12.023 1 77.81 209 ASP B CA 1
ATOM 4135 C C . ASP B 1 209 ? -19.875 -14.344 10.938 1 77.81 209 ASP B C 1
ATOM 4137 O O . ASP B 1 209 ? -19.734 -13.125 11.062 1 77.81 209 ASP B O 1
ATOM 4141 N N . ALA B 1 210 ? -20.391 -14.891 9.906 1 79.19 210 ALA B N 1
ATOM 4142 C CA . ALA B 1 210 ? -20.812 -14.133 8.734 1 79.19 210 ALA B CA 1
ATOM 4143 C C . ALA B 1 210 ? -21.859 -13.078 9.109 1 79.19 210 ALA B C 1
ATOM 4145 O O . ALA B 1 210 ? -21.953 -12.039 8.461 1 79.19 210 ALA B O 1
ATOM 4146 N N . ASP B 1 211 ? -22.609 -13.289 10.195 1 85.56 211 ASP B N 1
ATOM 4147 C CA . ASP B 1 211 ? -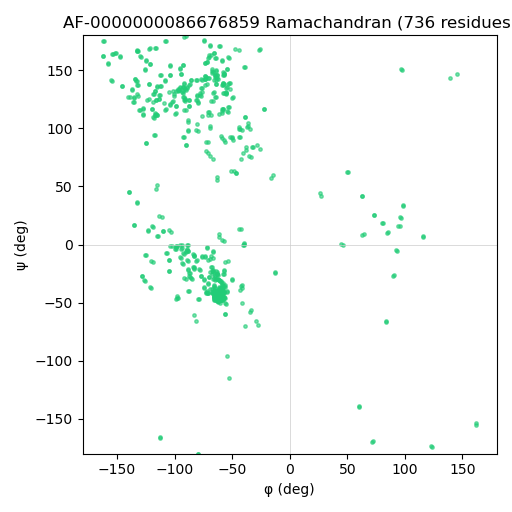23.641 -12.359 10.617 1 85.56 211 ASP B CA 1
ATOM 4148 C C . ASP B 1 211 ? -23.047 -11.102 11.234 1 85.56 211 ASP B C 1
ATOM 4150 O O . ASP B 1 211 ? -23.734 -10.102 11.43 1 85.56 211 ASP B O 1
ATOM 4154 N N . ARG B 1 212 ? -21.766 -11.25 11.43 1 89.62 212 ARG B N 1
ATOM 4155 C CA . ARG B 1 212 ? -21.094 -10.117 12.055 1 89.62 212 ARG B CA 1
ATOM 4156 C C . ARG B 1 212 ? -20.172 -9.414 11.062 1 89.62 212 ARG B C 1
ATOM 4158 O O . ARG B 1 212 ? -19.312 -8.625 11.461 1 89.62 212 ARG B O 1
ATOM 4165 N N . VAL B 1 213 ? -20.281 -9.734 9.867 1 89.44 213 VAL B N 1
ATOM 4166 C CA . VAL B 1 213 ? -19.625 -9.055 8.75 1 89.44 213 VAL B CA 1
ATOM 4167 C C . VAL B 1 213 ? -20.672 -8.383 7.863 1 89.44 213 VAL B C 1
ATOM 4169 O O . VAL B 1 213 ? -21.625 -9.023 7.418 1 89.44 213 VAL B O 1
ATOM 4172 N N . HIS B 1 214 ? -20.531 -7.039 7.609 1 93.06 214 HIS B N 1
ATOM 4173 C CA . HIS B 1 214 ? -21.609 -6.238 7.031 1 93.06 214 HIS B CA 1
ATOM 4174 C C . HIS B 1 214 ? -21.156 -5.582 5.727 1 93.06 214 HIS B C 1
ATOM 4176 O O . HIS B 1 214 ? -20.031 -5.102 5.621 1 93.06 214 HIS B O 1
ATOM 4182 N N . HIS B 1 215 ? -22.047 -5.609 4.789 1 94.19 215 HIS B N 1
ATOM 4183 C CA . HIS B 1 215 ? -21.859 -4.777 3.604 1 94.19 215 HIS B CA 1
ATOM 4184 C C . HIS B 1 215 ? -22.125 -3.309 3.916 1 94.19 215 HIS B C 1
ATOM 4186 O O . HIS B 1 215 ? -23 -2.988 4.715 1 94.19 215 HIS B O 1
ATOM 4192 N N . VAL B 1 216 ? -21.344 -2.438 3.318 1 95.88 216 VAL B N 1
ATOM 4193 C CA . VAL B 1 216 ? -21.5 -0.993 3.467 1 95.88 216 VAL B CA 1
ATOM 4194 C C . VAL B 1 216 ? -22.484 -0.469 2.426 1 95.88 216 VAL B C 1
ATOM 4196 O O . VAL B 1 216 ? -23.297 0.41 2.721 1 95.88 216 VAL B O 1
ATOM 4199 N N . ASN B 1 217 ? -22.484 -0.911 1.2 1 95.25 217 ASN B N 1
ATOM 4200 C CA . ASN B 1 217 ? -23.375 -0.582 0.094 1 95.25 217 ASN B CA 1
ATOM 4201 C C . ASN B 1 217 ? -23.516 0.927 -0.083 1 95.25 217 ASN B C 1
ATOM 4203 O O . ASN B 1 217 ? -24.625 1.454 -0.095 1 95.25 217 ASN B O 1
ATOM 4207 N N . PHE B 1 218 ? -22.469 1.601 -0.372 1 97.31 218 PHE B N 1
ATOM 4208 C CA . PHE B 1 218 ? -22.453 3.039 -0.604 1 97.31 218 PHE B CA 1
ATOM 4209 C C . PHE B 1 218 ? -22.516 3.348 -2.096 1 97.31 218 PHE B C 1
ATOM 4211 O O . PHE B 1 218 ? -21.797 2.723 -2.889 1 97.31 218 PHE B O 1
ATOM 4218 N N . THR B 1 219 ? -23.344 4.27 -2.514 1 96.62 219 THR B N 1
ATOM 4219 C CA . THR B 1 219 ? -23.359 4.855 -3.85 1 96.62 219 THR B CA 1
ATOM 4220 C C . THR B 1 219 ? -23.312 6.379 -3.773 1 96.62 219 THR B C 1
ATOM 4222 O O . THR B 1 219 ? -24.25 7.004 -3.275 1 96.62 219 THR B O 1
ATOM 4225 N N . GLY B 1 220 ? -22.219 6.93 -4.203 1 95.06 220 GLY B N 1
ATOM 4226 C CA . GLY B 1 220 ? -22.062 8.375 -4.219 1 95.06 220 GLY B CA 1
ATOM 4227 C C . GLY B 1 220 ? -22 8.953 -5.621 1 95.06 220 GLY B C 1
ATOM 4228 O O . GLY B 1 220 ? -22.359 8.281 -6.59 1 95.06 220 GLY B O 1
ATOM 4229 N N . ALA B 1 221 ? -21.578 10.195 -5.734 1 92.81 221 ALA B N 1
ATOM 4230 C CA . ALA B 1 221 ? -21.531 10.898 -7.012 1 92.81 221 ALA B CA 1
ATOM 4231 C C . ALA B 1 221 ? -20.438 10.344 -7.906 1 92.81 221 ALA B C 1
ATOM 4233 O O . ALA B 1 221 ? -20.594 10.258 -9.125 1 92.81 221 ALA B O 1
ATOM 4234 N N . ARG B 1 222 ? -19.312 9.914 -7.246 1 92.56 222 ARG B N 1
ATOM 4235 C CA . ARG B 1 222 ? -18.141 9.609 -8.07 1 92.56 222 ARG B CA 1
ATOM 4236 C C . ARG B 1 222 ? -17.734 8.148 -7.926 1 92.56 222 ARG B C 1
ATOM 4238 O O . ARG B 1 222 ? -16.922 7.645 -8.703 1 92.56 222 ARG B O 1
ATOM 4245 N N . PHE B 1 223 ? -18.281 7.52 -6.891 1 95.44 223 PHE B N 1
ATOM 4246 C CA . PHE B 1 223 ? -17.875 6.137 -6.695 1 95.44 223 PHE B CA 1
ATOM 4247 C C . PHE B 1 223 ? -18.953 5.352 -5.957 1 95.44 223 PHE B C 1
ATOM 4249 O O . PHE B 1 223 ? -19.891 5.938 -5.418 1 95.44 223 PHE B O 1
ATOM 4256 N N . ALA B 1 224 ? -18.859 4.055 -6 1 96.81 224 ALA B N 1
ATOM 4257 C CA . ALA B 1 224 ? -19.672 3.117 -5.227 1 96.81 224 ALA B CA 1
ATOM 4258 C C . ALA B 1 224 ? -18.812 2.021 -4.609 1 96.81 224 ALA B C 1
ATOM 4260 O O . ALA B 1 224 ? -17.797 1.619 -5.184 1 96.81 224 ALA B O 1
ATOM 4261 N N . VAL B 1 225 ? -19.172 1.654 -3.432 1 96.06 225 VAL B N 1
ATOM 4262 C CA . VAL B 1 225 ? -18.453 0.616 -2.688 1 96.06 225 VAL B CA 1
ATOM 4263 C C . VAL B 1 225 ? -19.469 -0.312 -2.014 1 96.06 225 VAL B C 1
ATOM 4265 O O . VAL B 1 225 ? -20.406 0.151 -1.348 1 96.06 225 VAL B O 1
ATOM 4268 N N . THR B 1 226 ? -19.266 -1.576 -2.131 1 94 226 THR B N 1
ATOM 4269 C CA . THR B 1 226 ? -20.188 -2.531 -1.513 1 94 226 THR B CA 1
ATOM 4270 C C . THR B 1 226 ? -19.641 -3.018 -0.175 1 94 226 THR B C 1
ATOM 4272 O O . THR B 1 226 ? -20.344 -2.984 0.839 1 94 226 THR B O 1
ATOM 4275 N N . GLY B 1 227 ? -18.328 -3.355 -0.135 1 89.81 227 GLY B N 1
ATOM 4276 C CA . GLY B 1 227 ? -17.781 -4.035 1.026 1 89.81 227 GLY B CA 1
ATOM 4277 C C . GLY B 1 227 ? -18.234 -5.48 1.137 1 89.81 227 GLY B C 1
ATOM 4278 O O . GLY B 1 227 ? -18.828 -6.023 0.209 1 89.81 227 GLY B O 1
ATOM 4279 N N . PRO B 1 228 ? -17.953 -6.188 2.326 1 92.81 228 PRO B N 1
ATOM 4280 C CA . PRO B 1 228 ? -17.156 -5.738 3.471 1 92.81 228 PRO B CA 1
ATOM 4281 C C . PRO B 1 228 ? -15.672 -5.621 3.15 1 92.81 228 PRO B C 1
ATOM 4283 O O . PRO B 1 228 ? -15.258 -5.906 2.023 1 92.81 228 PRO B O 1
ATOM 4286 N N . LEU B 1 229 ? -14.945 -5.031 4.125 1 92 229 LEU B N 1
ATOM 4287 C CA . LEU B 1 229 ? -13.492 -4.988 4 1 92 229 LEU B CA 1
ATOM 4288 C C . LEU B 1 229 ? -12.898 -6.395 4.062 1 92 229 LEU B C 1
ATOM 4290 O O . LEU B 1 229 ? -13.586 -7.344 4.445 1 92 229 LEU B O 1
ATOM 4294 N N . ILE B 1 230 ? -11.641 -6.516 3.656 1 87.25 230 ILE B N 1
ATOM 4295 C CA . ILE B 1 230 ? -11 -7.828 3.623 1 87.25 230 ILE B CA 1
ATOM 4296 C C . ILE B 1 230 ? -10.352 -8.117 4.973 1 87.25 230 ILE B C 1
ATOM 4298 O O . ILE B 1 230 ? -10.008 -9.266 5.27 1 87.25 230 ILE B O 1
ATOM 4302 N N . THR B 1 231 ? -10.211 -7.105 5.785 1 87.12 231 THR B N 1
ATOM 4303 C CA . THR B 1 231 ? -9.586 -7.223 7.094 1 87.12 231 THR B CA 1
ATOM 4304 C C . THR B 1 231 ? -10.633 -7.219 8.203 1 87.12 231 THR B C 1
ATOM 4306 O O . THR B 1 231 ? -11.695 -6.605 8.055 1 87.12 231 THR B O 1
ATOM 4309 N N . PRO B 1 232 ? -10.234 -7.855 9.328 1 87.56 232 PRO B N 1
ATOM 4310 C CA . PRO B 1 232 ? -11.047 -7.582 10.516 1 87.56 232 PRO B CA 1
ATOM 4311 C C . PRO B 1 232 ? -11.039 -6.105 10.906 1 87.56 232 PRO B C 1
ATOM 4313 O O . PRO B 1 232 ? -10.297 -5.312 10.32 1 87.56 232 PRO B O 1
ATOM 4316 N N . ARG B 1 233 ? -11.922 -5.832 11.852 1 93.5 233 ARG B N 1
ATOM 4317 C CA . ARG B 1 233 ? -11.922 -4.477 12.383 1 93.5 233 ARG B CA 1
ATOM 4318 C C . ARG B 1 233 ? -10.539 -4.094 12.898 1 93.5 233 ARG B C 1
ATOM 4320 O O . ARG B 1 233 ? -9.891 -4.879 13.594 1 93.5 233 ARG B O 1
ATOM 4327 N N . PRO B 1 234 ? -10 -2.926 12.516 1 93.88 234 PRO B N 1
ATOM 4328 C CA . PRO B 1 234 ? -8.664 -2.529 12.961 1 93.88 234 PRO B CA 1
ATOM 4329 C C . PRO B 1 234 ? -8.516 -2.549 14.477 1 93.88 234 PRO B C 1
ATOM 4331 O O . PRO B 1 234 ? -9.492 -2.334 15.203 1 93.88 234 PRO B O 1
ATOM 4334 N N . PRO B 1 235 ? -7.316 -2.793 14.992 1 93.31 235 PRO B N 1
ATOM 4335 C CA . PRO B 1 235 ? -7.055 -2.77 16.438 1 93.31 235 PRO B CA 1
ATOM 4336 C C . PRO B 1 235 ? -7.574 -1.5 17.109 1 93.31 235 PRO B C 1
ATOM 4338 O O . PRO B 1 235 ? -8.047 -1.549 18.25 1 93.31 235 PRO B O 1
ATOM 4341 N N . GLN B 1 236 ? -7.621 -0.384 16.438 1 97.25 236 GLN B N 1
ATOM 4342 C CA . GLN B 1 236 ? -8.07 0.881 17.016 1 97.25 236 GLN B CA 1
ATOM 4343 C C . GLN B 1 236 ? -9.578 1.047 16.859 1 97.25 236 GLN B C 1
ATOM 4345 O O . GLN B 1 236 ? -10.148 2.037 17.328 1 97.25 236 GLN B O 1
ATOM 4350 N N . GLY B 1 237 ? -10.219 0.077 16.25 1 96.81 237 GLY B N 1
ATOM 4351 C CA . GLY B 1 237 ? -11.578 0.272 15.789 1 96.81 237 GLY B CA 1
ATOM 4352 C C . GLY B 1 237 ? -11.664 0.952 14.438 1 96.81 237 GLY B C 1
ATOM 4353 O O . GLY B 1 237 ? -12.023 0.323 13.438 1 96.81 237 GLY B O 1
ATOM 4354 N N . GLN B 1 238 ? -11.234 2.17 14.438 1 98.12 238 GLN B N 1
ATOM 4355 C CA . GLN B 1 238 ? -11.047 2.965 13.234 1 98.12 238 GLN B CA 1
ATOM 4356 C C . GLN B 1 238 ? -9.695 3.678 13.242 1 98.12 238 GLN B C 1
ATOM 4358 O O . GLN B 1 238 ? -9.242 4.145 14.297 1 98.12 238 GLN B O 1
ATOM 4363 N N . VAL B 1 239 ? -9.086 3.715 12.07 1 98.19 239 VAL B N 1
ATOM 4364 C CA . VAL B 1 239 ? -7.84 4.453 11.891 1 98.19 239 VAL B CA 1
ATOM 4365 C C . VAL B 1 239 ? -8.047 5.918 12.258 1 98.19 239 VAL B C 1
ATOM 4367 O O . VAL B 1 239 ? -9.094 6.496 11.969 1 98.19 239 VAL B O 1
ATOM 4370 N N . VAL B 1 240 ? -7.078 6.574 12.969 1 98.81 240 VAL B N 1
ATOM 4371 C CA . VAL B 1 240 ? -7.16 7.984 13.328 1 98.81 240 VAL B CA 1
ATOM 4372 C C . VAL B 1 240 ? -7.148 8.844 12.07 1 98.81 240 VAL B C 1
ATOM 4374 O O . VAL B 1 240 ? -6.262 8.703 11.219 1 98.81 240 VAL B O 1
ATOM 4377 N N . VAL B 1 241 ? -8.125 9.711 11.945 1 98.88 241 VAL B N 1
ATOM 4378 C CA . VAL B 1 241 ? -8.266 10.539 10.75 1 98.88 241 VAL B CA 1
ATOM 4379 C C . VAL B 1 241 ? -7.812 11.961 11.055 1 98.88 241 VAL B C 1
ATOM 4381 O O . VAL B 1 241 ? -8.375 12.625 11.93 1 98.88 241 VAL B O 1
ATOM 4384 N N . ILE B 1 242 ? -6.797 12.422 10.32 1 98.81 242 ILE B N 1
ATOM 4385 C CA . ILE B 1 242 ? -6.168 13.734 10.477 1 98.81 242 ILE B CA 1
ATOM 4386 C C . ILE B 1 242 ? -6.41 14.578 9.234 1 98.81 242 ILE B C 1
ATOM 4388 O O . ILE B 1 242 ? -6.309 14.078 8.109 1 98.81 242 ILE B O 1
ATOM 4392 N N . GLY B 1 243 ? -6.758 15.828 9.414 1 98.44 243 GLY B N 1
ATOM 4393 C CA . GLY B 1 243 ? -6.938 16.703 8.258 1 98.44 243 GLY B CA 1
ATOM 4394 C C . GLY B 1 243 ? -6.918 18.172 8.617 1 98.44 243 GLY B C 1
ATOM 4395 O O . GLY B 1 243 ? -7.039 18.531 9.797 1 98.44 243 GLY B O 1
ATOM 4396 N N . ALA B 1 244 ? -6.715 18.984 7.633 1 97.44 244 ALA B N 1
ATOM 4397 C CA . ALA B 1 244 ? -6.801 20.438 7.82 1 97.44 244 ALA B CA 1
ATOM 4398 C C . ALA B 1 244 ? -8.219 20.859 8.188 1 97.44 244 ALA B C 1
ATOM 4400 O O . ALA B 1 244 ? -9.195 20.312 7.664 1 97.44 244 ALA B O 1
ATOM 4401 N N . ASP B 1 245 ? -8.312 21.859 9 1 96.12 245 ASP B N 1
ATOM 4402 C CA . ASP B 1 245 ? -9.617 22.359 9.422 1 96.12 245 ASP B CA 1
ATOM 4403 C C . ASP B 1 245 ? -10.352 23.016 8.25 1 96.12 245 ASP B C 1
ATOM 4405 O O . ASP B 1 245 ? -11.57 23.203 8.305 1 96.12 245 ASP B O 1
ATOM 4409 N N . THR B 1 246 ? -9.664 23.219 7.113 1 94.44 246 THR B N 1
ATOM 4410 C CA . THR B 1 246 ? -10.227 23.938 5.977 1 94.44 246 THR B CA 1
ATOM 4411 C C . THR B 1 246 ? -10.836 22.953 4.969 1 94.44 246 THR B C 1
ATOM 4413 O O . THR B 1 246 ? -11.406 23.375 3.959 1 94.44 246 THR B O 1
ATOM 4416 N N . LEU B 1 247 ? -10.789 21.672 5.211 1 95.25 247 LEU B N 1
ATOM 4417 C CA . LEU B 1 247 ? -11.242 20.672 4.25 1 95.25 247 LEU B CA 1
ATOM 4418 C C . LEU B 1 247 ? -12.766 20.594 4.219 1 95.25 247 LEU B C 1
ATOM 4420 O O . LEU B 1 247 ? -13.336 19.953 3.344 1 95.25 247 LEU B O 1
ATOM 4424 N N . GLY B 1 248 ? -13.445 21.234 5.148 1 94.38 248 GLY B N 1
ATOM 4425 C CA . GLY B 1 248 ? -14.898 21.234 5.164 1 94.38 248 GLY B CA 1
ATOM 4426 C C . GLY B 1 248 ? -15.492 20.031 5.852 1 94.38 248 GLY B C 1
ATOM 4427 O O . GLY B 1 248 ? -16.688 19.734 5.699 1 94.38 248 GLY B O 1
ATOM 4428 N N . VAL B 1 249 ? -14.633 19.25 6.531 1 96.69 249 VAL B N 1
ATOM 4429 C CA . VAL B 1 249 ? -15.117 18.031 7.188 1 96.69 249 VAL B CA 1
ATOM 4430 C C . VAL B 1 249 ? -14.586 17.969 8.617 1 96.69 249 VAL B C 1
ATOM 4432 O O . 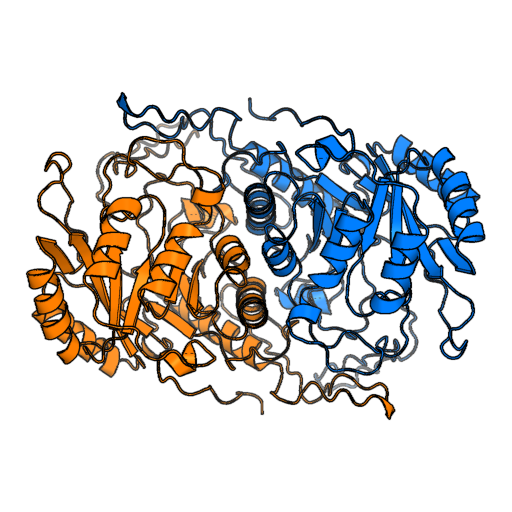VAL B 1 249 ? -14.25 16.891 9.109 1 96.69 249 VAL B O 1
ATOM 4435 N N . THR B 1 250 ? -14.484 19.109 9.289 1 97.69 250 THR B N 1
ATOM 4436 C CA . THR B 1 250 ? -13.859 19.203 10.609 1 97.69 250 THR B CA 1
ATOM 4437 C C . THR B 1 250 ? -14.562 18.281 11.602 1 97.69 250 THR B C 1
ATOM 4439 O O . THR B 1 250 ? -13.922 17.688 12.469 1 97.69 250 THR B O 1
ATOM 4442 N N . ASP B 1 251 ? -15.836 18.109 11.453 1 97.5 251 ASP B N 1
ATOM 4443 C CA . ASP B 1 251 ? -16.641 17.297 12.352 1 97.5 251 ASP B CA 1
ATOM 4444 C C . ASP B 1 251 ? -16.312 15.805 12.172 1 97.5 251 ASP B C 1
ATOM 4446 O O . ASP B 1 251 ? -16.688 14.977 13 1 97.5 251 ASP B O 1
ATOM 4450 N N . ARG B 1 252 ? -15.617 15.484 11.117 1 97.5 252 ARG B N 1
ATOM 4451 C CA . ARG B 1 252 ? -15.258 14.102 10.828 1 97.5 252 ARG B CA 1
ATOM 4452 C C . ARG B 1 252 ? -13.828 13.797 11.266 1 97.5 252 ARG B C 1
ATOM 4454 O O . ARG B 1 252 ? -13.375 12.656 11.18 1 97.5 252 ARG B O 1
ATOM 4461 N N . LEU B 1 253 ? -13.109 14.773 11.742 1 98.31 253 LEU B N 1
ATOM 4462 C CA . LEU B 1 253 ? -11.688 14.617 12.016 1 98.31 253 LEU B CA 1
ATOM 4463 C C . LEU B 1 253 ? -11.453 14.203 13.469 1 98.31 253 LEU B C 1
ATOM 4465 O O . LEU B 1 253 ? -12.117 14.711 14.375 1 98.31 253 LEU B O 1
ATOM 4469 N N . ASP B 1 254 ? -10.57 13.219 13.672 1 98.56 254 ASP B N 1
ATOM 4470 C CA . ASP B 1 254 ? -10.055 12.961 15.008 1 98.56 254 ASP B CA 1
ATOM 4471 C C . ASP B 1 254 ? -9.039 14.023 15.422 1 98.56 254 ASP B C 1
ATOM 4473 O O . ASP B 1 254 ? -8.969 14.398 16.594 1 98.56 254 ASP B O 1
ATOM 4477 N N . VAL B 1 255 ? -8.234 14.484 14.453 1 98.69 255 VAL B N 1
ATOM 4478 C CA . VAL B 1 255 ? -7.266 15.555 14.664 1 98.69 255 VAL B CA 1
ATOM 4479 C C . VAL B 1 255 ? -7.414 16.609 13.562 1 98.69 255 VAL B C 1
ATOM 4481 O O . VAL B 1 255 ? -7.195 16.312 12.383 1 98.69 255 VAL B O 1
ATOM 4484 N N . ALA B 1 256 ? -7.797 17.797 13.93 1 98.75 256 ALA B N 1
ATOM 4485 C CA . ALA B 1 256 ? -7.82 18.922 13.008 1 98.75 256 ALA B CA 1
ATOM 4486 C C . ALA B 1 256 ? -6.5 19.703 13.047 1 98.75 256 ALA B C 1
ATOM 4488 O O . ALA B 1 256 ? -6.023 20.062 14.117 1 98.75 256 ALA B O 1
ATOM 4489 N N . LEU B 1 257 ? -5.902 19.891 11.898 1 98.5 257 LEU B N 1
ATOM 4490 C CA . LEU B 1 257 ? -4.699 20.703 11.75 1 98.5 257 LEU B CA 1
ATOM 4491 C C . LEU B 1 257 ? -5.059 22.156 11.445 1 98.5 257 LEU B C 1
ATOM 4493 O O . LEU B 1 257 ? -5.773 22.438 10.484 1 98.5 257 LEU B O 1
ATOM 4497 N N . VAL B 1 258 ? -4.559 23.062 12.242 1 98 258 VAL B N 1
ATOM 4498 C CA . VAL B 1 258 ? -4.824 24.484 12.023 1 98 258 VAL B CA 1
ATOM 4499 C C . VAL B 1 258 ? -3.516 25.219 11.734 1 98 258 VAL B C 1
ATOM 4501 O O . VAL B 1 258 ? -2.504 24.984 12.398 1 98 258 VAL B O 1
ATOM 4504 N N . ALA B 1 259 ? -3.561 26.016 10.695 1 96.62 259 ALA B N 1
ATOM 4505 C CA . ALA B 1 259 ? -2.404 26.828 10.305 1 96.62 259 ALA B CA 1
ATOM 4506 C C . ALA B 1 259 ? -2.711 28.312 10.43 1 96.62 259 ALA B C 1
ATOM 4508 O O . ALA B 1 259 ? -3.719 28.797 9.906 1 96.62 259 ALA B O 1
ATOM 4509 N N . ALA B 1 260 ? -1.899 29 11.188 1 96.19 260 ALA B N 1
ATOM 4510 C CA . ALA B 1 260 ? -1.931 30.453 11.312 1 96.19 260 ALA B CA 1
ATOM 4511 C C . ALA B 1 260 ? -0.547 31 11.648 1 96.19 260 ALA B C 1
ATOM 4513 O O . ALA B 1 260 ? 0.339 30.25 12.07 1 96.19 260 ALA B O 1
ATOM 4514 N N . SER B 1 261 ? -0.368 32.281 11.492 1 94.94 261 SER B N 1
ATOM 4515 C CA . SER B 1 261 ? 0.974 32.844 11.562 1 94.94 261 SER B CA 1
ATOM 4516 C C . SER B 1 261 ? 1.297 33.312 12.969 1 94.94 261 SER B C 1
ATOM 4518 O O . SER B 1 261 ? 2.453 33.625 13.281 1 94.94 261 SER B O 1
ATOM 4520 N N . THR B 1 262 ? 0.242 33.469 13.828 1 96.5 262 THR B N 1
ATOM 4521 C CA . THR B 1 262 ? 0.467 33.906 15.211 1 96.5 262 THR B CA 1
ATOM 4522 C C . THR B 1 262 ? -0.248 32.969 16.188 1 96.5 262 THR B C 1
ATOM 4524 O O . THR B 1 262 ? -1.16 32.219 15.797 1 96.5 262 THR B O 1
ATOM 4527 N N . VAL B 1 263 ? 0.164 33 17.422 1 97.81 263 VAL B N 1
ATOM 4528 C CA . VAL B 1 263 ? -0.451 32.156 18.453 1 97.81 263 VAL B CA 1
ATOM 4529 C C . VAL B 1 263 ? -1.904 32.594 18.656 1 97.81 263 VAL B C 1
ATOM 4531 O O . VAL B 1 263 ? -2.783 31.75 18.844 1 97.81 263 VAL B O 1
ATOM 4534 N N . ASP B 1 264 ? -2.143 33.906 18.578 1 97.5 264 ASP B N 1
ATOM 4535 C CA . ASP B 1 264 ? -3.502 34.406 18.766 1 97.5 264 ASP B CA 1
ATOM 4536 C C . ASP B 1 264 ? -4.418 33.906 17.641 1 97.5 264 ASP B C 1
ATOM 4538 O O . ASP B 1 264 ? -5.547 33.5 17.891 1 97.5 264 ASP B O 1
ATOM 4542 N N . GLU B 1 265 ? -3.951 34.031 16.438 1 97.62 265 GLU B N 1
ATOM 4543 C CA . GLU B 1 265 ? -4.727 33.531 15.297 1 97.62 265 GLU B CA 1
ATOM 4544 C C . GLU B 1 265 ? -4.918 32.031 15.398 1 97.62 265 GLU B C 1
ATOM 4546 O O . GLU B 1 265 ? -5.973 31.5 15.023 1 97.62 265 GLU B O 1
ATOM 4551 N N . THR B 1 266 ? -3.906 31.359 15.82 1 98 266 THR B N 1
ATOM 4552 C CA . THR B 1 266 ? -4.012 29.922 16.047 1 98 266 THR B CA 1
ATOM 4553 C C . THR B 1 266 ? -5.102 29.609 17.062 1 98 266 THR B C 1
ATOM 4555 O O . THR B 1 266 ? -5.891 28.672 16.875 1 98 266 THR B O 1
ATOM 4558 N N . ALA B 1 267 ? -5.137 30.375 18.125 1 98.19 267 ALA B N 1
ATOM 4559 C CA . ALA B 1 267 ? -6.156 30.188 19.156 1 98.19 267 ALA B CA 1
ATOM 4560 C C . ALA B 1 267 ? -7.559 30.344 18.578 1 98.19 267 ALA B C 1
ATOM 4562 O O . ALA B 1 267 ? -8.461 29.578 18.906 1 98.19 267 ALA B O 1
ATOM 4563 N N . GLU B 1 268 ? -7.711 31.344 17.766 1 98.06 268 GLU B N 1
ATOM 4564 C CA . GLU B 1 268 ? -9.008 31.578 17.125 1 98.06 268 GLU B CA 1
ATOM 4565 C C . GLU B 1 268 ? -9.406 30.406 16.234 1 98.06 268 GLU B C 1
ATOM 4567 O O . GLU B 1 268 ? -10.547 29.953 16.281 1 98.06 268 GLU B O 1
ATOM 4572 N N . ARG B 1 269 ? -8.492 29.953 15.453 1 97.88 269 ARG B N 1
ATOM 4573 C CA . ARG B 1 269 ? -8.766 28.828 14.562 1 97.88 269 ARG B CA 1
ATOM 4574 C C . ARG B 1 269 ? -9.062 27.562 15.359 1 97.88 269 ARG B C 1
ATOM 4576 O O . ARG B 1 269 ? -9.914 26.766 14.969 1 97.88 269 ARG B O 1
ATOM 4583 N N . ALA B 1 270 ? -8.305 27.359 16.391 1 98.5 270 ALA B N 1
ATOM 4584 C CA . ALA B 1 270 ? -8.516 26.203 17.25 1 98.5 270 ALA B CA 1
ATOM 4585 C C . ALA B 1 270 ? -9.922 26.203 17.844 1 98.5 270 ALA B C 1
ATOM 4587 O O . ALA B 1 270 ? -10.602 25.172 17.859 1 98.5 270 ALA B O 1
ATOM 4588 N N . ARG B 1 271 ? -10.32 27.359 18.359 1 98.12 271 ARG B N 1
ATOM 4589 C CA . ARG B 1 271 ? -11.672 27.5 18.891 1 98.12 271 ARG B CA 1
ATOM 4590 C C . ARG B 1 271 ? -12.719 27.156 17.844 1 98.12 271 ARG B C 1
ATOM 4592 O O . ARG B 1 271 ? -13.688 26.453 18.141 1 98.12 271 ARG B O 1
ATOM 4599 N N . GLN B 1 272 ? -12.523 27.656 16.672 1 98.31 272 GLN B N 1
ATOM 4600 C CA . GLN B 1 272 ? -13.469 27.391 15.594 1 98.31 272 GLN B CA 1
ATOM 4601 C C . GLN B 1 272 ? -13.5 25.906 15.242 1 98.31 272 GLN B C 1
ATOM 4603 O O . GLN B 1 272 ? -14.57 25.344 15.023 1 98.31 272 GLN B O 1
ATOM 4608 N N . ALA B 1 273 ? -12.312 25.281 15.117 1 98.25 273 ALA B N 1
ATOM 4609 C CA . ALA B 1 273 ? -12.25 23.859 14.797 1 98.25 273 ALA B CA 1
ATOM 4610 C C . ALA B 1 273 ? -13 23.016 15.828 1 98.25 273 ALA B C 1
ATOM 4612 O O . ALA B 1 273 ? -13.719 22.078 15.477 1 98.25 273 ALA B O 1
ATOM 4613 N N . ARG B 1 274 ? -12.82 23.391 17.094 1 97.81 274 ARG B N 1
ATOM 4614 C CA . ARG B 1 274 ? -13.539 22.688 18.156 1 97.81 274 ARG B CA 1
ATOM 4615 C C . ARG B 1 274 ? -15.047 22.906 18.031 1 97.81 274 ARG B C 1
ATOM 4617 O O . ARG B 1 274 ? -15.82 21.953 18.203 1 97.81 274 ARG B O 1
ATOM 4624 N N . ALA B 1 275 ? -15.383 24.094 17.75 1 97.88 275 ALA B N 1
ATOM 4625 C CA . ALA B 1 275 ? -16.797 24.391 17.547 1 97.88 275 ALA B CA 1
ATOM 4626 C C . ALA B 1 275 ? -17.375 23.609 16.391 1 97.88 275 ALA B C 1
ATOM 4628 O O . ALA B 1 275 ? -18.547 23.203 16.422 1 97.88 275 ALA B O 1
ATOM 4629 N N . ASP B 1 276 ? -16.578 23.328 15.438 1 97.62 276 ASP B N 1
ATOM 4630 C CA . ASP B 1 276 ? -17 22.609 14.234 1 97.62 276 ASP B CA 1
ATOM 4631 C C . ASP B 1 276 ? -17 21.094 14.469 1 97.62 276 ASP B C 1
ATOM 4633 O O . ASP B 1 276 ? -17.422 20.328 13.602 1 97.62 276 ASP B O 1
ATOM 4637 N N . GLY B 1 277 ? -16.453 20.656 15.602 1 97 277 GLY B N 1
ATOM 4638 C CA . GLY B 1 277 ? -16.656 19.266 15.977 1 97 277 GLY B CA 1
ATOM 4639 C C . GLY B 1 277 ? -15.375 18.469 16 1 97 277 GLY B C 1
ATOM 4640 O O . GLY B 1 277 ? -15.406 17.234 16.156 1 97 277 GLY B O 1
ATOM 4641 N N . ALA B 1 278 ? -14.211 19.094 15.844 1 96.5 278 ALA B N 1
ATOM 4642 C CA . ALA B 1 278 ? -12.953 18.359 15.922 1 96.5 278 ALA B CA 1
ATOM 4643 C C . ALA B 1 278 ? -12.734 17.812 17.328 1 96.5 278 ALA B C 1
ATOM 4645 O O . ALA B 1 278 ? -13.023 18.469 18.312 1 96.5 278 ALA B O 1
ATOM 4646 N N . ARG B 1 279 ? -12.172 16.578 17.375 1 97 279 ARG B N 1
ATOM 4647 C CA . ARG B 1 279 ? -11.914 15.977 18.672 1 97 279 ARG B CA 1
ATOM 4648 C C . ARG B 1 279 ? -10.641 16.531 19.297 1 97 279 ARG B C 1
ATOM 4650 O O . ARG B 1 279 ? -10.602 16.844 20.484 1 97 279 ARG B O 1
ATOM 4657 N N . LEU B 1 280 ? -9.641 16.578 18.516 1 98.25 280 LEU B N 1
ATOM 4658 C CA . LEU B 1 280 ? -8.383 17.219 18.891 1 98.25 280 LEU B CA 1
ATOM 4659 C C . LEU B 1 280 ? -7.969 18.266 17.859 1 98.25 280 LEU B C 1
ATOM 4661 O O . LEU B 1 280 ? -8.312 18.156 16.688 1 98.25 280 LEU B O 1
ATOM 4665 N N . VAL B 1 281 ? -7.273 19.266 18.312 1 98.62 281 VAL B N 1
ATOM 4666 C CA . VAL B 1 281 ? -6.773 20.328 17.438 1 98.62 281 VAL B CA 1
ATOM 4667 C C . VAL B 1 281 ? -5.258 20.422 17.562 1 98.62 281 VAL B C 1
ATOM 4669 O O . VAL B 1 281 ? -4.727 20.531 18.672 1 98.62 281 VAL B O 1
ATOM 4672 N N . PHE B 1 282 ? -4.559 20.328 16.453 1 98.62 282 PHE B N 1
ATOM 4673 C CA . PHE B 1 282 ? -3.109 20.453 16.375 1 98.62 282 PHE B CA 1
ATOM 4674 C C . PHE B 1 282 ? -2.727 21.719 15.609 1 98.62 282 PHE B C 1
ATOM 4676 O O . PHE B 1 282 ? -3.285 22 14.547 1 98.62 282 PHE B O 1
ATOM 4683 N N . ALA B 1 283 ? -1.762 22.469 16.094 1 98.5 283 ALA B N 1
ATOM 4684 C CA . ALA B 1 283 ? -1.217 23.625 15.383 1 98.5 283 ALA B CA 1
ATOM 4685 C C . ALA B 1 283 ? -0.091 23.203 14.445 1 98.5 283 ALA B C 1
ATOM 4687 O O . ALA B 1 283 ? 0.74 22.359 14.797 1 98.5 283 ALA B O 1
ATOM 4688 N N . GLU B 1 284 ? -0.079 23.75 13.258 1 97.62 284 GLU B N 1
ATOM 4689 C CA . GLU B 1 284 ? 1.031 23.594 12.32 1 97.62 284 GLU B CA 1
ATOM 4690 C C . GLU B 1 284 ? 2.176 24.547 12.648 1 97.62 284 GLU B C 1
ATOM 4692 O O . GLU B 1 284 ? 1.998 25.766 12.633 1 97.62 284 GLU B O 1
ATOM 4697 N N . VAL B 1 285 ? 3.398 23.984 12.852 1 96.81 285 VAL B N 1
ATOM 4698 C CA . VAL B 1 285 ? 4.504 24.844 13.273 1 96.81 285 VAL B CA 1
ATOM 4699 C C . VAL B 1 285 ? 5.758 24.484 12.477 1 96.81 285 VAL B C 1
ATOM 4701 O O . VAL B 1 285 ? 6.223 23.344 12.508 1 96.81 285 VAL B O 1
ATOM 4704 N N . GLU B 1 286 ? 6.324 25.422 11.781 1 94.81 286 GLU B N 1
ATOM 4705 C CA . GLU B 1 286 ? 7.645 25.297 11.172 1 94.81 286 GLU B CA 1
ATOM 4706 C C . GLU B 1 286 ? 8.75 25.672 12.156 1 94.81 286 GLU B C 1
ATOM 4708 O O . GLU B 1 286 ? 8.594 26.609 12.945 1 94.81 286 GLU B O 1
ATOM 4713 N N . VAL B 1 287 ? 9.852 24.938 12.102 1 94.88 287 VAL B N 1
ATOM 4714 C CA . VAL B 1 287 ? 10.859 25.188 13.125 1 94.88 287 VAL B CA 1
ATOM 4715 C C . VAL B 1 287 ? 12.25 25.125 12.5 1 94.88 287 VAL B C 1
ATOM 4717 O O . VAL B 1 287 ? 12.578 24.188 11.773 1 94.88 287 VAL B O 1
ATOM 4720 N N . GLN B 1 288 ? 12.992 26.062 12.664 1 92.5 288 GLN B N 1
ATOM 4721 C CA . GLN B 1 288 ? 14.438 26.094 12.453 1 92.5 288 GLN B CA 1
ATOM 4722 C C . GLN B 1 288 ? 15.172 26.391 13.758 1 92.5 288 GLN B C 1
ATOM 4724 O O . GLN B 1 288 ? 15.102 27.5 14.273 1 92.5 288 GLN B O 1
ATOM 4729 N N . LEU B 1 289 ? 15.836 25.359 14.25 1 92.69 289 LEU B N 1
ATOM 4730 C CA . LEU B 1 289 ? 16.547 25.547 15.508 1 92.69 289 LEU B CA 1
ATOM 4731 C C . LEU B 1 289 ? 18.016 25.906 15.258 1 92.69 289 LEU B C 1
ATOM 4733 O O . LEU B 1 289 ? 18.688 25.234 14.469 1 92.69 289 LEU B O 1
ATOM 4737 N N . GLY B 1 290 ? 18.469 26.797 15.914 1 85.06 290 GLY B N 1
ATOM 4738 C CA . GLY B 1 290 ? 19.844 27.266 15.789 1 85.06 290 GLY B CA 1
ATOM 4739 C C . GLY B 1 290 ? 19.984 28.484 14.898 1 85.06 290 GLY B C 1
ATOM 4740 O O . GLY B 1 290 ? 19.109 28.781 14.094 1 85.06 290 GLY B O 1
ATOM 4741 N N . THR B 1 291 ? 20.953 29.344 15.102 1 71 291 THR B N 1
ATOM 4742 C CA . THR B 1 291 ? 21.188 30.547 14.328 1 71 291 THR B CA 1
ATOM 4743 C C . THR B 1 291 ? 22.375 30.375 13.391 1 71 291 THR B C 1
ATOM 4745 O O . THR B 1 291 ? 22.891 31.359 12.852 1 71 291 THR B O 1
ATOM 4748 N N . ASP B 1 292 ? 22.828 29.125 13.242 1 69.69 292 ASP B N 1
ATOM 4749 C CA . ASP B 1 292 ? 24.062 28.875 12.516 1 69.69 292 ASP B CA 1
ATOM 4750 C C . ASP B 1 292 ? 23.797 28.703 11.023 1 69.69 292 ASP B C 1
ATOM 4752 O O . ASP B 1 292 ? 24.703 28.391 10.25 1 69.69 292 ASP B O 1
ATOM 4756 N N . ARG B 1 293 ? 22.578 28.688 10.633 1 68.75 293 ARG B N 1
ATOM 4757 C CA . ARG B 1 293 ? 22.328 28.375 9.227 1 68.75 293 ARG B CA 1
ATOM 4758 C C . ARG B 1 293 ? 22.25 29.641 8.391 1 68.75 293 ARG B C 1
ATOM 4760 O O . ARG B 1 293 ? 21.812 30.688 8.883 1 68.75 293 ARG B O 1
ATOM 4767 N N . ASP B 1 294 ? 23.031 29.531 7.254 1 54.38 294 ASP B N 1
ATOM 4768 C CA . ASP B 1 294 ? 23.188 30.656 6.332 1 54.38 294 ASP B CA 1
ATOM 4769 C C . ASP B 1 294 ? 21.844 31.109 5.793 1 54.38 294 ASP B C 1
ATOM 4771 O O . ASP B 1 294 ? 20.969 30.297 5.516 1 54.38 294 ASP B O 1
ATOM 4775 N N . ALA B 1 295 ? 21.453 32.25 6.105 1 52.16 295 ALA B N 1
ATOM 4776 C CA . ALA B 1 295 ? 20.344 33.094 5.703 1 52.16 295 ALA B CA 1
ATOM 4777 C C . ALA B 1 295 ? 20.078 33 4.203 1 52.16 295 ALA B C 1
ATOM 4779 O O . ALA B 1 295 ? 19.188 33.656 3.674 1 52.16 295 ALA B O 1
ATOM 4780 N N . VAL B 1 296 ? 20.812 32.219 3.484 1 50.19 296 VAL B N 1
ATOM 4781 C CA . VAL B 1 296 ? 20.828 32.625 2.08 1 50.19 296 VAL B CA 1
ATOM 4782 C C . VAL B 1 296 ? 19.469 32.312 1.445 1 50.19 296 VAL B C 1
ATOM 4784 O O . VAL B 1 296 ? 18.969 33.094 0.637 1 50.19 296 VAL B O 1
ATOM 4787 N N . THR B 1 297 ? 18.906 31.234 1.757 1 61.38 297 THR B N 1
ATOM 4788 C CA . THR B 1 297 ? 17.688 31.062 0.988 1 61.38 297 THR B CA 1
ATOM 4789 C C . THR B 1 297 ? 16.469 31.469 1.814 1 61.38 297 THR B C 1
ATOM 4791 O O . THR B 1 297 ? 16.266 30.969 2.922 1 61.38 297 THR B O 1
ATOM 4794 N N . PRO B 1 298 ? 15.914 32.562 1.295 1 68.81 298 PRO B N 1
ATOM 4795 C CA . PRO B 1 298 ? 14.711 33 1.994 1 68.81 298 PRO B CA 1
ATOM 4796 C C . PRO B 1 298 ? 13.703 31.875 2.215 1 68.81 298 PRO B C 1
ATOM 4798 O O . PRO B 1 298 ? 13.547 31 1.354 1 68.81 298 PRO B O 1
ATOM 4801 N N . TRP B 1 299 ? 13.32 31.734 3.457 1 78.12 299 TRP B N 1
ATOM 4802 C CA . TRP B 1 299 ? 12.219 30.844 3.803 1 78.12 299 TRP B CA 1
ATOM 4803 C C . TRP B 1 299 ? 10.891 31.578 3.838 1 78.12 299 TRP B C 1
ATOM 4805 O O . TRP B 1 299 ? 10.508 32.125 4.875 1 78.12 299 TRP B O 1
ATOM 4815 N N . ALA B 1 300 ? 10.172 31.562 2.645 1 76.94 300 ALA B N 1
ATOM 4816 C CA . ALA B 1 300 ? 8.945 32.344 2.502 1 76.94 300 ALA B CA 1
ATOM 4817 C C . ALA B 1 300 ? 7.879 31.859 3.48 1 76.94 300 ALA B C 1
ATOM 4819 O O . ALA B 1 300 ? 7.816 30.672 3.814 1 76.94 300 ALA B O 1
ATOM 4820 N N . PRO B 1 301 ? 7.121 32.875 3.906 1 77.5 301 PRO B N 1
ATOM 4821 C CA . PRO B 1 301 ? 6.023 32.5 4.789 1 77.5 301 PRO B CA 1
ATOM 4822 C C . PRO B 1 301 ? 5.07 31.484 4.133 1 77.5 301 PRO B C 1
ATOM 4824 O O . PRO B 1 301 ? 4.781 31.594 2.939 1 77.5 301 PRO B O 1
ATOM 4827 N N . SER B 1 302 ? 4.656 30.516 4.906 1 81.06 302 SER B N 1
ATOM 4828 C CA . SER B 1 302 ? 3.768 29.469 4.422 1 81.06 302 SER B CA 1
ATOM 4829 C C . SER B 1 302 ? 2.357 29.641 4.98 1 81.06 302 SER B C 1
ATOM 4831 O O . SER B 1 302 ? 1.428 28.953 4.539 1 81.06 302 SER B O 1
ATOM 4833 N N . GLY B 1 303 ? 2.172 30.578 5.902 1 86.44 303 GLY B N 1
ATOM 4834 C CA . GLY B 1 303 ? 0.91 30.688 6.617 1 86.44 303 GLY B CA 1
ATOM 4835 C C . GLY B 1 303 ? 0.886 29.922 7.922 1 86.44 303 GLY B C 1
ATOM 4836 O O . GLY B 1 303 ? -0.054 30.047 8.711 1 86.44 303 GLY B O 1
ATOM 4837 N N . ARG B 1 304 ? 1.939 29.188 8.172 1 91.56 304 ARG B N 1
ATOM 4838 C CA . ARG B 1 304 ? 2.084 28.469 9.43 1 91.56 304 ARG B CA 1
ATOM 4839 C C . ARG B 1 304 ? 2.846 29.297 10.461 1 91.56 304 ARG B C 1
ATOM 4841 O O . ARG B 1 304 ? 3.582 30.219 10.102 1 91.56 304 ARG B O 1
ATOM 4848 N N . LEU B 1 305 ? 2.58 29 11.68 1 95 305 LEU B N 1
ATOM 4849 C CA . LEU B 1 305 ? 3.461 29.516 12.727 1 95 305 LEU B CA 1
ATOM 4850 C C . LEU B 1 305 ? 4.898 29.047 12.5 1 95 305 LEU B C 1
ATOM 4852 O O . LEU B 1 305 ? 5.133 27.906 12.102 1 95 305 LEU B O 1
ATOM 4856 N N . ARG B 1 306 ? 5.859 29.984 12.695 1 93.81 306 ARG B N 1
ATOM 4857 C CA . ARG B 1 306 ? 7.254 29.625 12.453 1 93.81 306 ARG B CA 1
ATOM 4858 C C . ARG B 1 306 ? 8.141 30.078 13.609 1 93.81 306 ARG B C 1
ATOM 4860 O O . ARG B 1 306 ? 8.016 31.203 14.094 1 93.81 306 ARG B O 1
ATOM 4867 N N . HIS B 1 307 ? 8.922 29.219 14.102 1 94.5 307 HIS B N 1
ATOM 4868 C CA . HIS B 1 307 ? 9.969 29.547 15.055 1 94.5 307 HIS B CA 1
ATOM 4869 C C . HIS B 1 307 ? 11.352 29.438 14.422 1 94.5 307 HIS B C 1
ATOM 4871 O O . HIS B 1 307 ? 11.727 28.375 13.93 1 94.5 307 HIS B O 1
ATOM 4877 N N . VAL B 1 308 ? 12.016 30.469 14.328 1 92.19 308 VAL B N 1
ATOM 4878 C CA . VAL B 1 308 ? 13.43 30.5 13.977 1 92.19 308 VAL B CA 1
ATOM 4879 C C . VAL B 1 308 ? 14.242 31.031 15.164 1 92.19 308 VAL B C 1
ATOM 4881 O O . VAL B 1 308 ? 14.117 32.188 15.547 1 92.19 308 VAL B O 1
ATOM 4884 N N . GLY B 1 309 ? 15.023 30.141 15.758 1 92.06 309 GLY B N 1
ATOM 4885 C CA . GLY B 1 309 ? 15.75 30.578 16.938 1 92.06 309 GLY B CA 1
ATOM 4886 C C . GLY B 1 309 ? 16.25 29.438 17.797 1 92.06 309 GLY B C 1
ATOM 4887 O O . GLY B 1 309 ? 16.516 28.344 17.281 1 92.06 309 GLY B O 1
ATOM 4888 N N . ASP B 1 310 ? 16.438 29.656 19.062 1 92.38 310 ASP B N 1
ATOM 4889 C CA . ASP B 1 310 ? 17.047 28.656 19.938 1 92.38 310 ASP B CA 1
ATOM 4890 C C . ASP B 1 310 ? 15.984 27.781 20.594 1 92.38 310 ASP B C 1
ATOM 4892 O O . ASP B 1 310 ? 14.789 27.969 20.359 1 92.38 310 ASP B O 1
ATOM 4896 N N . ALA B 1 311 ? 16.406 26.859 21.359 1 94 311 ALA B N 1
ATOM 4897 C CA . ALA B 1 311 ? 15.547 25.859 22 1 94 311 ALA B CA 1
ATOM 4898 C C . ALA B 1 311 ? 14.648 26.5 23.047 1 94 311 ALA B C 1
ATOM 4900 O O . ALA B 1 311 ? 13.5 26.094 23.234 1 94 311 ALA B O 1
ATOM 4901 N N . ASP B 1 312 ? 15.195 27.484 23.797 1 93.69 312 ASP B N 1
ATOM 4902 C CA . ASP B 1 312 ? 14.414 28.141 24.844 1 93.69 312 ASP B CA 1
ATOM 4903 C C . ASP B 1 312 ? 13.195 28.859 24.266 1 93.69 312 ASP B C 1
ATOM 4905 O O . ASP B 1 312 ? 12.094 28.75 24.797 1 93.69 312 ASP B O 1
ATOM 4909 N N . GLY B 1 313 ? 13.469 29.641 23.219 1 94.38 313 GLY B N 1
ATOM 4910 C CA . GLY B 1 313 ? 12.367 30.297 22.531 1 94.38 313 GLY B CA 1
ATOM 4911 C C . GLY B 1 313 ? 11.328 29.312 22 1 94.38 313 GLY B C 1
ATOM 4912 O O . GLY B 1 313 ? 10.125 29.594 22.047 1 94.38 313 GLY B O 1
ATOM 4913 N N . PHE B 1 314 ? 11.766 28.266 21.5 1 95.06 314 PHE B N 1
ATOM 4914 C CA . PHE B 1 314 ? 10.867 27.234 20.984 1 95.06 314 PHE B CA 1
ATOM 4915 C C . PHE B 1 314 ? 10.008 26.672 22.094 1 95.06 314 PHE B C 1
ATOM 4917 O O . PHE B 1 314 ? 8.797 26.516 21.953 1 95.06 314 PHE B O 1
ATOM 4924 N N . ARG B 1 315 ? 10.609 26.312 23.203 1 94 315 ARG B N 1
ATOM 4925 C CA . ARG B 1 315 ? 9.875 25.797 24.359 1 94 315 ARG B CA 1
ATOM 4926 C C . ARG B 1 315 ? 8.836 26.797 24.828 1 94 315 ARG B C 1
ATOM 4928 O O . ARG B 1 315 ? 7.727 26.422 25.219 1 94 315 ARG B O 1
ATOM 4935 N N . ALA B 1 316 ? 9.234 28.062 24.812 1 94.31 316 ALA B N 1
ATOM 4936 C CA . ALA B 1 316 ? 8.289 29.109 25.188 1 94.31 316 ALA B CA 1
ATOM 4937 C C . ALA B 1 316 ? 7.086 29.141 24.266 1 94.31 316 ALA B C 1
ATOM 4939 O O . ALA B 1 316 ? 5.953 29.344 24.703 1 94.31 316 ALA B O 1
ATOM 4940 N N . LEU B 1 317 ? 7.383 28.969 22.984 1 95.44 317 LEU B N 1
ATOM 4941 C CA . LEU B 1 317 ? 6.297 28.906 22 1 95.44 317 LEU B CA 1
ATOM 4942 C C . LEU B 1 317 ? 5.383 27.719 22.297 1 95.44 317 LEU B C 1
ATOM 4944 O O . LEU B 1 317 ? 4.156 27.859 22.281 1 95.44 317 LEU B O 1
ATOM 4948 N N . LEU B 1 318 ? 5.91 26.547 22.531 1 94.75 318 LEU B N 1
ATOM 4949 C CA . LEU B 1 318 ? 5.125 25.359 22.844 1 94.75 318 LEU B CA 1
ATOM 4950 C C . LEU B 1 318 ? 4.277 25.578 24.094 1 94.75 318 LEU B C 1
ATOM 4952 O O . LEU B 1 318 ? 3.127 25.141 24.156 1 94.75 318 LEU B O 1
ATOM 4956 N N . ASP B 1 319 ? 4.867 26.266 25.094 1 93.88 319 ASP B N 1
ATOM 4957 C CA . ASP B 1 319 ? 4.133 26.562 26.328 1 93.88 319 ASP B CA 1
ATOM 4958 C C . ASP B 1 319 ? 2.912 27.422 26.031 1 93.88 319 ASP B C 1
ATOM 4960 O O . ASP B 1 319 ? 1.835 27.203 26.594 1 93.88 319 ASP B O 1
ATOM 4964 N N . ARG B 1 320 ? 3.141 28.422 25.234 1 95.88 320 ARG B N 1
ATOM 4965 C CA . ARG B 1 320 ? 2.023 29.281 24.859 1 95.88 320 ARG B CA 1
ATOM 4966 C C . ARG B 1 320 ? 0.954 28.5 24.109 1 95.88 320 ARG B C 1
ATOM 4968 O O . ARG B 1 320 ? -0.242 28.719 24.312 1 95.88 320 ARG B O 1
ATOM 4975 N N . LEU B 1 321 ? 1.378 27.578 23.297 1 96.62 321 LEU B N 1
ATOM 4976 C CA . LEU B 1 321 ? 0.45 26.781 22.5 1 96.62 321 LEU B CA 1
ATOM 4977 C C . LEU B 1 321 ? -0.279 25.75 23.344 1 96.62 321 LEU B C 1
ATOM 4979 O O . LEU B 1 321 ? -1.399 25.359 23.031 1 96.62 321 LEU B O 1
ATOM 4983 N N . ALA B 1 322 ? 0.333 25.266 24.391 1 94 322 ALA B N 1
ATOM 4984 C CA . ALA B 1 322 ? -0.261 24.266 25.266 1 94 322 ALA B CA 1
ATOM 4985 C C . ALA B 1 322 ? -1.583 24.75 25.844 1 94 322 ALA B C 1
ATOM 4987 O O . ALA B 1 322 ? -2.471 23.953 26.156 1 94 322 ALA B O 1
ATOM 4988 N N . GLY B 1 323 ? -1.761 26 25.875 1 90.69 323 GLY B N 1
ATOM 4989 C CA . GLY B 1 323 ? -3.006 26.562 26.359 1 90.69 323 GLY B CA 1
ATOM 4990 C C . GLY B 1 323 ? -4.051 26.75 25.281 1 90.69 323 GLY B C 1
ATOM 4991 O O . GLY B 1 323 ? -5.203 27.078 25.562 1 90.69 323 GLY B O 1
ATOM 4992 N N . VAL B 1 324 ? -3.676 26.453 24.047 1 95.56 324 VAL B N 1
ATOM 4993 C CA . VAL B 1 324 ? -4.496 26.828 22.906 1 95.56 324 VAL B CA 1
ATOM 4994 C C . VAL B 1 324 ? -4.891 25.594 22.109 1 95.56 324 VAL B C 1
ATOM 4996 O O . VAL B 1 324 ? -6.016 25.5 21.609 1 95.56 324 VAL B O 1
ATOM 4999 N N . VAL B 1 325 ? -4.023 24.656 22.016 1 97.94 325 VAL B N 1
ATOM 5000 C CA . VAL B 1 325 ? -4.234 23.469 21.188 1 97.94 325 VAL B CA 1
ATOM 5001 C C . VAL B 1 325 ? -3.885 22.203 21.984 1 97.94 325 VAL B C 1
ATOM 5003 O O . VAL B 1 325 ? -3.338 22.297 23.094 1 97.94 325 VAL B O 1
ATOM 5006 N N . ASP B 1 326 ? -4.289 21.047 21.438 1 97.12 326 ASP B N 1
ATOM 5007 C CA . ASP B 1 326 ? -4.027 19.766 22.094 1 97.12 326 ASP B CA 1
ATOM 5008 C C . ASP B 1 326 ? -2.66 19.219 21.688 1 97.12 326 ASP B C 1
ATOM 5010 O O . ASP B 1 326 ? -2.105 18.359 22.375 1 97.12 326 ASP B O 1
ATOM 5014 N N . GLY B 1 327 ? -2.193 19.641 20.531 1 97.06 327 GLY B N 1
ATOM 5015 C CA . GLY B 1 327 ? -0.911 19.188 20.016 1 97.06 327 GLY B CA 1
ATOM 5016 C C . GLY B 1 327 ? -0.353 20.094 18.938 1 97.06 327 GLY B C 1
ATOM 5017 O O . GLY B 1 327 ? -0.97 21.109 18.578 1 97.06 327 GLY B O 1
ATOM 5018 N N . VAL B 1 328 ? 0.872 19.766 18.5 1 97.12 328 VAL B N 1
ATOM 5019 C CA . VAL B 1 328 ? 1.51 20.484 17.391 1 97.12 328 VAL B CA 1
ATOM 5020 C C . VAL B 1 328 ? 2.084 19.469 16.391 1 97.12 328 VAL B C 1
ATOM 5022 O O . VAL B 1 328 ? 2.584 18.422 16.781 1 97.12 328 VAL B O 1
ATOM 5025 N N . ARG B 1 329 ? 1.92 19.703 15.148 1 97.81 329 ARG B N 1
ATOM 5026 C CA . ARG B 1 329 ? 2.723 19.031 14.133 1 97.81 329 ARG B CA 1
ATOM 5027 C C . ARG B 1 329 ? 3.867 19.922 13.656 1 97.81 329 ARG B C 1
ATOM 5029 O O . ARG B 1 329 ? 3.633 21 13.117 1 97.81 329 ARG B O 1
ATOM 5036 N N . LEU B 1 330 ? 5.035 19.422 13.867 1 96.88 330 LEU B N 1
ATOM 5037 C CA . LEU B 1 330 ? 6.238 20.188 13.562 1 96.88 330 LEU B CA 1
ATOM 5038 C C . LEU B 1 330 ? 6.723 19.891 12.148 1 96.88 330 LEU B C 1
ATOM 5040 O O . LEU B 1 330 ? 6.672 18.75 11.695 1 96.88 330 LEU B O 1
ATOM 5044 N N . HIS B 1 331 ? 7.137 20.922 11.5 1 95.12 331 HIS B N 1
ATOM 5045 C CA . HIS B 1 331 ? 7.789 20.875 10.195 1 95.12 331 HIS B CA 1
ATOM 5046 C C . HIS B 1 331 ? 9.211 21.422 10.273 1 95.12 331 HIS B C 1
ATOM 5048 O O . HIS B 1 331 ? 9.43 22.625 10.125 1 95.12 331 HIS B O 1
ATOM 5054 N N . PRO B 1 332 ? 10.164 20.547 10.461 1 93.5 332 PRO B N 1
ATOM 5055 C CA . PRO B 1 332 ? 11.547 21.031 10.547 1 93.5 332 PRO B CA 1
ATOM 5056 C C . PRO B 1 332 ? 12.039 21.672 9.25 1 93.5 332 PRO B C 1
ATOM 5058 O O . PRO B 1 332 ? 11.703 21.188 8.156 1 93.5 332 PRO B O 1
ATOM 5061 N N . ALA B 1 333 ? 12.734 22.75 9.383 1 88.94 333 ALA B N 1
ATOM 5062 C CA . ALA B 1 333 ? 13.32 23.375 8.203 1 88.94 333 ALA B CA 1
ATOM 5063 C C . ALA B 1 333 ? 14.211 22.391 7.441 1 88.94 333 ALA B C 1
ATOM 5065 O O . ALA B 1 333 ? 14.008 22.156 6.25 1 88.94 333 ALA B O 1
ATOM 5066 N N . LYS B 1 334 ? 15.164 21.922 8.055 1 87.06 334 LYS B N 1
ATOM 5067 C CA . LYS B 1 334 ? 16 20.828 7.586 1 87.06 334 LYS B CA 1
ATOM 5068 C C . LYS B 1 334 ? 15.898 19.609 8.508 1 87.06 334 LYS B C 1
ATOM 5070 O O . LYS B 1 334 ? 16.375 19.656 9.648 1 87.06 334 LYS B O 1
ATOM 5075 N N . LEU B 1 335 ? 15.336 18.578 7.992 1 88.19 335 LEU B N 1
ATOM 5076 C CA . LEU B 1 335 ? 14.984 17.422 8.805 1 88.19 335 LEU B CA 1
ATOM 5077 C C . LEU B 1 335 ? 16.219 16.844 9.5 1 88.19 335 LEU B C 1
ATOM 5079 O O . LEU B 1 335 ? 16.203 16.641 10.711 1 88.19 335 LEU B O 1
ATOM 5083 N N . ALA B 1 336 ? 17.266 16.641 8.812 1 84.5 336 ALA B N 1
ATOM 5084 C CA . ALA B 1 336 ? 18.469 15.977 9.344 1 84.5 336 ALA B CA 1
ATOM 5085 C C . ALA B 1 336 ? 19.141 16.844 10.406 1 84.5 336 ALA B C 1
ATOM 5087 O O . ALA B 1 336 ? 19.828 16.312 11.289 1 84.5 336 ALA B O 1
ATOM 5088 N N . VAL B 1 337 ? 18.891 18.125 10.359 1 87.12 337 VAL B N 1
ATOM 5089 C CA . VAL B 1 337 ? 19.547 19.047 11.281 1 87.12 337 VAL B CA 1
ATOM 5090 C C . VAL B 1 337 ? 18.609 19.359 12.445 1 87.12 337 VAL B C 1
ATOM 5092 O O . VAL B 1 337 ? 19.016 19.281 13.609 1 87.12 337 VAL B O 1
ATOM 5095 N N . ASP B 1 338 ? 17.438 19.641 12.133 1 92.19 338 ASP B N 1
ATOM 5096 C CA . ASP B 1 338 ? 16.531 20.203 13.125 1 92.19 338 ASP B CA 1
ATOM 5097 C C . ASP B 1 338 ? 15.867 19.109 13.961 1 92.19 338 ASP B C 1
ATOM 5099 O O . ASP B 1 338 ? 15.531 19.328 15.125 1 92.19 338 ASP B O 1
ATOM 5103 N N . LEU B 1 339 ? 15.656 17.906 13.383 1 93.25 339 LEU B N 1
ATOM 5104 C CA . LEU B 1 339 ? 14.977 16.859 14.148 1 93.25 339 LEU B CA 1
ATOM 5105 C C . LEU B 1 339 ? 15.805 16.453 15.359 1 93.25 339 LEU B C 1
ATOM 5107 O O . LEU B 1 339 ? 15.281 16.391 16.484 1 93.25 339 LEU B O 1
ATOM 5111 N N . PRO B 1 340 ? 17.094 16.203 15.219 1 91.19 340 PRO B N 1
ATOM 5112 C CA . PRO B 1 340 ? 17.891 15.914 16.422 1 91.19 340 PRO B CA 1
ATOM 5113 C C . PRO B 1 340 ? 17.875 17.062 17.422 1 91.19 340 PRO B C 1
ATOM 5115 O O . PRO B 1 340 ? 17.844 16.812 18.641 1 91.19 340 PRO B O 1
ATOM 5118 N N . ARG B 1 341 ? 17.906 18.25 16.953 1 92.94 341 ARG B N 1
ATOM 5119 C CA . ARG B 1 341 ? 17.859 19.406 17.844 1 92.94 341 ARG B CA 1
ATOM 5120 C C . ARG B 1 341 ? 16.531 19.484 18.578 1 92.94 341 ARG B C 1
ATOM 5122 O O . ARG B 1 341 ? 16.484 19.828 19.766 1 92.94 341 ARG B O 1
ATOM 5129 N N . LEU B 1 342 ? 15.492 19.203 17.844 1 93.69 342 LEU B N 1
ATOM 5130 C CA . LEU B 1 342 ? 14.172 19.156 18.453 1 93.69 342 LEU B CA 1
ATOM 5131 C C . LEU B 1 342 ? 14.117 18.094 19.531 1 93.69 342 LEU B C 1
ATOM 5133 O O . LEU B 1 342 ? 13.594 18.328 20.625 1 93.69 342 LEU B O 1
ATOM 5137 N N . ALA B 1 343 ? 14.641 16.938 19.234 1 91.12 343 ALA B N 1
ATOM 5138 C CA . ALA B 1 343 ? 14.656 15.836 20.188 1 91.12 343 ALA B CA 1
ATOM 5139 C C . ALA B 1 343 ? 15.352 16.25 21.484 1 91.12 343 ALA B C 1
ATOM 5141 O O . ALA B 1 343 ? 14.914 15.875 22.578 1 91.12 343 ALA B O 1
ATOM 5142 N N . ALA B 1 344 ? 16.344 17.031 21.312 1 89.19 344 ALA B N 1
ATOM 5143 C CA . ALA B 1 344 ? 17.125 17.469 22.469 1 89.19 344 ALA B CA 1
ATOM 5144 C C . ALA B 1 344 ? 16.375 18.562 23.25 1 89.19 344 ALA B C 1
ATOM 5146 O O . ALA B 1 344 ? 16.562 18.703 24.453 1 89.19 344 ALA B O 1
ATOM 5147 N N . ALA B 1 345 ? 15.539 19.281 22.516 1 89.06 345 ALA B N 1
ATOM 5148 C CA . ALA B 1 345 ? 14.867 20.438 23.094 1 89.06 345 ALA B CA 1
ATOM 5149 C C . ALA B 1 345 ? 13.57 20.031 23.797 1 89.06 345 ALA B C 1
ATOM 5151 O O . ALA B 1 345 ? 13.039 20.781 24.609 1 89.06 345 ALA B O 1
ATOM 5152 N N . LEU B 1 346 ? 12.992 18.953 23.328 1 86.94 346 LEU B N 1
ATOM 5153 C CA . LEU B 1 346 ? 11.688 18.547 23.828 1 86.94 346 LEU B CA 1
ATOM 5154 C C . LEU B 1 346 ? 11.812 17.891 25.203 1 86.94 346 LEU B C 1
ATOM 5156 O O . LEU B 1 346 ? 12.844 17.281 25.516 1 86.94 346 LEU B O 1
ATOM 5160 N N . PRO B 1 347 ? 10.758 18.266 25.938 1 70.88 347 PRO B N 1
ATOM 5161 C CA . PRO B 1 347 ? 10.812 17.656 27.281 1 70.88 347 PRO B CA 1
ATOM 5162 C C . PRO B 1 347 ? 10.539 16.156 27.25 1 70.88 347 PRO B C 1
ATOM 5164 O O . PRO B 1 347 ? 10.016 15.633 26.266 1 70.88 347 PRO B O 1
ATOM 5167 N N . GLY B 1 348 ? 10.922 15.414 28.281 1 64.81 348 GLY B N 1
ATOM 5168 C CA . GLY B 1 348 ? 10.859 13.977 28.484 1 64.81 348 GLY B CA 1
ATOM 5169 C C . GLY B 1 348 ? 9.758 13.305 27.688 1 64.81 348 GLY B C 1
ATOM 5170 O O . GLY B 1 348 ? 8.961 13.977 27.031 1 64.81 348 GLY B O 1
ATOM 5171 N N . ARG B 1 349 ? 9.711 11.969 27.578 1 63.97 349 ARG B N 1
ATOM 5172 C CA . ARG B 1 349 ? 8.914 10.992 26.844 1 63.97 349 ARG B CA 1
ATOM 5173 C C . ARG B 1 349 ? 7.484 10.938 27.359 1 63.97 349 ARG B C 1
ATOM 5175 O O . ARG B 1 349 ? 7.254 10.555 28.516 1 63.97 349 ARG B O 1
ATOM 5182 N N . PRO B 1 350 ? 6.535 11.68 26.516 1 63.41 350 PRO B N 1
ATOM 5183 C CA . PRO B 1 350 ? 5.188 11.398 27.016 1 63.41 350 PRO B CA 1
ATOM 5184 C C . PRO B 1 350 ? 4.867 9.906 27.031 1 63.41 350 PRO B C 1
ATOM 5186 O O . PRO B 1 350 ? 5.492 9.117 26.312 1 63.41 350 PRO B O 1
ATOM 5189 N N . ASP B 1 351 ? 4.121 9.508 27.953 1 67.06 351 ASP B N 1
ATOM 5190 C CA . ASP B 1 351 ? 3.613 8.141 28.047 1 67.06 351 ASP B CA 1
ATOM 5191 C C . ASP B 1 351 ? 2.818 7.758 26.797 1 67.06 351 ASP B C 1
ATOM 5193 O O . ASP B 1 351 ? 1.978 8.531 26.328 1 67.06 351 ASP B O 1
ATOM 5197 N N . THR B 1 352 ? 3.301 6.785 26.094 1 79.88 352 THR B N 1
ATOM 5198 C CA . THR B 1 352 ? 2.566 6.262 24.953 1 79.88 352 THR B CA 1
ATOM 5199 C C . THR B 1 352 ? 1.754 5.031 25.344 1 79.88 352 THR B C 1
ATOM 5201 O O . THR B 1 352 ? 2.164 4.262 26.219 1 79.88 352 THR B O 1
ATOM 5204 N N . GLY B 1 353 ? 0.451 5.078 24.875 1 86.12 353 GLY B N 1
ATOM 5205 C CA . GLY B 1 353 ? -0.38 3.896 25.047 1 86.12 353 GLY B CA 1
ATOM 5206 C C . GLY B 1 353 ? -0.11 2.824 24 1 86.12 353 GLY B C 1
ATOM 5207 O O . GLY B 1 353 ? 0.797 2.965 23.188 1 86.12 353 GLY B O 1
ATOM 5208 N N . PRO B 1 354 ? -0.864 1.716 24.125 1 90.12 354 PRO B N 1
ATOM 5209 C CA . PRO B 1 354 ? -0.658 0.598 23.203 1 90.12 354 PRO B CA 1
ATOM 5210 C C . PRO B 1 354 ? -1.034 0.944 21.766 1 90.12 354 PRO B C 1
ATOM 5212 O O . PRO B 1 354 ? -0.491 0.36 20.828 1 90.12 354 PRO B O 1
ATOM 5215 N N . THR B 1 355 ? -1.979 1.857 21.562 1 95.75 355 THR B N 1
ATOM 5216 C CA . THR B 1 355 ? -2.365 2.316 20.234 1 95.75 355 THR B CA 1
ATOM 5217 C C . THR B 1 355 ? -2.195 3.828 20.109 1 95.75 355 THR B C 1
ATOM 5219 O O . THR B 1 355 ? -1.963 4.516 21.109 1 95.75 355 THR B O 1
ATOM 5222 N N . LEU B 1 356 ? -2.283 4.328 18.906 1 97.75 356 LEU B N 1
ATOM 5223 C CA . LEU B 1 356 ? -2.211 5.77 18.719 1 97.75 356 LEU B CA 1
ATOM 5224 C C . LEU B 1 356 ? -3.41 6.461 19.359 1 97.75 356 LEU B C 1
ATOM 5226 O O . LEU B 1 356 ? -3.271 7.547 19.938 1 97.75 356 LEU B O 1
ATOM 5230 N N . ARG B 1 357 ? -4.598 5.859 19.344 1 97.5 357 ARG B N 1
ATOM 5231 C CA . ARG B 1 357 ? -5.762 6.441 20 1 97.5 357 ARG B CA 1
ATOM 5232 C C . ARG B 1 357 ? -5.535 6.578 21.5 1 97.5 357 ARG B C 1
ATOM 5234 O O . ARG B 1 357 ? -5.855 7.609 22.094 1 97.5 357 ARG B O 1
ATOM 5241 N N . ASP B 1 358 ? -5.012 5.535 22.016 1 95.94 358 ASP B N 1
ATOM 5242 C CA . ASP B 1 358 ? -4.695 5.59 23.438 1 95.94 358 ASP B CA 1
ATOM 5243 C C . ASP B 1 358 ? -3.707 6.715 23.734 1 95.94 358 ASP B C 1
ATOM 5245 O O . ASP B 1 358 ? -3.885 7.469 24.703 1 95.94 358 ASP B O 1
ATOM 5249 N N . THR B 1 359 ? -2.709 6.793 22.922 1 95.69 359 THR B N 1
ATOM 5250 C CA . THR B 1 359 ? -1.685 7.816 23.078 1 95.69 359 THR B CA 1
ATOM 5251 C C . THR B 1 359 ? -2.299 9.211 23.016 1 95.69 359 THR B C 1
ATOM 5253 O O . THR B 1 359 ? -1.912 10.109 23.766 1 95.69 359 THR B O 1
ATOM 5256 N N . LEU B 1 360 ? -3.285 9.375 22.156 1 96.56 360 LEU B N 1
ATOM 5257 C CA . LEU B 1 360 ? -3.891 10.68 21.922 1 96.56 360 LEU B CA 1
ATOM 5258 C C . LEU B 1 360 ? -5.07 10.914 22.859 1 96.56 360 LEU B C 1
ATOM 5260 O O . LEU B 1 360 ? -5.684 11.977 22.844 1 96.56 360 LEU B O 1
ATOM 5264 N N . GLY B 1 361 ? -5.434 9.93 23.625 1 95.56 361 GLY B N 1
ATOM 5265 C CA . GLY B 1 361 ? -6.566 10.039 24.516 1 95.56 361 GLY B CA 1
ATOM 5266 C C . GLY B 1 361 ? -7.902 10.016 23.797 1 95.56 361 GLY B C 1
ATOM 5267 O O . GLY B 1 361 ? -8.875 10.609 24.266 1 95.56 361 GLY B O 1
ATOM 5268 N N . LEU B 1 362 ? -7.934 9.414 22.625 1 97.12 362 LEU B N 1
ATOM 5269 C CA . LEU B 1 362 ? -9.164 9.273 21.859 1 97.12 362 LEU B CA 1
ATOM 5270 C C . LEU B 1 362 ? -9.898 7.984 22.219 1 97.12 362 LEU B C 1
ATOM 5272 O O . LEU B 1 362 ? -9.273 6.938 22.391 1 97.12 362 LEU B O 1
ATOM 5276 N N . PRO B 1 363 ? -11.141 8.102 22.391 1 95.81 363 PRO B N 1
ATOM 5277 C CA . PRO B 1 363 ? -11.883 6.867 22.656 1 95.81 363 PRO B CA 1
ATOM 5278 C C . PRO B 1 363 ? -11.922 5.934 21.453 1 95.81 363 PRO B C 1
ATOM 5280 O O . PRO B 1 363 ? -11.883 6.395 20.297 1 95.81 363 PRO B O 1
ATOM 5283 N N . ARG B 1 364 ? -11.938 4.66 21.672 1 95.62 364 ARG B N 1
ATOM 5284 C CA . ARG B 1 364 ? -12.172 3.695 20.609 1 95.62 364 ARG B CA 1
ATOM 5285 C C . ARG B 1 364 ? -13.594 3.805 20.062 1 95.62 364 ARG B C 1
ATOM 5287 O O . ARG B 1 364 ? -14.562 3.705 20.828 1 95.62 364 ARG B O 1
ATOM 5294 N N . PRO B 1 365 ? -13.789 4.016 18.812 1 96.75 365 PRO B N 1
ATOM 5295 C CA . PRO B 1 365 ? -15.141 4.195 18.281 1 96.75 365 PRO B CA 1
ATOM 5296 C C . PRO B 1 365 ? -16 2.938 18.406 1 96.75 365 PRO B C 1
ATOM 5298 O O . PRO B 1 365 ? -15.492 1.822 18.25 1 96.75 365 PRO B O 1
ATOM 5301 N N . ALA B 1 366 ? -17.25 3.148 18.656 1 96.19 366 ALA B N 1
ATOM 5302 C CA . ALA B 1 366 ? -18.219 2.051 18.609 1 96.19 366 ALA B CA 1
ATOM 5303 C C . ALA B 1 366 ? -18.438 1.577 17.172 1 96.19 366 ALA B C 1
ATOM 5305 O O . ALA B 1 366 ? -18.391 2.375 16.234 1 96.19 366 ALA B O 1
ATOM 5306 N N . ASN B 1 367 ? -18.625 0.291 16.969 1 97 367 ASN B N 1
ATOM 5307 C CA . ASN B 1 367 ? -18.953 -0.246 15.656 1 97 367 ASN B CA 1
ATOM 5308 C C . ASN B 1 367 ? -20.328 0.211 15.188 1 97 367 ASN B C 1
ATOM 5310 O O . ASN B 1 367 ? -21.312 0.076 15.922 1 97 367 ASN B O 1
ATOM 5314 N N . GLN B 1 368 ? -20.469 0.685 14.062 1 95.94 368 GLN B N 1
ATOM 5315 C CA . GLN B 1 368 ? -21.719 1.324 13.633 1 95.94 368 GLN B CA 1
ATOM 5316 C C . GLN B 1 368 ? -22.75 0.286 13.211 1 95.94 368 GLN B C 1
ATOM 5318 O O . GLN B 1 368 ? -23.922 0.612 13.031 1 95.94 368 GLN B O 1
ATOM 5323 N N . PHE B 1 369 ? -22.359 -0.956 13.016 1 94.69 369 PHE B N 1
ATOM 5324 C CA . PHE B 1 369 ? -23.266 -2.002 12.562 1 94.69 369 PHE B CA 1
ATOM 5325 C C . PHE B 1 369 ? -23.625 -2.936 13.711 1 94.69 369 PHE B C 1
ATOM 5327 O O . PHE B 1 369 ? -24.469 -3.826 13.555 1 94.69 369 PHE B O 1
ATOM 5334 N N . ALA B 1 370 ? -22.953 -2.869 14.742 1 89.06 370 ALA B N 1
ATOM 5335 C CA . ALA B 1 370 ? -23.203 -3.75 15.883 1 89.06 370 ALA B CA 1
ATOM 5336 C C . ALA B 1 370 ? -24.375 -3.248 16.719 1 89.06 370 ALA B C 1
ATOM 5338 O O . ALA B 1 370 ? -24.672 -2.049 16.734 1 89.06 370 ALA B O 1
#

Solvent-accessible surface area (backbone atoms only — not comparable to full-atom values): 38789 Å² total; per-residue (Å²): 122,75,87,43,44,39,29,35,52,59,44,73,42,30,66,39,48,50,70,50,71,94,71,78,79,47,65,60,57,59,55,28,56,70,55,50,50,50,39,40,73,35,32,30,49,27,39,33,28,64,61,61,73,48,36,64,55,67,58,70,69,79,31,47,49,50,64,78,72,76,70,79,74,69,86,73,66,75,77,60,89,66,86,70,80,68,75,72,78,65,77,54,72,41,50,31,38,53,63,58,47,51,48,15,61,51,34,38,24,42,42,28,76,76,45,88,71,42,14,37,21,22,30,51,35,62,66,72,42,61,54,56,58,49,36,43,52,48,39,29,36,10,44,64,34,56,14,18,32,33,36,29,50,24,55,56,55,47,56,72,45,22,28,30,63,52,46,69,54,62,54,74,68,53,44,36,48,49,50,48,51,44,54,52,49,31,51,44,35,32,28,13,25,36,92,69,17,63,55,62,34,68,93,72,54,37,30,61,42,66,91,33,47,36,68,60,64,45,78,60,95,86,52,32,34,26,54,38,45,32,38,60,36,26,76,44,34,47,71,46,35,31,32,32,49,60,48,76,46,31,56,71,20,50,31,23,37,39,68,24,66,42,72,68,54,35,35,54,48,36,52,49,35,46,72,50,44,22,73,32,36,25,38,37,34,34,36,37,65,50,86,83,66,79,74,75,63,79,73,74,86,80,50,40,23,70,44,78,33,51,56,67,61,48,48,52,50,51,56,60,41,44,78,50,33,47,23,36,38,35,32,25,28,40,34,88,62,23,47,61,51,45,40,70,54,47,63,79,65,60,79,71,42,83,28,38,45,53,45,69,70,43,78,68,60,78,54,83,77,109,124,77,86,43,46,38,29,36,53,58,43,71,41,32,67,38,46,49,70,48,72,96,72,78,78,46,65,62,56,58,54,27,57,70,57,51,50,51,38,39,73,34,32,31,49,27,39,35,29,65,62,61,74,49,35,64,55,60,61,66,70,80,33,47,48,49,62,79,70,76,72,78,74,67,88,73,62,73,77,58,90,67,85,71,80,65,75,70,78,62,77,53,70,39,52,30,40,53,63,55,46,51,49,15,61,52,34,39,24,41,42,30,75,76,46,86,71,42,15,37,21,22,29,51,36,62,66,71,42,60,55,58,58,50,35,44,52,48,40,29,36,10,45,64,34,56,15,17,31,32,36,30,49,24,55,57,55,46,57,73,45,22,29,30,63,52,45,70,55,62,53,73,69,52,43,38,47,49,50,47,51,43,54,52,49,29,52,44,35,32,26,14,25,36,93,69,17,63,55,64,34,68,91,73,53,37,31,60,42,68,90,34,48,38,67,60,63,45,76,59,97,87,51,31,33,26,53,39,44,33,38,61,36,26,75,43,34,48,70,45,36,30,34,31,50,59,48,76,46,28,56,73,20,49,31,22,39,40,69,24,66,42,71,68,54,36,34,53,49,36,52,48,36,46,72,51,44,23,72,32,37,25,38,36,33,34,37,37,65,52,83,81,65,78,73,74,64,80,74,74,87,81,50,40,23,70,46,77,34,52,56,67,61,47,50,52,50,51,56,61,41,45,79,49,34,47,21,35,37,36,32,26,27,39,35,87,62,24,48,61,52,46,40,70,53,48,64,77,65,61,78,71,42,83,26,39,45,53,46,70,70,45,80,69,60,78,55,83,77,109